Protein AF-A0A7R8UE32-F1 (afdb_monomer_lite)

pLDDT: mean 71.47, std 22.16, range [25.78, 98.06]

Structure (mmCIF, N/CA/C/O backbone):
data_AF-A0A7R8UE32-F1
#
_entry.id   AF-A0A7R8UE32-F1
#
loop_
_atom_site.group_PDB
_atom_site.id
_atom_site.type_symbol
_atom_site.label_atom_id
_atom_site.label_alt_id
_atom_site.label_comp_id
_atom_site.label_asym_id
_atom_site.label_entity_id
_atom_site.label_seq_id
_atom_site.pdbx_PDB_ins_code
_atom_site.Cartn_x
_atom_site.Cartn_y
_atom_site.Cartn_z
_atom_site.occupancy
_atom_site.B_iso_or_equiv
_atom_site.auth_seq_id
_atom_site.auth_comp_id
_atom_site.auth_asym_id
_atom_site.auth_atom_id
_atom_site.pdbx_PDB_model_num
ATOM 1 N N . MET A 1 1 ? -85.501 -8.545 28.988 1.00 37.59 1 MET A N 1
ATOM 2 C CA . MET A 1 1 ? -85.008 -7.688 27.891 1.00 37.59 1 MET A CA 1
ATOM 3 C C . MET A 1 1 ? -83.571 -8.134 27.676 1.00 37.59 1 MET A C 1
ATOM 5 O O . MET A 1 1 ? -82.759 -7.829 28.534 1.00 37.59 1 MET A O 1
ATOM 9 N N . ALA A 1 2 ? -83.379 -9.218 26.916 1.00 40.09 2 ALA A N 1
ATOM 10 C CA . ALA A 1 2 ? -83.180 -9.230 25.451 1.00 40.09 2 ALA A CA 1
ATOM 11 C C . ALA A 1 2 ? -81.777 -8.663 25.133 1.00 40.09 2 ALA A C 1
ATOM 13 O O . ALA A 1 2 ? -81.519 -7.532 25.527 1.00 40.09 2 ALA A O 1
ATOM 14 N N . ASP A 1 3 ? -80.808 -9.357 24.534 1.00 45.84 3 ASP A N 1
ATOM 15 C CA . ASP A 1 3 ? -80.793 -10.598 23.746 1.00 45.84 3 ASP A CA 1
ATOM 16 C C . ASP A 1 3 ? -79.367 -11.217 23.762 1.00 45.84 3 ASP A C 1
ATOM 18 O O . ASP A 1 3 ? -78.376 -10.490 23.704 1.00 45.84 3 ASP A O 1
ATOM 22 N N . GLU A 1 4 ? -79.279 -12.551 23.830 1.00 51.78 4 GLU A N 1
ATOM 23 C CA . GLU A 1 4 ? -78.211 -13.395 23.230 1.00 51.78 4 GLU A CA 1
ATOM 24 C C . GLU A 1 4 ? -78.451 -13.484 21.696 1.00 51.78 4 GLU A C 1
ATOM 26 O O . GLU A 1 4 ? -79.593 -13.200 21.319 1.00 51.78 4 GLU A O 1
ATOM 31 N N . PRO A 1 5 ? -77.528 -13.907 20.777 1.00 57.94 5 PRO A N 1
ATOM 32 C CA . PRO A 1 5 ? -76.648 -15.106 20.864 1.00 57.94 5 PRO A CA 1
ATOM 33 C C . PRO A 1 5 ? -75.356 -15.023 19.965 1.00 57.94 5 PRO A C 1
ATOM 35 O O . PRO A 1 5 ? -74.951 -13.910 19.630 1.00 57.94 5 PRO A O 1
ATOM 38 N N . PRO A 1 6 ? -74.743 -16.118 19.433 1.00 63.12 6 PRO A N 1
ATOM 39 C CA . PRO A 1 6 ? -74.249 -17.358 20.055 1.00 63.12 6 PRO A CA 1
ATOM 40 C C . PRO A 1 6 ? -72.761 -17.693 19.742 1.00 63.12 6 PRO A C 1
ATOM 42 O O . PRO A 1 6 ? -72.117 -17.139 18.855 1.00 63.12 6 PRO A O 1
ATOM 45 N N . THR A 1 7 ? -72.280 -18.699 20.474 1.00 47.91 7 THR A N 1
ATOM 46 C CA . THR A 1 7 ? -71.136 -19.606 20.257 1.00 47.91 7 THR A CA 1
ATOM 47 C C . THR A 1 7 ? -71.236 -20.494 19.006 1.00 47.91 7 THR A C 1
ATOM 49 O O . THR A 1 7 ? -72.294 -21.077 18.786 1.00 47.91 7 THR A O 1
ATOM 52 N N . GLU A 1 8 ? -70.107 -20.745 18.325 1.00 37.19 8 GLU A N 1
ATOM 53 C CA . GLU A 1 8 ? -69.837 -21.980 17.559 1.00 37.19 8 GLU A CA 1
ATOM 54 C C . GLU A 1 8 ? -68.353 -22.405 17.696 1.00 37.19 8 GLU A C 1
ATOM 56 O O . GLU A 1 8 ? -67.430 -21.667 17.363 1.00 37.19 8 GLU A O 1
ATOM 61 N N . GLU A 1 9 ? -68.164 -23.625 18.192 1.00 41.16 9 GLU A N 1
ATOM 62 C CA . GLU A 1 9 ? -67.020 -24.547 18.066 1.00 41.16 9 GLU A CA 1
ATOM 63 C C . GLU A 1 9 ? -67.643 -25.859 17.506 1.00 41.16 9 GLU A C 1
ATOM 65 O O . GLU A 1 9 ? -68.867 -26.009 17.599 1.00 41.16 9 GLU A O 1
ATOM 70 N N . PRO A 1 10 ? -66.906 -26.926 17.145 1.00 60.28 10 PRO A N 1
ATOM 71 C CA . PRO A 1 10 ? -65.715 -27.089 16.310 1.00 60.28 10 PRO A CA 1
ATOM 72 C C . PRO A 1 10 ? -65.982 -28.110 15.164 1.00 60.28 10 PRO A C 1
ATOM 74 O O . PRO A 1 10 ? -67.007 -28.791 15.143 1.00 60.28 10 PRO A O 1
ATOM 77 N N . ALA A 1 11 ? -65.042 -28.299 14.232 1.00 35.41 11 ALA A N 1
ATOM 78 C CA . ALA A 1 11 ? -65.049 -29.466 13.341 1.00 35.41 11 ALA A CA 1
ATOM 79 C C . ALA A 1 11 ? -63.647 -30.071 13.228 1.00 35.41 11 ALA A C 1
ATOM 81 O O . ALA A 1 11 ? -62.690 -29.419 12.814 1.00 35.41 11 ALA A O 1
ATOM 82 N N . ALA A 1 12 ? -63.578 -31.323 13.665 1.00 38.00 12 ALA A N 1
ATOM 83 C CA . ALA A 1 12 ? -62.470 -32.252 13.580 1.00 38.00 12 ALA A CA 1
ATOM 84 C C . ALA A 1 12 ? -62.448 -32.975 12.222 1.00 38.00 12 ALA A C 1
ATOM 86 O O . ALA A 1 12 ? -63.479 -33.034 11.560 1.00 38.00 12 ALA A O 1
ATOM 87 N N . GLU A 1 13 ? -61.284 -33.551 11.901 1.00 33.53 13 GLU A N 1
ATOM 88 C CA . GLU A 1 13 ? -60.982 -34.728 11.052 1.00 33.53 13 GLU A CA 1
ATOM 89 C C . GLU A 1 13 ? -59.726 -34.439 10.214 1.00 33.53 13 GLU A C 1
ATOM 91 O O . GLU A 1 13 ? -59.573 -33.343 9.688 1.00 33.53 13 GLU A O 1
ATOM 96 N N . ALA A 1 14 ? -58.791 -35.346 9.963 1.00 35.28 14 ALA A N 1
ATOM 97 C CA . ALA A 1 14 ? -58.365 -36.623 10.528 1.00 35.28 14 ALA A CA 1
ATOM 98 C C . ALA A 1 14 ? -57.111 -37.015 9.712 1.00 35.28 14 ALA A C 1
ATOM 100 O O . ALA A 1 14 ? -56.896 -36.524 8.603 1.00 35.28 14 ALA A O 1
ATOM 101 N N . ASP A 1 15 ? -56.296 -37.881 10.297 1.00 34.81 15 ASP A N 1
ATOM 102 C CA . ASP A 1 15 ? -55.020 -38.420 9.822 1.00 34.81 15 ASP A CA 1
ATOM 103 C C . ASP A 1 15 ? -54.998 -39.065 8.418 1.00 34.81 15 ASP A C 1
ATOM 105 O O . ASP A 1 15 ? -55.973 -39.686 7.999 1.00 34.81 15 ASP A O 1
ATOM 109 N N . ALA A 1 16 ? -53.826 -39.005 7.761 1.00 36.03 16 ALA A N 1
ATOM 110 C CA . ALA A 1 16 ? -53.120 -40.116 7.077 1.00 36.03 16 ALA A CA 1
ATOM 111 C C . ALA A 1 16 ? -51.900 -39.543 6.310 1.00 36.03 16 ALA A C 1
ATOM 113 O O . ALA A 1 16 ? -52.055 -38.790 5.355 1.00 36.03 16 ALA A O 1
ATOM 114 N N . GLU A 1 17 ? -50.681 -39.613 6.844 1.00 34.81 17 GLU A N 1
ATOM 115 C CA . GLU A 1 17 ? -49.673 -40.675 6.649 1.00 34.81 17 GLU A CA 1
ATOM 116 C C . GLU A 1 17 ? -49.176 -40.935 5.204 1.00 34.81 17 GLU A C 1
ATOM 118 O O . GLU A 1 17 ? -49.918 -41.372 4.333 1.00 34.81 17 GLU A O 1
ATOM 123 N N . GLN A 1 18 ? -47.846 -40.788 5.070 1.00 34.50 18 GLN A N 1
ATOM 124 C CA . GLN A 1 18 ? -46.898 -41.480 4.176 1.00 34.50 18 GLN A CA 1
ATOM 125 C C . GLN A 1 18 ? -46.806 -41.081 2.688 1.00 34.50 18 GLN A C 1
ATOM 127 O O . GLN A 1 18 ? -47.586 -41.524 1.855 1.00 34.50 18 GLN A O 1
ATOM 132 N N . ALA A 1 19 ? -45.708 -40.395 2.338 1.00 33.91 19 ALA A N 1
ATOM 133 C CA . ALA A 1 19 ? -44.735 -40.886 1.350 1.00 33.91 19 ALA A CA 1
ATOM 134 C C . ALA A 1 19 ? -43.429 -40.070 1.423 1.00 33.91 19 ALA A C 1
ATOM 136 O O . ALA A 1 19 ? -43.440 -38.843 1.351 1.00 33.91 19 ALA A O 1
ATOM 137 N N . GLU A 1 20 ? -42.314 -40.779 1.599 1.00 38.69 20 GLU A N 1
ATOM 138 C CA . GLU A 1 20 ? -40.947 -40.285 1.430 1.00 38.69 20 GLU A CA 1
ATOM 139 C C . GLU A 1 20 ? -40.730 -39.738 0.011 1.00 38.69 20 GLU A C 1
ATOM 141 O O . GLU A 1 20 ? -41.103 -40.393 -0.961 1.00 38.69 20 GLU A O 1
ATOM 146 N N . GLU A 1 21 ? -40.031 -38.609 -0.125 1.00 37.28 21 GLU A N 1
ATOM 147 C CA . GLU A 1 21 ? -39.384 -38.249 -1.388 1.00 37.28 21 GLU A CA 1
ATOM 148 C C . GLU A 1 21 ? -37.947 -37.785 -1.109 1.00 37.28 21 GLU A C 1
ATOM 150 O O . GLU A 1 21 ? -37.686 -36.795 -0.421 1.00 37.28 21 GLU A O 1
ATOM 155 N N . ALA A 1 22 ? -37.008 -38.608 -1.573 1.00 40.56 22 ALA A N 1
ATOM 156 C CA . ALA A 1 22 ? -35.570 -38.448 -1.441 1.00 40.56 22 ALA A CA 1
ATOM 157 C C . ALA A 1 22 ? -35.032 -37.330 -2.359 1.00 40.56 22 ALA A C 1
ATOM 159 O O . ALA A 1 22 ? -35.587 -37.094 -3.433 1.00 40.56 22 ALA A O 1
ATOM 160 N N . PRO A 1 23 ? -33.915 -36.668 -2.009 1.00 47.47 23 PRO A N 1
ATOM 161 C CA . PRO A 1 23 ? -33.239 -35.762 -2.926 1.00 47.47 23 PRO A CA 1
ATOM 162 C C . PRO A 1 23 ? -32.442 -36.556 -3.972 1.00 47.47 23 PRO A C 1
ATOM 164 O O . PRO A 1 23 ? -31.620 -37.406 -3.634 1.00 47.47 23 PRO A O 1
ATOM 167 N N . ALA A 1 24 ? -32.694 -36.250 -5.245 1.00 40.66 24 ALA A N 1
ATOM 168 C CA . ALA A 1 24 ? -32.029 -36.833 -6.403 1.00 40.66 24 ALA A CA 1
ATOM 169 C C . ALA A 1 24 ? -30.501 -36.626 -6.376 1.00 40.66 24 ALA A C 1
ATOM 171 O O . ALA A 1 24 ? -30.009 -35.504 -6.229 1.00 40.66 24 ALA A O 1
ATOM 172 N N . GLU A 1 25 ? -29.765 -37.722 -6.560 1.00 48.34 25 GLU A N 1
ATOM 173 C CA . GLU A 1 25 ? -28.334 -37.736 -6.864 1.00 48.34 25 GLU A CA 1
ATOM 174 C C . GLU A 1 25 ? -28.069 -37.243 -8.304 1.00 48.34 25 GLU A C 1
ATOM 176 O O . GLU A 1 25 ? -28.879 -37.493 -9.203 1.00 48.34 25 GLU A O 1
ATOM 181 N N . PRO A 1 26 ? -26.940 -36.557 -8.564 1.00 59.00 26 PRO A N 1
ATOM 182 C CA . PRO A 1 26 ? -26.495 -36.240 -9.920 1.00 59.00 26 PRO A CA 1
ATOM 183 C C . PRO A 1 26 ? -25.973 -37.494 -10.655 1.00 59.00 26 PRO A C 1
ATOM 185 O O . PRO A 1 26 ? -25.507 -38.436 -10.011 1.00 59.00 26 PRO A O 1
ATOM 188 N N . PRO A 1 27 ? -26.030 -37.527 -12.000 1.00 55.53 27 PRO A N 1
ATOM 189 C CA . PRO A 1 27 ? -25.762 -38.732 -12.777 1.00 55.53 27 PRO A CA 1
ATOM 190 C C . PRO A 1 27 ? -24.285 -39.141 -12.741 1.00 55.53 27 PRO A C 1
ATOM 192 O O . PRO A 1 27 ? -23.383 -38.328 -12.934 1.00 55.53 27 PRO A O 1
ATOM 195 N N . VAL A 1 28 ? -24.082 -40.441 -12.533 1.00 49.31 28 VAL A N 1
ATOM 196 C CA . VAL A 1 28 ? -22.822 -41.175 -12.672 1.00 49.31 28 VAL A CA 1
ATOM 197 C C . VAL A 1 28 ? -22.444 -41.241 -14.156 1.00 49.31 28 VAL A C 1
ATOM 199 O O . VAL A 1 28 ? -23.223 -41.731 -14.975 1.00 49.31 28 VAL A O 1
ATOM 202 N N . GLU A 1 29 ? -21.257 -40.746 -14.504 1.00 51.47 29 GLU A N 1
ATOM 203 C CA . GLU A 1 29 ? -20.658 -40.918 -15.831 1.00 51.47 29 GLU A CA 1
ATOM 204 C C . GLU A 1 29 ? -20.260 -42.392 -16.067 1.00 51.47 29 GLU A C 1
ATOM 206 O O . GLU A 1 29 ? -19.788 -43.057 -15.139 1.00 51.47 29 GLU A O 1
ATOM 211 N N . PRO A 1 30 ? -20.451 -42.935 -17.284 1.00 58.19 30 PRO A N 1
ATOM 212 C CA . PRO A 1 30 ? -20.082 -44.310 -17.603 1.00 58.19 30 PRO A CA 1
ATOM 213 C C . PRO A 1 30 ? -18.557 -44.492 -17.736 1.00 58.19 30 PRO A C 1
ATOM 215 O O . PRO A 1 30 ? -17.853 -43.556 -18.118 1.00 58.19 30 PRO A O 1
ATOM 218 N N . PRO A 1 31 ? -18.038 -45.706 -17.470 1.00 44.19 31 PRO A N 1
ATOM 219 C CA . PRO A 1 31 ? -16.615 -46.002 -17.545 1.00 44.19 31 PRO A CA 1
ATOM 220 C C . PRO A 1 31 ? -16.157 -46.044 -19.007 1.00 44.19 31 PRO A C 1
ATOM 222 O O . PRO A 1 31 ? -16.674 -46.819 -19.810 1.00 44.19 31 PRO A O 1
ATOM 225 N N . THR A 1 32 ? -15.171 -45.223 -19.354 1.00 43.53 32 THR A N 1
ATOM 226 C CA . THR A 1 32 ? -14.426 -45.359 -20.607 1.00 43.53 32 THR A CA 1
ATOM 227 C C . THR A 1 32 ? -13.525 -46.587 -20.538 1.00 43.53 32 THR A C 1
ATOM 229 O O . THR A 1 32 ? -12.610 -46.657 -19.721 1.00 43.53 32 THR A O 1
ATOM 232 N N . GLU A 1 33 ? -13.826 -47.550 -21.405 1.00 41.16 33 GLU A N 1
ATOM 233 C CA . GLU A 1 33 ? -13.001 -48.707 -21.731 1.00 41.16 33 GLU A CA 1
ATOM 234 C C . GLU A 1 33 ? -11.664 -48.254 -22.345 1.00 41.16 33 GLU A C 1
ATOM 236 O O . GLU A 1 33 ? -11.638 -47.554 -23.359 1.00 41.16 33 GLU A O 1
ATOM 241 N N . GLU A 1 34 ? -10.553 -48.668 -21.737 1.00 42.59 34 GLU A N 1
ATOM 242 C CA . GLU A 1 34 ? -9.228 -48.667 -22.361 1.00 42.59 34 GLU A CA 1
ATOM 243 C C . GLU A 1 34 ? -9.130 -49.817 -23.379 1.00 42.59 34 GLU A C 1
ATOM 245 O O . GLU A 1 34 ? -9.420 -50.966 -23.028 1.00 42.59 34 GLU A O 1
ATOM 250 N N . PRO A 1 35 ? -8.662 -49.570 -24.615 1.00 54.09 35 PRO A N 1
ATOM 251 C CA . PRO A 1 35 ? -8.098 -50.614 -25.454 1.00 54.09 35 PRO A CA 1
ATOM 252 C C . PRO A 1 35 ? -6.567 -50.707 -25.272 1.00 54.09 35 PRO A C 1
ATOM 254 O O . PRO A 1 35 ? -5.908 -49.703 -24.997 1.00 54.09 35 PRO A O 1
ATOM 257 N N . PRO A 1 36 ? -5.984 -51.907 -25.439 1.00 49.53 36 PRO A N 1
ATOM 258 C CA . PRO A 1 36 ? -4.586 -52.180 -25.135 1.00 49.53 36 PRO A CA 1
ATOM 259 C C . PRO A 1 36 ? -3.668 -51.850 -26.320 1.00 49.53 36 PRO A C 1
ATOM 261 O O . PRO A 1 36 ? -4.075 -51.989 -27.472 1.00 49.53 36 PRO A O 1
ATOM 264 N N . GLY A 1 37 ? -2.395 -51.561 -26.038 1.00 36.00 37 GLY A N 1
ATOM 265 C CA . GLY A 1 37 ? -1.314 -51.892 -26.971 1.00 36.00 37 GLY A CA 1
ATOM 266 C C . GLY A 1 37 ? -0.212 -50.851 -27.158 1.00 36.00 37 GLY A C 1
ATOM 267 O O . GLY A 1 37 ? -0.432 -49.817 -27.773 1.00 36.00 37 GLY A O 1
ATOM 268 N N . GLU A 1 38 ? 0.985 -51.269 -26.738 1.00 36.03 38 GLU A N 1
ATOM 269 C CA . GLU A 1 38 ? 2.284 -51.054 -27.399 1.00 36.03 38 GLU A CA 1
ATOM 270 C C . GLU A 1 38 ? 3.026 -49.726 -27.157 1.00 36.03 38 GLU A C 1
ATOM 272 O O . GLU A 1 38 ? 2.903 -48.739 -27.877 1.00 36.03 38 GLU A O 1
ATOM 277 N N . GLU A 1 39 ? 3.911 -49.787 -26.155 1.00 38.81 39 GLU A N 1
ATOM 278 C CA . GLU A 1 39 ? 5.121 -48.969 -26.034 1.00 38.81 39 GLU A CA 1
ATOM 279 C C . GLU A 1 39 ? 6.042 -49.146 -27.253 1.00 38.81 39 GLU A C 1
ATOM 281 O O . GLU A 1 39 ? 6.272 -50.267 -27.717 1.00 38.81 39 GLU A O 1
ATOM 286 N N . PRO A 1 40 ? 6.684 -48.052 -27.689 1.00 50.22 40 PRO A N 1
ATOM 287 C CA . PRO A 1 40 ? 8.126 -48.112 -27.867 1.00 50.22 40 PRO A CA 1
ATOM 288 C C . PRO A 1 40 ? 8.829 -46.973 -27.119 1.00 50.22 40 PRO A C 1
ATOM 290 O O . PRO A 1 40 ? 8.551 -45.789 -27.306 1.00 50.22 40 PRO A O 1
ATOM 293 N N . THR A 1 41 ? 9.790 -47.367 -26.292 1.00 41.41 41 THR A N 1
ATOM 294 C CA . THR A 1 41 ? 10.864 -46.540 -25.737 1.00 41.41 41 THR A CA 1
ATOM 295 C C . THR A 1 41 ? 11.668 -45.833 -26.833 1.00 41.41 41 THR A C 1
ATOM 297 O O . THR A 1 41 ? 12.084 -46.494 -27.789 1.00 41.41 41 THR A O 1
ATOM 300 N N . PRO A 1 42 ? 12.017 -44.551 -26.646 1.00 46.31 42 PRO A N 1
ATOM 301 C CA . PRO A 1 42 ? 13.249 -43.997 -27.188 1.00 46.31 42 PRO A CA 1
ATOM 302 C C . PRO A 1 42 ? 14.232 -43.698 -26.049 1.00 46.31 42 PRO A C 1
ATOM 304 O O . PRO A 1 42 ? 13.959 -42.889 -25.162 1.00 46.31 42 PRO A O 1
ATOM 307 N N . GLU A 1 43 ? 15.372 -44.382 -26.104 1.00 35.28 43 GLU A N 1
ATOM 308 C CA . GLU A 1 43 ? 16.601 -44.067 -25.378 1.00 35.28 43 GLU A CA 1
ATOM 309 C C . GLU A 1 43 ? 17.094 -42.643 -25.723 1.00 35.28 43 GLU A C 1
ATOM 311 O O . GLU A 1 43 ? 17.090 -42.245 -26.886 1.00 35.28 43 GLU A O 1
ATOM 316 N N . GLU A 1 44 ? 17.445 -41.904 -24.665 1.00 41.44 44 GLU A N 1
ATOM 317 C CA . GLU A 1 44 ? 18.517 -40.903 -24.452 1.00 41.44 44 GLU A CA 1
ATOM 318 C C . GLU A 1 44 ? 19.344 -40.337 -25.647 1.00 41.44 44 GLU A C 1
ATOM 320 O O . GLU A 1 44 ? 19.584 -41.032 -26.632 1.00 41.44 44 GLU A O 1
ATOM 325 N N . PRO A 1 45 ? 19.890 -39.094 -25.549 1.00 47.94 45 PRO A N 1
ATOM 326 C CA . PRO A 1 45 ? 21.012 -38.869 -24.627 1.00 47.94 45 PRO A CA 1
ATOM 327 C C . PRO A 1 45 ? 21.082 -37.518 -23.892 1.00 47.94 45 PRO A C 1
ATOM 329 O O . PRO A 1 45 ? 20.661 -36.462 -24.367 1.00 47.94 45 PRO A O 1
ATOM 332 N N . ALA A 1 46 ? 21.697 -37.612 -22.712 1.00 40.38 46 ALA A N 1
ATOM 333 C CA . ALA A 1 46 ? 22.222 -36.539 -21.881 1.00 40.38 46 ALA A CA 1
ATOM 334 C C . ALA A 1 46 ? 23.341 -35.734 -22.587 1.00 40.38 46 ALA A C 1
ATOM 336 O O . ALA A 1 46 ? 24.013 -36.263 -23.474 1.00 40.38 46 ALA A O 1
ATOM 337 N N . PRO A 1 47 ? 23.569 -34.465 -22.203 1.00 49.91 47 PRO A N 1
ATOM 338 C CA . PRO A 1 47 ? 24.632 -33.647 -22.777 1.00 49.91 47 PRO A CA 1
ATOM 339 C C . PRO A 1 47 ? 26.016 -34.050 -22.237 1.00 49.91 47 PRO A C 1
ATOM 341 O O . PRO A 1 47 ? 26.238 -34.078 -21.029 1.00 49.91 47 PRO A O 1
ATOM 344 N N . GLU A 1 48 ? 26.942 -34.335 -23.156 1.00 42.22 48 GLU A N 1
ATOM 345 C CA . GLU A 1 48 ? 28.372 -34.541 -22.902 1.00 42.22 48 GLU A CA 1
ATOM 346 C C . GLU A 1 48 ? 29.052 -33.224 -22.483 1.00 42.22 48 GLU A C 1
ATOM 348 O O . GLU A 1 48 ? 29.051 -32.241 -23.228 1.00 42.22 48 GLU A O 1
ATOM 353 N N . GLU A 1 49 ? 29.670 -33.215 -21.301 1.00 46.62 49 GLU A N 1
ATOM 354 C CA . GLU A 1 49 ? 30.686 -32.232 -20.914 1.00 46.62 49 GLU A CA 1
ATOM 355 C C . GLU A 1 49 ? 32.049 -32.622 -21.526 1.00 46.62 49 GLU A C 1
ATOM 357 O O . GLU A 1 49 ? 32.420 -33.800 -21.490 1.00 46.62 49 GLU A O 1
ATOM 362 N N . PRO A 1 50 ? 32.828 -31.675 -22.082 1.00 56.81 50 PRO A N 1
ATOM 363 C CA . PRO A 1 50 ? 34.170 -31.961 -22.577 1.00 56.81 50 PRO A CA 1
ATOM 364 C C . PRO A 1 50 ? 35.199 -32.074 -21.431 1.00 56.81 50 PRO A C 1
ATOM 366 O O . PRO A 1 50 ? 35.108 -31.336 -20.448 1.00 56.81 50 PRO A O 1
ATOM 369 N N . PRO A 1 51 ? 36.227 -32.936 -21.566 1.00 45.97 51 PRO A N 1
ATOM 370 C CA . PRO A 1 51 ? 37.275 -33.095 -20.568 1.00 45.97 51 PRO A CA 1
ATOM 371 C C . PRO A 1 51 ? 38.311 -31.974 -20.713 1.00 45.97 51 PRO A C 1
ATOM 373 O O . PRO A 1 51 ? 38.755 -31.677 -21.823 1.00 45.97 51 PRO A O 1
ATOM 376 N N . VAL A 1 52 ? 38.741 -31.378 -19.600 1.00 41.78 52 VAL A N 1
ATOM 377 C CA . VAL A 1 52 ? 39.943 -30.535 -19.566 1.00 41.78 52 VAL A CA 1
ATOM 378 C C . VAL A 1 52 ? 40.863 -31.035 -18.461 1.00 41.78 52 VAL A C 1
ATOM 380 O O . VAL A 1 52 ? 40.447 -31.294 -17.336 1.00 41.78 52 VAL A O 1
ATOM 383 N N . GLU A 1 53 ? 42.102 -31.237 -18.879 1.00 40.16 53 GLU A N 1
ATOM 384 C CA . GLU A 1 53 ? 43.198 -31.951 -18.245 1.00 40.16 53 GLU A CA 1
ATOM 385 C C . GLU A 1 53 ? 43.722 -31.259 -16.975 1.00 40.16 53 GLU A C 1
ATOM 387 O O . GLU A 1 53 ? 43.960 -30.050 -16.956 1.00 40.16 53 GLU A O 1
ATOM 392 N N . GLU A 1 54 ? 43.982 -32.054 -15.934 1.00 40.88 54 GLU A N 1
ATOM 393 C CA . GLU A 1 54 ? 44.985 -31.738 -14.913 1.00 40.88 54 GLU A CA 1
ATOM 394 C C . GLU A 1 54 ? 46.392 -31.777 -15.532 1.00 40.88 54 GLU A C 1
ATOM 396 O O . GLU A 1 54 ? 46.686 -32.652 -16.353 1.00 40.88 54 GLU A O 1
ATOM 401 N N . PRO A 1 55 ? 47.313 -30.936 -15.040 1.00 49.97 55 PRO A N 1
ATOM 402 C CA . PRO A 1 55 ? 48.672 -31.418 -14.854 1.00 49.97 55 PRO A CA 1
ATOM 403 C C . PRO A 1 55 ? 49.166 -31.159 -13.426 1.00 49.97 55 PRO A C 1
ATOM 405 O O . PRO A 1 55 ? 49.316 -30.017 -12.990 1.00 49.97 55 PRO A O 1
ATOM 408 N N . ALA A 1 56 ? 49.481 -32.248 -12.728 1.00 36.53 56 ALA A N 1
ATOM 409 C CA . ALA A 1 56 ? 50.450 -32.269 -11.643 1.00 36.53 56 ALA A CA 1
ATOM 410 C C . ALA A 1 56 ? 51.826 -32.625 -12.231 1.00 36.53 56 ALA A C 1
ATOM 412 O O . ALA A 1 56 ? 51.950 -33.631 -12.925 1.00 36.53 56 ALA A O 1
ATOM 413 N N . ASP A 1 57 ? 52.827 -31.769 -12.029 1.00 41.78 57 ASP A N 1
ATOM 414 C CA . ASP A 1 57 ? 54.061 -32.095 -11.296 1.00 41.78 57 ASP A CA 1
ATOM 415 C C . ASP A 1 57 ? 55.170 -31.061 -11.548 1.00 41.78 57 ASP A C 1
ATOM 417 O O . ASP A 1 57 ? 55.390 -30.558 -12.652 1.00 41.78 57 ASP A O 1
ATOM 421 N N . GLU A 1 58 ? 55.855 -30.758 -10.448 1.00 42.66 58 GLU A N 1
ATOM 422 C CA . GLU A 1 58 ? 57.045 -29.922 -10.302 1.00 42.66 58 GLU A CA 1
ATOM 423 C C . GLU A 1 58 ? 58.238 -30.419 -11.157 1.00 42.66 58 GLU A C 1
ATOM 425 O O . GLU A 1 58 ? 58.251 -31.549 -11.652 1.00 42.66 58 GLU A O 1
ATOM 430 N N . PRO A 1 59 ? 59.318 -29.622 -11.268 1.00 47.22 59 PRO A N 1
ATOM 431 C CA . PRO A 1 59 ? 60.373 -29.845 -10.279 1.00 47.22 59 PRO A CA 1
ATOM 432 C C . PRO A 1 59 ? 61.050 -28.573 -9.753 1.00 47.22 59 PRO A C 1
ATOM 434 O O . PRO A 1 59 ? 61.193 -27.551 -10.424 1.00 47.22 59 PRO A O 1
ATOM 437 N N . ALA A 1 60 ? 61.514 -28.722 -8.517 1.00 37.12 60 ALA A N 1
ATOM 438 C CA . ALA A 1 60 ? 62.414 -27.853 -7.786 1.00 37.12 60 ALA A CA 1
ATOM 439 C C . ALA A 1 60 ? 63.751 -27.593 -8.502 1.00 37.12 60 ALA A C 1
ATOM 441 O O . ALA A 1 60 ? 64.333 -28.512 -9.066 1.00 37.12 60 ALA A O 1
ATOM 442 N N . GLU A 1 61 ? 64.287 -26.381 -8.333 1.00 37.59 61 GLU A N 1
ATOM 443 C CA . GLU A 1 61 ? 65.712 -26.122 -8.077 1.00 37.59 61 GLU A CA 1
ATOM 444 C C . GLU A 1 61 ? 65.884 -24.680 -7.549 1.00 37.59 61 GLU A C 1
ATOM 446 O O . GLU A 1 61 ? 65.605 -23.702 -8.239 1.00 37.59 61 GLU A O 1
ATOM 451 N N . GLY A 1 62 ? 66.315 -24.548 -6.287 1.00 36.19 62 GLY A N 1
ATOM 452 C CA . GLY A 1 62 ? 66.987 -23.339 -5.783 1.00 36.19 62 GLY A CA 1
ATOM 453 C C . GLY A 1 62 ? 68.468 -23.342 -6.199 1.00 36.19 62 GLY A C 1
ATOM 454 O O . GLY A 1 62 ? 68.943 -24.364 -6.697 1.00 36.19 62 GLY A O 1
ATOM 455 N N . PRO A 1 63 ? 69.241 -22.263 -5.950 1.00 50.56 63 PRO A N 1
ATOM 456 C CA . PRO A 1 63 ? 69.641 -21.959 -4.575 1.00 50.56 63 PRO A CA 1
ATOM 457 C C . PRO A 1 63 ? 69.809 -20.459 -4.223 1.00 50.56 63 PRO A C 1
ATOM 459 O O . PRO A 1 63 ? 69.641 -19.555 -5.033 1.00 50.56 63 PRO A O 1
ATOM 462 N N . ALA A 1 64 ? 70.126 -20.275 -2.941 1.00 36.09 64 ALA A N 1
ATOM 463 C CA . ALA A 1 64 ? 70.375 -19.083 -2.133 1.00 36.09 64 ALA A CA 1
ATOM 464 C C . ALA A 1 64 ? 71.314 -17.998 -2.708 1.00 36.09 64 ALA A C 1
ATOM 466 O O . ALA A 1 64 ? 72.268 -18.320 -3.404 1.00 36.09 64 ALA A O 1
ATOM 467 N N . GLU A 1 65 ? 71.131 -16.735 -2.288 1.00 33.91 65 GLU A N 1
ATOM 468 C CA . GLU A 1 65 ? 71.984 -16.066 -1.277 1.00 33.91 65 GLU A CA 1
ATOM 469 C C . GLU A 1 65 ? 71.621 -14.580 -1.030 1.00 33.91 65 GLU A C 1
ATOM 471 O O . GLU A 1 65 ? 71.253 -13.855 -1.945 1.00 33.91 65 GLU A O 1
ATOM 476 N N . ALA A 1 66 ? 71.817 -14.179 0.236 1.00 34.00 66 ALA A N 1
ATOM 477 C CA . ALA A 1 66 ? 72.250 -12.875 0.767 1.00 34.00 66 ALA A CA 1
ATOM 478 C C . ALA A 1 66 ? 71.411 -11.590 0.554 1.00 34.00 66 ALA A C 1
ATOM 480 O O . ALA A 1 66 ? 71.095 -11.174 -0.553 1.00 34.00 66 ALA A O 1
ATOM 481 N N . GLY A 1 67 ? 71.123 -10.916 1.677 1.00 32.38 67 GLY A N 1
ATOM 482 C CA . GLY A 1 67 ? 70.492 -9.594 1.734 1.00 32.38 67 GLY A CA 1
ATOM 483 C C . GLY A 1 67 ? 71.468 -8.422 1.854 1.00 32.38 67 GLY A C 1
ATOM 484 O O . GLY A 1 67 ? 72.669 -8.645 1.892 1.00 32.38 67 GLY A O 1
ATOM 485 N N . THR A 1 68 ? 70.899 -7.211 1.939 1.00 33.72 68 THR A N 1
ATOM 486 C CA . THR A 1 68 ? 71.398 -5.919 2.492 1.00 33.72 68 THR A CA 1
ATOM 487 C C . THR A 1 68 ? 70.319 -4.870 2.158 1.00 33.72 68 THR A C 1
ATOM 489 O O . THR A 1 68 ? 69.829 -4.873 1.035 1.00 33.72 68 THR A O 1
ATOM 492 N N . GLU A 1 69 ? 69.684 -4.235 3.148 1.00 33.00 69 GLU A N 1
ATOM 493 C CA . GLU A 1 69 ? 69.934 -2.862 3.659 1.00 33.00 69 GLU A CA 1
ATOM 494 C C . GLU A 1 69 ? 69.346 -1.712 2.811 1.00 33.00 69 GLU A C 1
ATOM 496 O O . GLU A 1 69 ? 69.541 -1.677 1.604 1.00 33.00 69 GLU A O 1
ATOM 501 N N . GLU A 1 70 ? 68.696 -0.773 3.528 1.00 32.97 70 GLU A N 1
ATOM 502 C CA . GLU A 1 70 ? 68.375 0.635 3.180 1.00 32.97 70 GLU A CA 1
ATOM 503 C C . GLU A 1 70 ? 67.421 0.876 1.981 1.00 32.97 70 GLU A C 1
ATOM 505 O O . GLU A 1 70 ? 67.380 0.126 1.023 1.00 32.97 70 GLU A O 1
ATOM 510 N N . GLU A 1 71 ? 66.528 1.867 1.934 1.00 33.00 71 GLU A N 1
ATOM 511 C CA . GLU A 1 71 ? 66.463 3.184 2.565 1.00 33.00 71 GLU A CA 1
ATOM 512 C C . GLU A 1 71 ? 65.007 3.710 2.455 1.00 33.00 71 GLU A C 1
ATOM 514 O O . GLU A 1 71 ? 64.293 3.419 1.492 1.00 33.00 71 GLU A O 1
ATOM 519 N N . ALA A 1 72 ? 64.556 4.497 3.434 1.00 42.78 72 ALA A N 1
ATOM 520 C CA . ALA A 1 72 ? 63.320 5.282 3.355 1.00 42.78 72 ALA A CA 1
ATOM 521 C C . ALA A 1 72 ? 63.515 6.534 2.473 1.00 42.78 72 ALA A C 1
ATOM 523 O O . ALA A 1 72 ? 64.645 6.989 2.303 1.00 42.78 72 ALA A O 1
ATOM 524 N N . PRO A 1 73 ? 62.429 7.198 2.036 1.00 40.56 73 PRO A N 1
ATOM 525 C CA . PRO A 1 73 ? 62.422 8.641 2.258 1.00 40.56 73 PRO A CA 1
ATOM 526 C C . PRO A 1 73 ? 61.093 9.201 2.777 1.00 40.56 73 PRO A C 1
ATOM 528 O O . PRO A 1 73 ? 59.995 8.701 2.540 1.00 40.56 73 PRO A O 1
ATOM 531 N N . SER A 1 74 ? 61.285 10.272 3.532 1.00 38.44 74 SER A N 1
ATOM 532 C CA . SER A 1 74 ? 60.384 11.044 4.373 1.00 38.44 74 SER A CA 1
ATOM 533 C C . SER A 1 74 ? 59.731 12.225 3.604 1.00 38.44 74 SER A C 1
ATOM 535 O O . SER A 1 74 ? 59.969 12.388 2.405 1.00 38.44 74 SER A O 1
ATOM 537 N N . PRO A 1 75 ? 58.853 13.021 4.254 1.00 44.09 75 PRO A N 1
ATOM 538 C CA . PRO A 1 75 ? 57.900 13.928 3.616 1.00 44.09 75 PRO A CA 1
ATOM 539 C C . PRO A 1 75 ? 58.471 15.335 3.382 1.00 44.09 75 PRO A C 1
ATOM 541 O O . PRO A 1 75 ? 59.329 15.801 4.128 1.00 44.09 75 PRO A O 1
ATOM 544 N N . ILE A 1 76 ? 57.957 16.034 2.364 1.00 40.19 76 ILE A N 1
ATOM 545 C CA . ILE A 1 76 ? 58.386 17.394 2.010 1.00 40.19 76 ILE A CA 1
ATOM 546 C C . ILE A 1 76 ? 57.472 18.449 2.643 1.00 40.19 76 ILE A C 1
ATOM 548 O O . ILE A 1 76 ? 56.247 18.409 2.529 1.00 40.19 76 ILE A O 1
ATOM 552 N N . GLU A 1 77 ? 58.149 19.391 3.292 1.00 33.31 77 GLU A N 1
ATOM 553 C CA . GLU A 1 77 ? 57.696 20.559 4.035 1.00 33.31 77 GLU A CA 1
ATOM 554 C C . GLU A 1 77 ? 57.141 21.696 3.154 1.00 33.31 77 GLU A C 1
ATOM 556 O O . GLU A 1 77 ? 57.580 21.943 2.030 1.00 33.31 77 GLU A O 1
ATOM 561 N N . THR A 1 78 ? 56.225 22.467 3.738 1.00 38.53 78 THR A N 1
ATOM 562 C CA . THR A 1 78 ? 55.885 23.854 3.372 1.00 38.53 78 THR A CA 1
ATOM 563 C C . THR A 1 78 ? 56.991 24.845 3.757 1.00 38.53 78 THR A C 1
ATOM 565 O O . THR A 1 78 ? 57.669 24.625 4.760 1.00 38.53 78 THR A O 1
ATOM 568 N N . PRO A 1 79 ? 57.049 26.026 3.112 1.00 49.41 79 PRO A N 1
ATOM 569 C CA . PRO A 1 79 ? 57.377 27.253 3.849 1.00 49.41 79 PRO A CA 1
ATOM 570 C C . PRO A 1 79 ? 56.445 28.461 3.551 1.00 49.41 79 PRO A C 1
ATOM 572 O O . PRO A 1 79 ? 55.607 28.383 2.651 1.00 49.41 79 PRO A O 1
ATOM 575 N N . PRO A 1 80 ? 56.553 29.561 4.339 1.00 56.72 80 PRO A N 1
ATOM 576 C CA . PRO A 1 80 ? 55.435 30.430 4.746 1.00 56.72 80 PRO A CA 1
ATOM 577 C C . PRO A 1 80 ? 55.529 31.891 4.234 1.00 56.72 80 PRO A C 1
ATOM 579 O O . PRO A 1 80 ? 56.412 32.200 3.437 1.00 56.72 80 PRO A O 1
ATOM 582 N N . VAL A 1 81 ? 54.633 32.777 4.721 1.00 35.78 81 VAL A N 1
ATOM 583 C CA . VAL A 1 81 ? 54.886 34.146 5.273 1.00 35.78 81 VAL A CA 1
ATOM 584 C C . VAL A 1 81 ? 53.714 35.139 5.032 1.00 35.78 81 VAL A C 1
ATOM 586 O O . VAL A 1 81 ? 53.438 35.543 3.908 1.00 35.78 81 VAL A O 1
ATOM 589 N N . ASP A 1 82 ? 53.073 35.501 6.153 1.00 34.62 82 ASP A N 1
ATOM 590 C CA . ASP A 1 82 ? 52.638 36.806 6.710 1.00 34.62 82 ASP A CA 1
ATOM 591 C C . ASP A 1 82 ? 51.761 37.894 6.031 1.00 34.62 82 ASP A C 1
ATOM 593 O O . ASP A 1 82 ? 52.018 38.410 4.949 1.00 34.62 82 ASP A O 1
ATOM 597 N N . GLU A 1 83 ? 50.848 38.373 6.904 1.00 35.75 83 GLU A N 1
ATOM 598 C CA . GLU A 1 83 ? 50.479 39.768 7.240 1.00 35.75 83 GLU A CA 1
ATOM 599 C C . GLU A 1 83 ? 49.529 40.604 6.349 1.00 35.75 83 GLU A C 1
ATOM 601 O O . GLU A 1 83 ? 49.950 41.257 5.400 1.00 35.75 83 GLU A O 1
ATOM 606 N N . LYS A 1 84 ? 48.263 40.759 6.795 1.00 34.47 84 LYS A N 1
ATOM 607 C CA . LYS A 1 84 ? 47.696 41.962 7.480 1.00 34.47 84 LYS A CA 1
ATOM 608 C C . LYS A 1 84 ? 46.169 42.102 7.288 1.00 34.47 84 LYS A C 1
ATOM 610 O O . LYS A 1 84 ? 45.661 42.180 6.177 1.00 34.47 84 LYS A O 1
ATOM 615 N N . SER A 1 85 ? 45.462 42.220 8.414 1.00 34.59 85 SER A N 1
ATOM 616 C CA . SER A 1 85 ? 44.083 42.730 8.591 1.00 34.59 85 SER A CA 1
ATOM 617 C C . SER A 1 85 ? 43.981 44.243 8.237 1.00 34.59 85 SER A C 1
ATOM 619 O O . SER A 1 85 ? 45.050 44.863 8.245 1.00 34.59 85 SER A O 1
ATOM 621 N N . PRO A 1 86 ? 42.800 44.901 8.038 1.00 45.47 86 PRO A N 1
ATOM 622 C CA . PRO A 1 86 ? 41.675 44.911 8.999 1.00 45.47 86 PRO A CA 1
ATOM 623 C C . PRO A 1 86 ? 40.216 45.013 8.463 1.00 45.47 86 PRO A C 1
ATOM 625 O O . PRO A 1 86 ? 39.940 45.638 7.449 1.00 45.47 86 PRO A O 1
ATOM 628 N N . VAL A 1 87 ? 39.315 44.405 9.252 1.00 36.16 87 VAL A N 1
ATOM 629 C CA . VAL A 1 87 ? 38.025 44.882 9.820 1.00 36.16 87 VAL A CA 1
ATOM 630 C C . VAL A 1 87 ? 37.065 45.746 8.982 1.00 36.16 87 VAL A C 1
ATOM 632 O O . VAL A 1 87 ? 37.403 46.861 8.612 1.00 36.16 87 VAL A O 1
ATOM 635 N N . GLU A 1 88 ? 35.827 45.240 8.865 1.00 33.69 88 GLU A N 1
ATOM 636 C CA . GLU A 1 88 ? 34.479 45.868 8.950 1.00 33.69 88 GLU A CA 1
ATOM 637 C C . GLU A 1 88 ? 33.549 44.973 8.102 1.00 33.69 88 GLU A C 1
ATOM 639 O O . GLU A 1 88 ? 33.865 44.699 6.954 1.00 33.69 88 GLU A O 1
ATOM 644 N N . GLY A 1 89 ? 32.420 44.400 8.503 1.00 32.69 89 GLY A N 1
ATOM 645 C CA . GLY A 1 89 ? 31.537 44.402 9.661 1.00 32.69 89 GLY A CA 1
ATOM 646 C C . GLY A 1 89 ? 30.251 43.674 9.200 1.00 32.69 89 GLY A C 1
ATOM 647 O O . GLY A 1 89 ? 30.113 43.380 8.013 1.00 32.69 89 GLY A O 1
ATOM 648 N N . VAL A 1 90 ? 29.292 43.500 10.111 1.00 34.06 90 VAL A N 1
ATOM 649 C CA . VAL A 1 90 ? 27.859 43.228 9.850 1.00 34.06 90 VAL A CA 1
ATOM 650 C C . VAL A 1 90 ? 27.389 41.756 9.887 1.00 34.06 90 VAL A C 1
ATOM 652 O O . VAL A 1 90 ? 27.663 40.952 9.005 1.00 34.06 90 VAL A O 1
ATOM 655 N N . GLU A 1 91 ? 26.575 41.541 10.927 1.00 37.31 91 GLU A N 1
ATOM 656 C CA . GLU A 1 91 ? 25.418 40.648 11.110 1.00 37.31 91 GLU A CA 1
ATOM 657 C C . GLU A 1 91 ? 25.607 39.182 11.530 1.00 37.31 91 GLU A C 1
ATOM 659 O O . GLU A 1 91 ? 25.933 38.283 10.762 1.00 37.31 91 GLU A O 1
ATOM 664 N N . GLU A 1 92 ? 25.292 38.989 12.815 1.00 36.94 92 GLU A N 1
ATOM 665 C CA . GLU A 1 92 ? 24.937 37.750 13.494 1.00 36.94 92 GLU A CA 1
ATOM 666 C C . GLU A 1 92 ? 23.737 37.079 12.803 1.00 36.94 92 GLU A C 1
ATOM 668 O O . GLU A 1 92 ? 22.648 37.647 12.717 1.00 36.94 92 GLU A O 1
ATOM 673 N N . GLY A 1 93 ? 23.935 35.845 12.345 1.00 33.25 93 GLY A N 1
ATOM 674 C CA . GLY A 1 93 ? 22.872 34.886 12.075 1.00 33.25 93 GLY A CA 1
ATOM 675 C C . GLY A 1 93 ? 23.125 33.656 12.936 1.00 33.25 93 GLY A C 1
ATOM 676 O O . GLY A 1 93 ? 24.087 32.930 12.702 1.00 33.25 93 GLY A O 1
ATOM 677 N N . GLU A 1 94 ? 22.303 33.460 13.963 1.00 36.03 94 GLU A N 1
ATOM 678 C CA . GLU A 1 94 ? 22.313 32.264 14.805 1.00 36.03 94 GLU A CA 1
ATOM 679 C C . GLU A 1 94 ? 21.804 31.066 13.981 1.00 36.03 94 GLU A C 1
ATOM 681 O O . GLU A 1 94 ? 20.604 30.906 13.758 1.00 36.03 94 GLU A O 1
ATOM 686 N N . GLU A 1 95 ? 22.720 30.229 13.488 1.00 33.53 95 GLU A N 1
ATOM 687 C CA . GLU A 1 95 ? 22.406 28.879 13.015 1.00 33.53 95 GLU A CA 1
ATOM 688 C C . GLU A 1 95 ? 22.299 27.942 14.229 1.00 33.53 95 GLU A C 1
ATOM 690 O O . GLU A 1 95 ? 23.305 27.477 14.767 1.00 33.53 95 GLU A O 1
ATOM 695 N N . GLU A 1 96 ? 21.075 27.629 14.665 1.00 36.62 96 GLU A N 1
ATOM 696 C CA . GLU A 1 96 ? 20.844 26.468 15.528 1.00 36.62 96 GLU A CA 1
ATOM 697 C C . GLU A 1 96 ? 20.981 25.186 14.694 1.00 36.62 96 GLU A C 1
ATOM 699 O O . GLU A 1 96 ? 20.055 24.726 14.021 1.00 36.62 96 GLU A O 1
ATOM 704 N N . GLY A 1 97 ? 22.182 24.607 14.742 1.00 31.44 97 GLY A N 1
ATOM 705 C CA . GLY A 1 97 ? 22.464 23.259 14.273 1.00 31.44 97 GLY A CA 1
ATOM 706 C C . GLY A 1 97 ? 21.648 22.227 15.053 1.00 31.44 97 GLY A C 1
ATOM 707 O O . GLY A 1 97 ? 21.822 22.032 16.255 1.00 31.44 97 GLY A O 1
ATOM 708 N N . PHE A 1 98 ? 20.757 21.547 14.339 1.00 32.34 98 PHE A N 1
ATOM 709 C CA . PHE A 1 98 ? 19.985 20.398 14.794 1.00 32.34 98 PHE A CA 1
ATOM 710 C C . PHE A 1 98 ? 20.919 19.201 15.047 1.00 32.34 98 PHE A C 1
ATOM 712 O O . PHE A 1 98 ? 21.256 18.454 14.130 1.00 32.34 98 PHE A O 1
ATOM 719 N N . ILE A 1 99 ? 21.349 19.018 16.298 1.00 31.36 99 ILE A N 1
ATOM 720 C CA . ILE A 1 99 ? 22.001 17.788 16.763 1.00 31.36 99 ILE A CA 1
ATOM 721 C C . ILE A 1 99 ? 20.891 16.828 17.205 1.00 31.36 99 ILE A C 1
ATOM 723 O O . ILE A 1 99 ? 20.335 16.948 18.295 1.00 31.36 99 ILE A O 1
ATOM 727 N N . SER A 1 100 ? 20.537 15.887 16.329 1.00 37.25 100 SER A N 1
ATOM 728 C CA . SER A 1 100 ? 19.704 14.733 16.675 1.00 37.25 100 SER A CA 1
ATOM 729 C C . SER A 1 100 ? 20.580 13.680 17.349 1.00 37.25 100 SER A C 1
ATOM 731 O O . SER A 1 100 ? 21.040 12.741 16.703 1.00 37.25 100 SER A O 1
ATOM 733 N N . GLU A 1 101 ? 20.825 13.844 18.645 1.00 36.34 101 GLU A N 1
ATOM 734 C CA . GLU A 1 101 ? 21.386 12.783 19.478 1.00 36.34 101 GLU A CA 1
ATOM 735 C C . GLU A 1 101 ? 20.288 11.731 19.708 1.00 36.34 101 GLU A C 1
ATOM 737 O O . GLU A 1 101 ? 19.342 11.933 20.471 1.00 36.34 101 GLU A O 1
ATOM 742 N N . TYR A 1 102 ? 20.374 10.636 18.950 1.00 33.69 102 TYR A N 1
ATOM 743 C CA . TYR A 1 102 ? 19.645 9.400 19.214 1.00 33.69 102 TYR A CA 1
ATOM 744 C C . TYR A 1 102 ? 20.123 8.867 20.570 1.00 33.69 102 TYR A C 1
ATOM 746 O O . TYR A 1 102 ? 21.217 8.323 20.674 1.00 33.69 102 TYR A O 1
ATOM 754 N N . VAL A 1 103 ? 19.317 9.048 21.614 1.00 37.44 103 VAL A N 1
ATOM 755 C CA . VAL A 1 103 ? 19.489 8.316 22.870 1.00 37.44 103 VAL A CA 1
ATOM 756 C C . VAL A 1 103 ? 18.759 6.989 22.699 1.00 37.44 103 VAL A C 1
ATOM 758 O O . VAL A 1 103 ? 17.529 6.949 22.690 1.00 37.44 103 VAL A O 1
ATOM 761 N N . GLU A 1 104 ? 19.521 5.916 22.501 1.00 39.84 104 GLU A N 1
ATOM 762 C CA . GLU A 1 104 ? 19.029 4.54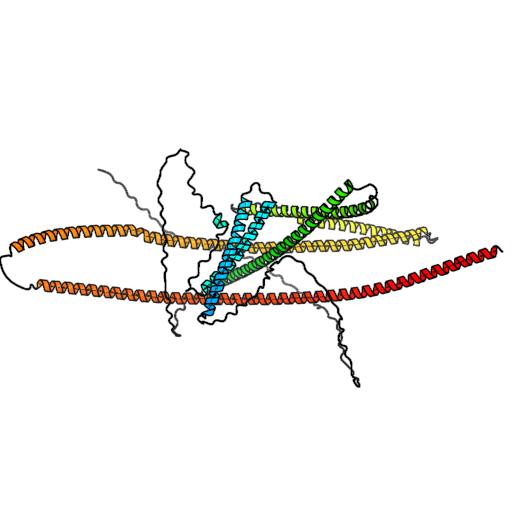5 22.623 1.00 39.84 104 GLU A CA 1
ATOM 763 C C . GLU A 1 104 ? 18.567 4.325 24.075 1.00 39.84 104 GLU A C 1
ATOM 765 O O . GLU A 1 104 ? 19.360 4.385 25.014 1.00 39.84 104 GLU A O 1
ATOM 770 N N . GLU A 1 105 ? 17.261 4.129 24.276 1.00 39.16 105 GLU A N 1
ATOM 771 C CA . GLU A 1 105 ? 16.700 3.734 25.571 1.00 39.16 105 GLU A CA 1
ATOM 772 C C . GLU A 1 105 ? 16.992 2.247 25.812 1.00 39.16 105 GLU A C 1
ATOM 774 O O . GLU A 1 105 ? 16.242 1.359 25.403 1.00 39.16 105 GLU A O 1
ATOM 779 N N . GLU A 1 106 ? 18.096 1.980 26.504 1.00 35.97 106 GLU A N 1
ATOM 780 C CA . GLU A 1 106 ? 18.375 0.695 27.135 1.00 35.97 106 GLU A CA 1
ATOM 781 C C . GLU A 1 106 ? 17.405 0.517 28.322 1.00 35.97 106 GLU A C 1
ATOM 783 O O . GLU A 1 106 ? 17.515 1.169 29.363 1.00 35.97 106 GLU A O 1
ATOM 788 N N . GLN A 1 107 ? 16.385 -0.329 28.146 1.00 39.88 107 GLN A N 1
ATOM 789 C CA . GLN A 1 107 ? 15.441 -0.693 29.205 1.00 39.88 107 GLN A CA 1
ATOM 790 C C . GLN A 1 107 ? 16.147 -1.563 30.249 1.00 39.88 107 GLN A C 1
ATOM 792 O O . GLN A 1 107 ? 16.223 -2.782 30.111 1.00 39.88 107 GLN A O 1
ATOM 797 N N . THR A 1 108 ? 16.638 -0.935 31.316 1.00 34.31 108 THR A N 1
ATOM 798 C CA . THR A 1 108 ? 16.984 -1.636 32.555 1.00 34.31 108 THR A CA 1
ATOM 799 C C . THR A 1 108 ? 15.809 -1.547 33.525 1.00 34.31 108 THR A C 1
ATOM 801 O O . THR A 1 108 ? 15.387 -0.479 33.960 1.00 34.31 108 THR A O 1
ATOM 804 N N . GLU A 1 109 ? 15.232 -2.712 33.805 1.00 53.28 109 GLU A N 1
ATOM 805 C CA . GLU A 1 109 ? 14.221 -2.953 34.829 1.00 53.28 109 GLU A CA 1
ATOM 806 C C . GLU A 1 109 ? 14.899 -2.845 36.203 1.00 53.28 109 GLU A C 1
ATOM 808 O O . GLU A 1 109 ? 15.537 -3.786 36.673 1.00 53.28 109 GLU A O 1
ATOM 813 N N . ILE A 1 110 ? 14.827 -1.664 36.819 1.00 40.72 110 ILE A N 1
ATOM 814 C CA . ILE A 1 110 ? 15.214 -1.453 38.216 1.00 40.72 110 ILE A CA 1
ATOM 815 C C . ILE A 1 110 ? 14.095 -0.653 38.891 1.00 40.72 110 ILE A C 1
ATOM 817 O O . ILE A 1 110 ? 13.902 0.527 38.609 1.00 40.72 110 ILE A O 1
ATOM 821 N N . ASP A 1 111 ? 13.372 -1.315 39.799 1.00 45.81 111 ASP A N 1
ATOM 822 C CA . ASP A 1 111 ? 12.422 -0.737 40.763 1.00 45.81 111 ASP A CA 1
ATOM 823 C C . ASP A 1 111 ? 13.153 0.113 41.829 1.00 45.81 111 ASP A C 1
ATOM 825 O O . ASP A 1 111 ? 13.022 -0.101 43.038 1.00 45.81 111 ASP A O 1
ATOM 829 N N . GLU A 1 112 ? 13.974 1.072 41.403 1.00 53.00 112 GLU A N 1
ATOM 830 C CA . GLU A 1 112 ? 14.553 2.075 42.291 1.00 53.00 112 GLU A CA 1
ATOM 831 C C . GLU A 1 112 ? 13.635 3.297 42.318 1.00 53.00 112 GLU A C 1
ATOM 833 O O . GLU A 1 112 ? 13.305 3.891 41.293 1.00 53.00 112 GLU A O 1
ATOM 838 N N . VAL A 1 113 ? 13.190 3.657 43.526 1.00 57.94 113 VAL A N 1
ATOM 839 C CA . VAL A 1 113 ? 12.474 4.910 43.777 1.00 57.94 113 VAL A CA 1
ATOM 840 C C . VAL A 1 113 ? 13.331 6.045 43.207 1.00 57.94 113 VAL A C 1
ATOM 842 O O . VAL A 1 113 ? 14.472 6.189 43.659 1.00 57.94 113 VAL A O 1
ATOM 845 N N . PRO A 1 114 ? 12.823 6.830 42.237 1.00 60.25 114 PRO A N 1
ATOM 846 C CA . PRO A 1 114 ? 13.631 7.809 41.529 1.00 60.25 114 PRO A CA 1
ATOM 847 C C . PRO A 1 114 ? 14.277 8.769 42.521 1.00 60.25 114 PRO A C 1
ATOM 849 O O . PRO A 1 114 ? 13.632 9.282 43.444 1.00 60.25 114 PRO A O 1
ATOM 852 N N . SER A 1 115 ? 15.578 8.988 42.345 1.00 75.62 115 SER A N 1
ATOM 853 C CA . SER A 1 115 ? 16.339 9.893 43.200 1.00 75.62 115 SER A CA 1
ATOM 854 C C . SER A 1 115 ? 15.698 11.292 43.157 1.00 75.62 115 SER A C 1
ATOM 856 O O . SER A 1 115 ? 15.244 11.720 42.092 1.00 75.62 115 SER A O 1
ATOM 858 N N . PRO A 1 116 ? 15.694 12.073 44.257 1.00 75.44 116 PRO A N 1
ATOM 859 C CA . PRO A 1 116 ? 15.173 13.447 44.259 1.00 75.44 116 PRO A CA 1
ATOM 860 C C . PRO A 1 116 ? 15.759 14.341 43.148 1.00 75.44 116 PRO A C 1
ATOM 862 O O . PRO A 1 116 ? 15.154 15.334 42.736 1.00 75.44 116 PRO A O 1
ATOM 865 N N . GLU A 1 117 ? 16.949 14.002 42.644 1.00 80.62 117 GLU A N 1
ATOM 866 C CA . GLU A 1 117 ? 17.569 14.676 41.504 1.00 80.62 117 GLU A CA 1
ATOM 867 C C . GLU A 1 117 ? 16.914 14.326 40.159 1.00 80.62 117 GLU A C 1
ATOM 869 O O . GLU A 1 117 ? 16.783 15.198 39.297 1.00 80.62 117 GLU A O 1
ATOM 874 N N . GLU A 1 118 ? 16.463 13.088 39.975 1.00 81.12 118 GLU A N 1
ATOM 875 C CA . GLU A 1 118 ? 15.786 12.615 38.762 1.00 81.12 118 GLU A CA 1
ATOM 876 C C . GLU A 1 118 ? 14.376 13.192 38.653 1.00 81.12 118 GLU A C 1
ATOM 878 O O . GLU A 1 118 ? 13.985 13.667 37.586 1.00 81.12 118 GLU A O 1
ATOM 883 N N . GLU A 1 119 ? 13.651 13.281 39.770 1.00 81.31 119 GLU A N 1
ATOM 884 C CA . GLU A 1 119 ? 12.331 13.922 39.819 1.00 81.31 119 GLU A CA 1
ATOM 885 C C . GLU A 1 119 ? 12.414 15.412 39.429 1.00 81.31 119 GLU A C 1
ATOM 887 O O . GLU A 1 119 ? 11.575 15.952 38.688 1.00 81.31 119 GLU A O 1
ATOM 892 N N . LYS A 1 120 ? 13.485 16.087 39.870 1.00 85.62 120 LYS A N 1
ATOM 893 C CA . LYS A 1 120 ? 13.776 17.475 39.498 1.00 85.62 120 LYS A CA 1
ATOM 894 C C . LYS A 1 120 ? 14.120 17.605 38.011 1.00 85.62 120 LYS A C 1
ATOM 896 O O . LYS A 1 120 ? 13.640 18.541 37.368 1.00 85.62 120 LYS A O 1
ATOM 901 N N . ARG A 1 121 ? 14.892 16.668 37.446 1.00 87.25 121 ARG A N 1
ATOM 902 C CA . ARG A 1 121 ? 15.202 16.627 36.004 1.00 87.25 121 ARG A CA 1
ATOM 903 C C . ARG A 1 121 ? 13.942 16.406 35.168 1.00 87.25 121 ARG A C 1
ATOM 905 O O . ARG A 1 121 ? 13.687 17.189 34.255 1.00 87.25 121 ARG A O 1
ATOM 912 N N . LEU A 1 122 ? 13.106 15.431 35.523 1.00 87.88 122 LEU A N 1
ATOM 913 C CA . LEU A 1 122 ? 11.829 15.167 34.847 1.00 87.88 122 LEU A CA 1
ATOM 914 C C . LEU A 1 122 ? 10.894 16.380 34.907 1.00 87.88 122 LEU A C 1
ATOM 916 O O . LEU A 1 122 ? 10.294 16.753 33.899 1.00 87.88 122 LEU A O 1
ATOM 920 N N . SER A 1 123 ? 10.840 17.065 36.055 1.00 88.31 123 SER A N 1
ATOM 921 C CA . SER A 1 123 ? 10.100 18.323 36.191 1.00 88.31 123 SER A CA 1
ATOM 922 C C . SER A 1 123 ? 10.569 19.398 35.215 1.00 88.31 123 SER A C 1
ATOM 924 O O . SER A 1 123 ? 9.752 20.142 34.671 1.00 88.31 123 SER A O 1
ATOM 926 N N . GLN A 1 124 ? 11.884 19.536 35.054 1.00 91.81 124 GLN A N 1
ATOM 927 C CA . GLN A 1 124 ? 12.487 20.562 34.213 1.00 91.81 124 GLN A CA 1
ATOM 928 C C . GLN A 1 124 ? 12.253 20.258 32.731 1.00 91.81 124 GLN A C 1
ATOM 930 O O . GLN A 1 124 ? 11.885 21.159 31.977 1.00 91.81 124 GLN A O 1
ATOM 935 N N . ILE A 1 125 ? 12.375 18.986 32.339 1.00 91.56 125 ILE A N 1
ATOM 936 C CA . ILE A 1 125 ? 12.067 18.514 30.984 1.00 91.56 125 ILE A CA 1
ATOM 937 C C . ILE A 1 125 ? 10.591 18.765 30.662 1.00 91.56 125 ILE A C 1
ATOM 939 O O . ILE A 1 125 ? 10.281 19.336 29.618 1.00 91.56 125 ILE A O 1
ATOM 943 N N . TYR A 1 126 ? 9.673 18.429 31.573 1.00 92.06 126 TYR A N 1
ATOM 944 C CA . TYR A 1 126 ? 8.243 18.682 31.377 1.00 92.06 126 TYR A CA 1
ATOM 945 C C . TYR A 1 126 ? 7.923 20.179 31.231 1.00 92.06 126 TYR A C 1
ATOM 947 O O . TYR A 1 126 ? 7.119 20.570 30.381 1.00 92.06 126 TYR A O 1
ATOM 955 N N . ALA A 1 127 ? 8.570 21.040 32.023 1.00 92.50 127 ALA A N 1
ATOM 956 C CA . ALA A 1 127 ? 8.398 22.489 31.921 1.00 92.50 127 ALA A CA 1
ATOM 957 C C . ALA A 1 127 ? 8.875 23.029 30.560 1.00 92.50 127 ALA A C 1
ATOM 959 O O . ALA A 1 127 ? 8.164 23.807 29.921 1.00 92.50 127 ALA A O 1
ATOM 960 N N . GLN A 1 128 ? 10.037 22.573 30.078 1.00 93.31 128 GLN A N 1
ATOM 961 C CA . GLN A 1 128 ? 10.534 22.917 28.741 1.00 93.31 128 GLN A CA 1
ATOM 962 C C . GLN A 1 128 ? 9.600 22.409 27.639 1.00 93.31 128 GLN A C 1
ATOM 964 O O . GLN A 1 128 ? 9.309 23.131 26.685 1.00 93.31 128 GLN A O 1
ATOM 969 N N . LEU A 1 129 ? 9.092 21.187 27.783 1.00 93.81 129 LEU A N 1
ATOM 970 C CA . LEU A 1 129 ? 8.175 20.586 26.825 1.00 93.81 129 LEU A CA 1
ATOM 971 C C . LEU A 1 129 ? 6.846 21.348 26.756 1.00 93.81 129 LEU A C 1
ATOM 973 O O . LEU A 1 129 ? 6.336 21.603 25.670 1.00 93.81 129 LEU A O 1
ATOM 977 N N . THR A 1 130 ? 6.337 21.804 27.900 1.00 93.19 130 THR A N 1
ATOM 978 C CA . THR A 1 130 ? 5.134 22.645 27.975 1.00 93.19 130 THR A CA 1
ATOM 979 C C . THR A 1 130 ? 5.332 23.974 27.240 1.00 93.19 130 THR A C 1
ATOM 981 O O . THR A 1 130 ? 4.451 24.400 26.496 1.00 93.19 130 THR A O 1
ATOM 984 N N . LEU A 1 131 ? 6.499 24.616 27.382 1.00 94.62 131 LEU A N 1
ATOM 985 C CA . LEU A 1 131 ? 6.817 25.840 26.637 1.00 94.62 131 LEU A CA 1
ATOM 986 C C . LEU A 1 131 ? 6.879 25.593 25.124 1.00 94.62 131 LEU A C 1
ATOM 988 O O . LEU A 1 131 ? 6.332 26.394 24.366 1.00 94.62 131 LEU A O 1
ATOM 992 N N . LYS A 1 132 ? 7.463 24.466 24.690 1.00 95.19 132 LYS A N 1
ATOM 993 C CA . LYS A 1 132 ? 7.483 24.061 23.273 1.00 95.19 132 LYS A CA 1
ATOM 994 C C . LYS A 1 132 ? 6.075 23.829 22.721 1.00 95.19 132 LYS A C 1
ATOM 996 O O . LYS A 1 132 ? 5.774 24.261 21.614 1.00 95.19 132 LYS A O 1
ATOM 1001 N N . ILE A 1 133 ? 5.193 23.197 23.497 1.00 95.25 133 ILE A N 1
ATOM 1002 C CA . ILE A 1 133 ? 3.780 23.003 23.130 1.00 95.25 133 ILE A CA 1
ATOM 1003 C C . ILE A 1 133 ? 3.082 24.359 22.953 1.00 95.25 133 ILE A C 1
ATOM 1005 O O . ILE A 1 133 ? 2.402 24.578 21.954 1.00 95.25 133 ILE A O 1
ATOM 1009 N N . ILE A 1 134 ? 3.299 25.307 23.871 1.00 93.38 134 ILE A N 1
ATOM 1010 C CA . ILE A 1 134 ? 2.718 26.655 23.782 1.00 93.38 134 ILE A CA 1
ATOM 1011 C C . ILE A 1 134 ? 3.226 27.409 22.544 1.00 93.38 134 ILE A C 1
ATOM 1013 O O . ILE A 1 134 ? 2.427 28.025 21.836 1.00 93.38 134 ILE A O 1
ATOM 1017 N N . SER A 1 135 ? 4.530 27.361 22.249 1.00 94.38 135 SER A N 1
ATOM 1018 C CA . SER A 1 135 ? 5.068 27.988 21.034 1.00 94.38 135 SER A CA 1
ATOM 1019 C C . SER A 1 135 ? 4.530 27.330 19.764 1.00 94.38 135 SER A C 1
ATOM 1021 O O . SER A 1 135 ? 4.209 28.030 18.808 1.00 94.38 135 SER A O 1
ATOM 1023 N N . GLN A 1 136 ? 4.372 26.005 19.771 1.00 95.94 136 GLN A N 1
ATOM 1024 C CA . GLN A 1 136 ? 3.851 25.243 18.640 1.00 95.94 136 GLN A CA 1
ATOM 1025 C C . GLN A 1 136 ? 2.382 25.585 18.344 1.00 95.94 136 GLN A C 1
ATOM 1027 O O . GLN A 1 136 ? 2.022 25.845 17.196 1.00 95.94 136 GLN A O 1
ATOM 1032 N N . ASN A 1 137 ? 1.551 25.677 19.385 1.00 94.56 137 ASN A N 1
ATOM 1033 C CA . ASN A 1 137 ? 0.169 26.157 19.288 1.00 94.56 137 ASN A CA 1
ATOM 1034 C C . ASN A 1 137 ? 0.105 27.567 18.675 1.00 94.56 137 ASN A C 1
ATOM 1036 O O . ASN A 1 137 ? -0.667 27.831 17.756 1.00 94.56 137 ASN A O 1
ATOM 1040 N N . LYS A 1 138 ? 0.997 28.478 19.093 1.00 96.12 138 LYS A N 1
ATOM 1041 C CA . LYS A 1 138 ? 1.064 29.827 18.510 1.00 96.12 138 LYS A CA 1
ATOM 1042 C C . LYS A 1 138 ? 1.295 29.794 16.990 1.00 96.12 138 LYS A C 1
ATOM 1044 O O . LYS A 1 138 ? 0.597 30.499 16.264 1.00 96.12 138 LYS A O 1
ATOM 1049 N N . VAL A 1 139 ? 2.219 28.959 16.508 1.00 94.81 139 VAL A N 1
ATOM 1050 C CA . VAL A 1 139 ? 2.477 28.786 15.064 1.00 94.81 139 VAL A CA 1
ATOM 1051 C C . VAL A 1 139 ? 1.242 28.237 14.345 1.00 94.81 139 VAL A C 1
ATOM 1053 O O . VAL A 1 139 ? 0.852 28.760 13.298 1.00 94.81 139 VAL A O 1
ATOM 1056 N N . LEU A 1 140 ? 0.587 27.225 14.921 1.00 95.00 140 LEU A N 1
ATOM 1057 C CA . LEU A 1 140 ? -0.645 26.656 14.371 1.00 95.00 140 LEU A CA 1
ATOM 1058 C C . LEU A 1 140 ? -1.760 27.697 14.249 1.00 95.00 140 LEU A C 1
ATOM 1060 O O . LEU A 1 140 ? -2.403 27.780 13.204 1.00 95.00 140 LEU A O 1
ATOM 1064 N N . ASN A 1 141 ? -1.951 28.536 15.263 1.00 93.69 141 ASN A N 1
ATOM 1065 C CA . ASN A 1 141 ? -2.923 29.627 15.223 1.00 93.69 141 ASN A CA 1
ATOM 1066 C C . ASN A 1 141 ? -2.633 30.661 14.139 1.00 93.69 141 ASN A C 1
ATOM 1068 O O . ASN A 1 141 ? -3.546 31.091 13.431 1.00 93.69 141 ASN A O 1
ATOM 1072 N N . GLU A 1 142 ? -1.371 31.052 13.970 1.00 95.94 142 GLU A N 1
ATOM 1073 C CA . GLU A 1 142 ? -0.979 31.976 12.906 1.00 95.94 142 GLU A CA 1
ATOM 1074 C C . GLU A 1 142 ? -1.248 31.379 11.514 1.00 95.94 142 GLU A C 1
ATOM 1076 O O . GLU A 1 142 ? -1.702 32.089 10.610 1.00 95.94 142 GLU A O 1
ATOM 1081 N N . LEU A 1 143 ? -1.021 30.072 11.332 1.00 95.06 143 LEU A N 1
ATOM 1082 C CA . LEU A 1 143 ? -1.353 29.359 10.096 1.00 95.06 143 LEU A CA 1
ATOM 1083 C C . LEU A 1 143 ? -2.867 29.269 9.873 1.00 95.06 143 LEU A C 1
ATOM 1085 O O . LEU A 1 143 ? -3.331 29.601 8.778 1.00 95.06 143 LEU A O 1
ATOM 1089 N N . LYS A 1 144 ? -3.645 28.902 10.900 1.00 94.38 144 LYS A N 1
ATOM 1090 C CA . LYS A 1 144 ? -5.117 28.880 10.850 1.00 94.38 144 LYS A CA 1
ATOM 1091 C C . LYS A 1 144 ? -5.681 30.234 10.431 1.00 94.38 144 LYS A C 1
ATOM 1093 O O . LYS A 1 144 ? -6.533 30.303 9.543 1.00 94.38 144 LYS A O 1
ATOM 1098 N N . GLU A 1 145 ? -5.187 31.316 11.028 1.00 95.44 145 GLU A N 1
ATOM 1099 C CA . GLU A 1 145 ? -5.652 32.669 10.732 1.00 95.44 145 GLU A CA 1
ATOM 1100 C C . GLU A 1 145 ? -5.269 33.094 9.304 1.00 95.44 145 GLU A C 1
ATOM 1102 O O . GLU A 1 145 ? -6.106 33.635 8.581 1.00 95.44 145 GLU A O 1
ATOM 1107 N N . LYS A 1 146 ? -4.064 32.753 8.821 1.00 96.00 146 LYS A N 1
ATOM 1108 C CA . LYS A 1 146 ? -3.668 32.970 7.413 1.00 96.00 146 LYS A CA 1
ATOM 1109 C C . LYS A 1 146 ? -4.563 32.204 6.433 1.00 96.00 146 LYS A C 1
ATOM 1111 O O . LYS A 1 146 ? -4.994 32.778 5.428 1.00 96.00 146 LYS A O 1
ATOM 1116 N N . VAL A 1 147 ? -4.868 30.934 6.717 1.00 95.06 147 VAL A N 1
ATOM 1117 C CA . VAL A 1 147 ? -5.790 30.118 5.905 1.00 95.06 147 VAL A CA 1
ATOM 1118 C C . VAL A 1 147 ? -7.175 30.757 5.890 1.00 95.06 147 VAL A C 1
ATOM 1120 O O . VAL A 1 147 ? -7.745 30.953 4.817 1.00 95.06 147 VAL A O 1
ATOM 1123 N N . LYS A 1 148 ? -7.701 31.149 7.055 1.00 94.00 148 LYS A N 1
ATOM 1124 C CA . LYS A 1 148 ? -9.004 31.808 7.185 1.00 94.00 148 LYS A CA 1
ATOM 1125 C C . LYS A 1 148 ? -9.057 33.115 6.395 1.00 94.00 148 LYS A C 1
ATOM 1127 O O . LYS A 1 148 ? -9.975 33.300 5.600 1.00 94.00 148 LYS A O 1
ATOM 1132 N N . GLN A 1 149 ? -8.056 33.983 6.530 1.00 94.88 149 GLN A N 1
ATOM 1133 C CA . GLN A 1 149 ? -7.980 35.257 5.807 1.00 94.88 149 GLN A CA 1
ATOM 1134 C C . GLN A 1 149 ? -7.970 35.071 4.286 1.00 94.88 149 GLN A C 1
ATOM 1136 O O . GLN A 1 149 ? -8.676 35.791 3.578 1.00 94.88 149 GLN A O 1
ATOM 1141 N N . LYS A 1 150 ? -7.220 34.090 3.764 1.00 92.81 150 LYS A N 1
ATOM 1142 C CA . LYS A 1 150 ? -7.211 33.792 2.321 1.00 92.81 150 LYS A CA 1
ATOM 1143 C C . LYS A 1 150 ? -8.506 33.129 1.849 1.00 92.81 150 LYS A C 1
ATOM 1145 O O . LYS A 1 150 ? -9.003 33.458 0.774 1.00 92.81 150 LYS A O 1
ATOM 1150 N N . CYS A 1 151 ? -9.109 32.268 2.666 1.00 90.31 151 CYS A N 1
ATOM 1151 C CA . CYS A 1 151 ? -10.404 31.650 2.377 1.00 90.31 151 CYS A CA 1
ATOM 1152 C C . CYS A 1 151 ? -11.577 32.649 2.365 1.00 90.31 151 CYS A C 1
ATOM 1154 O O . CYS A 1 151 ? -12.605 32.360 1.754 1.00 90.31 151 CYS A O 1
ATOM 1156 N N . MET A 1 152 ? -11.447 33.816 3.000 1.00 91.38 152 MET A N 1
ATOM 1157 C CA . MET A 1 152 ? -12.487 34.855 2.992 1.00 91.38 152 MET A CA 1
ATOM 1158 C C . MET A 1 152 ? -12.421 35.781 1.767 1.00 91.38 152 MET A C 1
ATOM 1160 O O . MET A 1 152 ? -13.372 36.518 1.510 1.00 91.38 152 MET A O 1
ATOM 1164 N N . LYS A 1 153 ? -11.337 35.750 0.979 1.00 90.75 153 LYS A N 1
ATOM 1165 C CA . LYS A 1 153 ? -11.241 36.517 -0.272 1.00 90.75 153 LYS A CA 1
ATOM 1166 C C . LYS A 1 153 ? -12.017 35.807 -1.383 1.00 90.75 153 LYS A C 1
ATOM 1168 O O . LYS A 1 153 ? -11.820 34.615 -1.610 1.00 90.75 153 LYS A O 1
ATOM 1173 N N . TYR A 1 154 ? -12.889 36.539 -2.076 1.00 77.44 154 TYR A N 1
ATOM 1174 C CA . TYR A 1 154 ? -13.591 36.071 -3.271 1.00 77.44 154 TYR A CA 1
ATOM 1175 C C . TYR A 1 154 ? -13.718 37.212 -4.299 1.00 77.44 154 TYR A C 1
ATOM 1177 O O . TYR A 1 154 ? -14.057 38.327 -3.895 1.00 77.44 154 TYR A O 1
ATOM 1185 N N . PRO A 1 155 ? -13.499 36.961 -5.606 1.00 79.81 155 PRO A N 1
ATOM 1186 C CA . PRO A 1 155 ? -13.084 35.690 -6.214 1.00 79.81 155 PRO A CA 1
ATOM 1187 C C . PRO A 1 155 ? -11.620 35.342 -5.903 1.00 79.81 155 PRO A C 1
ATOM 1189 O O . PRO A 1 155 ? -10.792 36.237 -5.755 1.00 79.81 155 PRO A O 1
ATOM 1192 N N . ARG A 1 156 ? -11.311 34.042 -5.797 1.00 92.38 156 ARG A N 1
ATOM 1193 C CA . ARG A 1 156 ? -9.936 33.551 -5.618 1.00 92.38 156 ARG A CA 1
ATOM 1194 C C . ARG A 1 156 ? -9.275 33.309 -6.963 1.00 92.38 156 ARG A C 1
ATOM 1196 O O . ARG A 1 156 ? -9.893 32.772 -7.880 1.00 92.38 156 ARG A O 1
ATOM 1203 N N . THR A 1 157 ? -8.007 33.673 -7.064 1.00 92.31 157 THR A N 1
ATOM 1204 C CA . THR A 1 157 ? -7.153 33.272 -8.184 1.00 92.31 157 THR A CA 1
ATOM 1205 C C . THR A 1 157 ? -6.627 31.848 -7.977 1.00 92.31 157 THR A C 1
ATOM 1207 O O . THR A 1 157 ? -6.469 31.396 -6.844 1.00 92.31 157 THR A O 1
ATOM 1210 N N . ALA A 1 158 ? -6.273 31.147 -9.059 1.00 86.62 158 ALA A N 1
ATOM 1211 C CA . ALA A 1 158 ? -5.665 29.811 -8.971 1.00 86.62 158 ALA A CA 1
ATOM 1212 C C . ALA A 1 158 ? -4.345 29.800 -8.163 1.00 86.62 158 ALA A C 1
ATOM 1214 O O . ALA A 1 158 ? -3.988 28.792 -7.555 1.00 86.62 158 ALA A O 1
ATOM 1215 N N . CYS A 1 159 ? -3.626 30.931 -8.130 1.00 86.00 159 CYS A N 1
ATOM 1216 C CA . CYS A 1 159 ? -2.434 31.112 -7.298 1.00 86.00 159 CYS A CA 1
ATOM 1217 C C . CYS A 1 159 ? -2.798 31.121 -5.805 1.00 86.00 159 CYS A C 1
ATOM 1219 O O . CYS A 1 159 ? -2.207 30.381 -5.024 1.00 86.00 159 CYS A O 1
ATOM 1221 N N . GLU A 1 160 ? -3.825 31.882 -5.416 1.00 87.56 160 GLU A N 1
ATOM 1222 C CA . GLU A 1 160 ? -4.314 31.924 -4.031 1.00 87.56 160 GLU A CA 1
ATOM 1223 C C . GLU A 1 160 ? -4.888 30.576 -3.573 1.00 87.56 160 GLU A C 1
ATOM 1225 O O . GLU A 1 160 ? -4.709 30.203 -2.417 1.00 87.56 160 GLU A O 1
ATOM 1230 N N . GLU A 1 161 ? -5.538 29.817 -4.460 1.00 89.38 161 GLU A N 1
ATOM 1231 C CA . GLU A 1 161 ? -6.005 28.458 -4.151 1.00 89.38 161 GLU A CA 1
ATOM 1232 C C . GLU A 1 161 ? -4.840 27.507 -3.854 1.00 89.38 161 GLU A C 1
ATOM 1234 O O . GLU A 1 161 ? -4.880 26.778 -2.861 1.00 89.38 161 GLU A O 1
ATOM 1239 N N . ARG A 1 162 ? -3.762 27.571 -4.647 1.00 90.06 162 ARG A N 1
ATOM 1240 C CA . ARG A 1 162 ? -2.541 26.792 -4.397 1.00 90.06 162 ARG A CA 1
ATOM 1241 C C . ARG A 1 162 ? -1.867 27.199 -3.088 1.00 90.06 162 ARG A C 1
ATOM 1243 O O . ARG A 1 162 ? -1.453 26.341 -2.317 1.00 90.06 162 ARG A O 1
ATOM 1250 N N . GLU A 1 163 ? -1.800 28.496 -2.800 1.00 92.06 163 GLU A N 1
ATOM 1251 C CA . GLU A 1 163 ? -1.257 28.996 -1.535 1.00 92.06 163 GLU A CA 1
ATOM 1252 C C . GLU A 1 163 ? -2.088 28.548 -0.325 1.00 92.06 163 GLU A C 1
ATOM 1254 O O . GLU A 1 163 ? -1.517 28.223 0.713 1.00 92.06 163 GLU A O 1
ATOM 1259 N N . ILE A 1 164 ? -3.421 28.497 -0.439 1.00 93.19 164 ILE A N 1
ATOM 1260 C CA . ILE A 1 164 ? -4.295 27.948 0.609 1.00 93.19 164 ILE A CA 1
ATOM 1261 C C . ILE A 1 164 ? -4.003 26.459 0.823 1.00 93.19 164 ILE A C 1
ATOM 1263 O O . ILE A 1 164 ? -3.895 26.032 1.971 1.00 93.19 164 ILE A O 1
ATOM 1267 N N . CYS A 1 165 ? -3.853 25.675 -0.250 1.00 91.50 165 CYS A N 1
ATOM 1268 C CA . CYS A 1 165 ? -3.469 24.265 -0.151 1.00 91.50 165 CYS A CA 1
ATOM 1269 C C . CYS A 1 165 ? -2.115 24.090 0.552 1.00 91.50 165 CYS A C 1
ATOM 1271 O O . CYS A 1 165 ? -2.025 23.309 1.494 1.00 91.50 165 CYS A O 1
ATOM 1273 N N . ASN A 1 166 ? -1.099 24.869 0.174 1.00 91.44 166 ASN A N 1
ATOM 1274 C CA . ASN A 1 166 ? 0.219 24.806 0.808 1.00 91.44 166 ASN A CA 1
ATOM 1275 C C . ASN A 1 166 ? 0.157 25.177 2.297 1.00 91.44 166 ASN A C 1
ATOM 1277 O O . ASN A 1 166 ? 0.734 24.482 3.127 1.00 91.44 166 ASN A O 1
ATOM 1281 N N . LEU A 1 167 ? -0.594 26.225 2.659 1.00 94.88 167 LEU A N 1
ATOM 1282 C CA . LEU A 1 167 ? -0.781 26.615 4.060 1.00 94.88 167 LEU A CA 1
ATOM 1283 C C . LEU A 1 167 ? -1.486 25.528 4.885 1.00 94.88 167 LEU A C 1
ATOM 1285 O O . LEU A 1 167 ? -1.147 25.354 6.053 1.00 94.88 167 LEU A O 1
ATOM 1289 N N . LYS A 1 168 ? -2.435 24.787 4.296 1.00 91.75 168 LYS A N 1
ATOM 1290 C CA . LYS A 1 168 ? -3.085 23.646 4.960 1.00 91.75 168 LYS A CA 1
ATOM 1291 C C . LYS A 1 168 ? -2.113 22.492 5.202 1.00 91.75 168 LYS A C 1
ATOM 1293 O O . LYS A 1 168 ? -2.090 21.971 6.309 1.00 91.75 168 LYS A O 1
ATOM 1298 N N . ILE A 1 169 ? -1.272 22.160 4.222 1.00 90.56 169 ILE A N 1
ATOM 1299 C CA . ILE A 1 169 ? -0.233 21.129 4.378 1.00 90.56 169 ILE A CA 1
ATOM 1300 C C . ILE A 1 169 ? 0.758 21.530 5.480 1.00 90.56 169 ILE A C 1
ATOM 1302 O O . ILE A 1 169 ? 1.059 20.727 6.359 1.00 90.56 169 ILE A O 1
ATOM 1306 N N . CYS A 1 170 ? 1.224 22.786 5.490 1.00 92.06 170 CYS A N 1
ATOM 1307 C CA . CYS A 1 170 ? 2.083 23.286 6.567 1.00 92.06 170 CYS A CA 1
ATOM 1308 C C . CYS A 1 170 ? 1.389 23.185 7.934 1.00 92.06 170 CYS A C 1
ATOM 1310 O O . CYS A 1 170 ? 2.001 22.759 8.906 1.00 92.06 170 CYS A O 1
ATOM 1312 N N . MET A 1 171 ? 0.103 23.533 8.016 1.00 93.25 171 MET A N 1
ATOM 1313 C CA . MET A 1 171 ? -0.672 23.419 9.252 1.00 93.25 171 MET A CA 1
ATOM 1314 C C . MET A 1 171 ? -0.783 21.964 9.734 1.00 93.25 171 MET A C 1
ATOM 1316 O O . MET A 1 171 ? -0.628 21.712 10.925 1.00 93.25 171 MET A O 1
ATOM 1320 N N . GLU A 1 172 ? -0.996 20.999 8.837 1.00 91.31 172 GLU A N 1
ATOM 1321 C CA . GLU A 1 172 ? -1.011 19.568 9.179 1.00 91.31 172 GLU A CA 1
ATOM 1322 C C . GLU A 1 172 ? 0.351 19.082 9.700 1.00 91.31 172 GLU A C 1
ATOM 1324 O O . GLU A 1 172 ? 0.408 18.385 10.714 1.00 91.31 172 GLU A O 1
ATOM 1329 N N . GLN A 1 173 ? 1.454 19.503 9.074 1.00 93.38 173 GLN A N 1
ATOM 1330 C CA . GLN A 1 173 ? 2.810 19.178 9.536 1.00 93.38 173 GLN A CA 1
ATOM 1331 C C . GLN A 1 173 ? 3.090 19.731 10.940 1.00 93.38 173 GLN A C 1
ATOM 1333 O O . GLN A 1 173 ? 3.606 19.017 11.803 1.00 93.38 173 GLN A O 1
ATOM 1338 N N . GLU A 1 174 ? 2.715 20.985 11.201 1.00 94.25 174 GLU A N 1
ATOM 1339 C CA . GLU A 1 174 ? 2.866 21.588 12.528 1.00 94.25 174 GLU A CA 1
ATOM 1340 C C . GLU A 1 174 ? 1.942 20.932 13.574 1.00 94.25 174 GLU A C 1
ATOM 1342 O O . GLU A 1 174 ? 2.296 20.869 14.754 1.00 94.25 174 GLU A O 1
ATOM 1347 N N . ASN A 1 175 ? 0.800 20.375 13.158 1.00 91.19 175 ASN A N 1
ATOM 1348 C CA . ASN A 1 175 ? -0.103 19.632 14.038 1.00 91.19 175 ASN A CA 1
ATOM 1349 C C . ASN A 1 175 ? 0.486 18.269 14.438 1.00 91.19 175 ASN A C 1
ATOM 1351 O O . ASN A 1 175 ? 0.417 17.882 15.602 1.00 91.19 175 ASN A O 1
ATOM 1355 N N . LEU A 1 176 ? 1.149 17.565 13.515 1.00 91.75 176 LEU A N 1
ATOM 1356 C CA . LEU A 1 176 ? 1.870 16.326 13.837 1.00 91.75 176 LEU A CA 1
ATOM 1357 C C . LEU A 1 176 ? 3.006 16.571 14.841 1.00 91.75 176 LEU A C 1
ATOM 1359 O O . LEU A 1 176 ? 3.158 15.813 15.800 1.00 91.75 176 LEU A O 1
ATOM 1363 N N . LYS A 1 177 ? 3.762 17.666 14.685 1.00 93.62 177 LYS A N 1
ATOM 1364 C CA . LYS A 1 177 ? 4.784 18.068 15.669 1.00 93.62 177 LYS A CA 1
ATOM 1365 C C . LYS A 1 177 ? 4.169 18.315 17.047 1.00 93.62 177 LYS A C 1
ATOM 1367 O O . LYS A 1 177 ? 4.707 17.834 18.044 1.00 93.62 177 LYS A O 1
ATOM 1372 N N . LEU A 1 178 ? 3.029 19.011 17.108 1.00 94.12 178 LEU A N 1
ATOM 1373 C CA . LEU A 1 178 ? 2.292 19.216 18.355 1.00 94.12 178 LEU A CA 1
ATOM 1374 C C . LEU A 1 178 ? 1.890 17.878 18.991 1.00 94.12 178 LEU A C 1
ATOM 1376 O O . LEU A 1 178 ? 2.139 17.677 20.177 1.00 94.12 178 LEU A O 1
ATOM 1380 N N . GLN A 1 179 ? 1.339 16.941 18.215 1.00 91.50 179 GLN A N 1
ATOM 1381 C CA . GLN A 1 179 ? 0.958 15.614 18.713 1.00 91.50 179 GLN A CA 1
ATOM 1382 C C . GLN A 1 179 ? 2.148 14.841 19.295 1.00 91.50 179 GLN A C 1
ATOM 1384 O O . GLN A 1 179 ? 2.013 14.236 20.359 1.00 91.50 179 GLN A O 1
ATOM 1389 N N . CYS A 1 180 ? 3.324 14.902 18.664 1.00 93.12 180 CYS A N 1
ATOM 1390 C CA . CYS A 1 180 ? 4.546 14.299 19.204 1.00 93.12 180 CYS A CA 1
ATOM 1391 C C . CYS A 1 180 ? 4.959 14.931 20.541 1.00 93.12 180 CYS A C 1
ATOM 1393 O O . CYS A 1 180 ? 5.257 14.213 21.497 1.00 93.12 180 CYS A O 1
ATOM 1395 N N . LEU A 1 181 ? 4.926 16.265 20.646 1.00 94.31 181 LEU A N 1
ATOM 1396 C CA . LEU A 1 181 ? 5.237 16.965 21.898 1.00 94.31 181 LEU A CA 1
ATOM 1397 C C . LEU A 1 181 ? 4.244 16.599 23.013 1.00 94.31 181 LEU A C 1
ATOM 1399 O O . LEU A 1 181 ? 4.657 16.338 24.143 1.00 94.31 181 LEU A O 1
ATOM 1403 N N . VAL A 1 182 ? 2.947 16.526 22.694 1.00 92.81 182 VAL A N 1
ATOM 1404 C CA . VAL A 1 182 ? 1.888 16.126 23.635 1.00 92.81 182 VAL A CA 1
ATOM 1405 C C . VAL A 1 182 ? 2.065 14.672 24.073 1.00 92.81 182 VAL A C 1
ATOM 1407 O O . VAL A 1 182 ? 1.974 14.384 25.264 1.00 92.81 182 VAL A O 1
ATOM 1410 N N . LYS A 1 183 ? 2.376 13.754 23.149 1.00 93.12 183 LYS A N 1
ATOM 1411 C CA . LYS A 1 183 ? 2.656 12.347 23.470 1.00 93.12 183 LYS A CA 1
ATOM 1412 C C . LYS A 1 183 ? 3.840 12.225 24.427 1.00 93.12 183 LYS A C 1
ATOM 1414 O O . LYS A 1 183 ? 3.719 11.541 25.437 1.00 93.12 183 LYS A O 1
ATOM 1419 N N . ASN A 1 184 ? 4.930 12.946 24.172 1.00 94.31 184 ASN A N 1
ATOM 1420 C CA . ASN A 1 184 ? 6.090 12.966 25.065 1.00 94.31 184 ASN A CA 1
ATOM 1421 C C . ASN A 1 184 ? 5.730 13.515 26.456 1.00 94.31 184 ASN A C 1
ATOM 1423 O O . ASN A 1 184 ? 6.191 12.987 27.467 1.00 94.31 184 ASN A O 1
ATOM 1427 N N . ALA A 1 185 ? 4.868 14.535 26.522 1.00 91.50 185 ALA A N 1
ATOM 1428 C CA . ALA A 1 185 ? 4.410 15.104 27.786 1.00 91.50 185 ALA A CA 1
ATOM 1429 C C . ALA A 1 185 ? 3.563 14.095 28.566 1.00 91.50 185 ALA A C 1
ATOM 1431 O O . ALA A 1 185 ? 3.781 13.927 29.763 1.00 91.50 185 ALA A O 1
ATOM 1432 N N . MET A 1 186 ? 2.667 13.372 27.888 1.00 90.38 186 MET A N 1
ATOM 1433 C CA . MET A 1 186 ? 1.889 12.287 28.492 1.00 90.38 186 MET A CA 1
ATOM 1434 C C . MET A 1 186 ? 2.781 11.143 28.984 1.00 90.38 186 MET A C 1
ATOM 1436 O O . MET A 1 186 ? 2.548 10.630 30.075 1.00 90.38 186 MET A O 1
ATOM 1440 N N . THR A 1 187 ? 3.835 10.776 28.247 1.00 90.69 187 THR A N 1
ATOM 1441 C CA . THR A 1 187 ? 4.804 9.769 28.708 1.00 90.69 187 THR A CA 1
ATOM 1442 C C . THR A 1 187 ? 5.477 10.207 30.009 1.00 90.69 187 THR A C 1
ATOM 1444 O O . THR A 1 187 ? 5.568 9.415 30.943 1.00 90.69 187 THR A O 1
ATOM 1447 N N . ILE A 1 188 ? 5.888 11.475 30.126 1.00 90.06 188 ILE A N 1
ATOM 1448 C CA . ILE A 1 188 ? 6.470 11.996 31.374 1.00 90.06 188 ILE A CA 1
ATOM 1449 C C . ILE A 1 188 ? 5.437 11.990 32.509 1.00 90.06 188 ILE A C 1
ATOM 1451 O O . ILE A 1 188 ? 5.770 11.576 33.616 1.00 90.06 188 ILE A O 1
ATOM 1455 N N . GLN A 1 189 ? 4.183 12.371 32.237 1.00 88.69 189 GLN A N 1
ATOM 1456 C CA . GLN A 1 189 ? 3.104 12.290 33.231 1.00 88.69 189 GLN A CA 1
ATOM 1457 C C . GLN A 1 189 ? 2.857 10.852 33.705 1.00 88.69 189 GLN A C 1
ATOM 1459 O O . GLN A 1 189 ? 2.580 10.635 34.878 1.00 88.69 189 GLN A O 1
ATOM 1464 N N . SER A 1 190 ? 2.977 9.867 32.810 1.00 88.69 190 SER A N 1
ATOM 1465 C CA . SER A 1 190 ? 2.759 8.454 33.143 1.00 88.69 190 SER A CA 1
ATOM 1466 C C . SER A 1 190 ? 3.853 7.852 34.028 1.00 88.69 190 SER A C 1
ATOM 1468 O O . SER A 1 190 ? 3.583 6.887 34.736 1.00 88.69 190 SER A O 1
ATOM 1470 N N . LYS A 1 191 ? 5.063 8.433 34.022 1.00 87.75 191 LYS A N 1
ATOM 1471 C CA . LYS A 1 191 ? 6.181 7.997 34.875 1.00 87.75 191 LYS A CA 1
ATOM 1472 C C . LYS A 1 191 ? 5.997 8.388 36.347 1.00 87.75 191 LYS A C 1
ATOM 1474 O O . LYS A 1 191 ? 6.641 7.794 37.200 1.00 87.75 191 LYS A O 1
ATOM 1479 N N . ASP A 1 192 ? 5.131 9.358 36.647 1.00 83.75 192 ASP A N 1
ATOM 1480 C CA . ASP A 1 192 ? 4.826 9.791 38.015 1.00 83.75 192 ASP A CA 1
ATOM 1481 C C . ASP A 1 192 ? 3.342 10.201 38.128 1.00 83.75 192 ASP A C 1
ATOM 1483 O O . ASP A 1 192 ? 2.999 11.377 37.928 1.00 83.75 192 ASP A O 1
ATOM 1487 N N . PRO A 1 193 ? 2.446 9.228 38.394 1.00 78.19 193 PRO A N 1
ATOM 1488 C CA . PRO A 1 193 ? 1.002 9.453 38.441 1.00 78.19 193 PRO A CA 1
ATOM 1489 C C . PRO A 1 193 ? 0.534 10.182 39.709 1.00 78.19 193 PRO A C 1
ATOM 1491 O O . PRO A 1 193 ? -0.553 10.766 39.711 1.00 78.19 193 PRO A O 1
ATOM 1494 N N . ASP A 1 194 ? 1.332 10.168 40.781 1.00 80.12 194 ASP A N 1
ATOM 1495 C CA . ASP A 1 194 ? 0.994 10.824 42.049 1.00 80.12 194 ASP A CA 1
ATOM 1496 C C . ASP A 1 194 ? 1.230 12.339 41.985 1.00 80.12 194 ASP A C 1
ATOM 1498 O O . ASP A 1 194 ? 0.595 13.132 42.701 1.00 80.12 194 ASP A O 1
ATOM 1502 N N . ARG A 1 195 ? 2.100 12.772 41.070 1.00 82.19 195 ARG A N 1
ATOM 1503 C CA . ARG A 1 195 ? 2.402 14.176 40.848 1.00 82.19 195 ARG A CA 1
ATOM 1504 C C . ARG A 1 195 ? 1.328 14.885 40.029 1.00 82.19 195 ARG A C 1
ATOM 1506 O O . ARG A 1 195 ? 0.943 14.504 38.927 1.00 82.19 195 ARG A O 1
ATOM 1513 N N . LYS A 1 196 ? 0.866 16.023 40.554 1.00 83.81 196 LYS A N 1
ATOM 1514 C CA . LYS A 1 196 ? -0.085 16.902 39.860 1.00 83.81 196 LYS A CA 1
ATOM 1515 C C . LYS A 1 196 ? 0.627 17.725 38.790 1.00 83.81 196 LYS A C 1
ATOM 1517 O O . LYS A 1 196 ? 1.108 18.825 39.061 1.00 83.81 196 LYS A O 1
ATOM 1522 N N . TRP A 1 197 ? 0.664 17.201 37.574 1.00 86.19 197 TRP A N 1
ATOM 1523 C CA . TRP A 1 197 ? 1.154 17.929 36.409 1.00 86.19 197 TRP A CA 1
ATOM 1524 C C . TRP A 1 197 ? 0.148 19.004 35.958 1.00 86.19 197 TRP A C 1
ATOM 1526 O O . TRP A 1 197 ? -1.063 18.761 35.971 1.00 86.19 197 TRP A O 1
ATOM 1536 N N . PRO A 1 198 ? 0.606 20.203 35.551 1.00 84.69 198 PRO A N 1
ATOM 1537 C CA . PRO A 1 198 ? -0.252 21.186 34.897 1.00 84.69 198 PRO A CA 1
ATOM 1538 C C . PRO A 1 198 ? -0.888 20.596 33.626 1.00 84.69 198 PRO A C 1
ATOM 1540 O O . PRO A 1 198 ? -0.193 19.882 32.895 1.00 84.69 198 PRO A O 1
ATOM 1543 N N . PRO A 1 199 ? -2.168 20.896 33.330 1.00 85.62 199 PRO A N 1
ATOM 1544 C CA . PRO A 1 199 ? -2.830 20.400 32.128 1.00 85.62 199 PRO A CA 1
ATOM 1545 C C . PRO A 1 199 ? -2.102 20.880 30.869 1.00 85.62 199 PRO A C 1
ATOM 1547 O O . PRO A 1 199 ? -1.679 22.035 30.791 1.00 85.62 199 PRO A O 1
ATOM 1550 N N . ILE A 1 200 ? -1.968 19.989 29.886 1.00 87.81 200 ILE A N 1
ATOM 1551 C CA . ILE A 1 200 ? -1.312 20.287 28.613 1.00 87.81 200 ILE A CA 1
ATOM 1552 C C . ILE A 1 200 ? -2.257 21.178 27.789 1.00 87.81 200 ILE A C 1
ATOM 1554 O O . ILE A 1 200 ? -3.369 20.745 27.482 1.00 87.81 200 ILE A O 1
ATOM 1558 N N . PRO A 1 201 ? -1.865 22.414 27.430 1.00 80.38 201 PRO A N 1
ATOM 1559 C CA . PRO A 1 201 ? -2.682 23.255 26.568 1.00 80.38 201 PRO A CA 1
ATOM 1560 C C . PRO A 1 201 ? -2.584 22.722 25.135 1.00 80.38 201 PRO A C 1
ATOM 1562 O O . PRO A 1 201 ? -1.530 22.824 24.513 1.00 80.38 201 PRO A O 1
ATOM 1565 N N . VAL A 1 202 ? -3.659 22.137 24.610 1.00 83.94 202 VAL A N 1
ATOM 1566 C CA . VAL A 1 202 ? -3.729 21.654 23.221 1.00 83.94 202 VAL A CA 1
ATOM 1567 C C . VAL A 1 202 ? -4.740 22.507 22.467 1.00 83.94 202 VAL A C 1
ATOM 1569 O O . VAL A 1 202 ? -5.845 22.739 22.958 1.00 83.94 202 VAL A O 1
ATOM 1572 N N . GLU A 1 203 ? -4.351 23.006 21.298 1.00 79.94 203 GLU A N 1
ATOM 1573 C CA . GLU A 1 203 ? -5.259 23.714 20.399 1.00 79.94 203 GLU A CA 1
ATOM 1574 C C . GLU A 1 203 ? -6.257 22.735 19.762 1.00 79.94 203 GLU A C 1
ATOM 1576 O O . GLU A 1 203 ? -5.879 21.628 19.375 1.00 79.94 203 GLU A O 1
ATOM 1581 N N . THR A 1 204 ? -7.518 23.142 19.605 1.00 71.00 204 THR A N 1
ATOM 1582 C CA . THR A 1 204 ? -8.517 22.388 18.827 1.00 71.00 204 THR A CA 1
ATOM 1583 C C . THR A 1 204 ? -8.076 22.274 17.371 1.00 71.00 204 THR A C 1
ATOM 1585 O O . THR A 1 204 ? -7.300 23.093 16.874 1.00 71.00 204 THR A O 1
ATOM 1588 N N . THR A 1 205 ? -8.532 21.263 16.638 1.00 71.19 205 THR A N 1
ATOM 1589 C CA . THR A 1 205 ? -8.196 21.167 15.203 1.00 71.19 205 THR A CA 1
ATOM 1590 C C . THR A 1 205 ? -9.078 22.106 14.368 1.00 71.19 205 THR A C 1
ATOM 1592 O O . THR A 1 205 ? -10.165 22.495 14.788 1.00 71.19 205 THR A O 1
ATOM 1595 N N . PHE A 1 206 ? -8.626 22.502 13.170 1.00 61.09 206 PHE A N 1
ATOM 1596 C CA . PHE A 1 206 ? -9.409 23.383 12.281 1.00 61.09 206 PHE A CA 1
ATOM 1597 C C . PHE A 1 206 ? -10.803 22.806 11.957 1.00 61.09 206 PHE A C 1
ATOM 1599 O O . PHE A 1 206 ? -11.759 23.568 11.815 1.00 61.09 206 PHE A O 1
ATOM 1606 N N . ASP A 1 207 ? -10.933 21.477 11.891 1.00 60.44 207 ASP A N 1
ATOM 1607 C CA . ASP A 1 207 ? -12.203 20.781 11.652 1.00 60.44 207 ASP A CA 1
ATOM 1608 C C . ASP A 1 207 ? -13.161 20.858 12.850 1.00 60.44 207 ASP A C 1
ATOM 1610 O O . ASP A 1 207 ? -14.375 20.932 12.659 1.00 60.44 207 ASP A O 1
ATOM 1614 N N . GLU A 1 208 ? -12.641 20.921 14.079 1.00 62.66 208 GLU A N 1
ATOM 1615 C CA . GLU A 1 208 ? -13.447 21.149 15.285 1.00 62.66 208 GLU A CA 1
ATOM 1616 C C . GLU A 1 208 ? -13.948 22.595 15.369 1.00 62.66 208 GLU A C 1
ATOM 1618 O O . GLU A 1 208 ? -15.100 22.824 15.740 1.00 62.66 208 GLU A O 1
ATOM 1623 N N . ASP A 1 209 ? -13.127 23.561 14.945 1.00 62.19 209 ASP A N 1
ATOM 1624 C CA . ASP A 1 209 ? -13.496 24.982 14.907 1.00 62.19 209 ASP A CA 1
ATOM 1625 C C . ASP A 1 209 ? -14.483 25.302 13.762 1.00 62.19 209 ASP A C 1
ATOM 1627 O O . ASP A 1 209 ? -15.252 26.265 13.841 1.00 62.19 209 ASP A O 1
ATOM 1631 N N . CYS A 1 210 ? -14.461 24.506 12.683 1.00 51.56 210 CYS A N 1
ATOM 1632 C CA . CYS A 1 210 ? -15.296 24.685 11.491 1.00 51.56 210 CYS A CA 1
ATOM 1633 C C . CYS A 1 210 ? -16.516 23.759 11.428 1.00 51.56 210 CYS A C 1
ATOM 1635 O O . CYS A 1 210 ? -17.310 23.896 10.494 1.00 51.56 210 CYS A O 1
ATOM 1637 N N . MET A 1 211 ? -16.706 22.850 12.390 1.00 37.59 211 MET A N 1
ATOM 1638 C CA . MET A 1 211 ? -17.948 22.091 12.520 1.00 37.59 211 MET A CA 1
ATOM 1639 C C . MET A 1 211 ? -19.101 23.072 12.780 1.00 37.59 211 MET A C 1
ATOM 1641 O O . MET A 1 211 ? -19.160 23.678 13.854 1.00 37.59 211 MET A O 1
ATOM 1645 N N . PRO A 1 212 ? -20.051 23.258 11.839 1.00 41.94 212 PRO A N 1
ATOM 1646 C CA . PRO A 1 212 ? -21.241 24.022 12.150 1.00 41.94 212 PRO A CA 1
ATOM 1647 C C . PRO A 1 212 ? -21.972 23.254 13.249 1.00 41.94 212 PRO A C 1
ATOM 1649 O O . PRO A 1 212 ? -22.423 22.128 13.024 1.00 41.94 212 PRO A O 1
ATOM 1652 N N . LEU A 1 213 ? -22.092 23.852 14.440 1.00 37.25 213 LEU A N 1
ATOM 1653 C CA . LEU A 1 213 ? -23.081 23.426 15.428 1.00 37.25 213 LEU A CA 1
ATOM 1654 C C . LEU A 1 213 ? -24.379 23.197 14.660 1.00 37.25 213 LEU A C 1
ATOM 1656 O O . LEU A 1 213 ? -24.881 24.136 14.038 1.00 37.25 213 LEU A O 1
ATOM 1660 N N . ARG A 1 214 ? -24.837 21.936 14.622 1.00 33.84 214 ARG A N 1
ATOM 1661 C CA . ARG A 1 214 ? -26.002 21.489 13.854 1.00 33.84 214 ARG A CA 1
ATOM 1662 C C . ARG A 1 214 ? -27.069 22.572 13.887 1.00 33.84 214 ARG A C 1
ATOM 1664 O O . ARG A 1 214 ? -27.665 22.834 14.932 1.00 33.84 214 ARG A O 1
ATOM 1671 N N . VAL A 1 215 ? -27.290 23.186 12.729 1.00 32.91 215 VAL A N 1
ATOM 1672 C CA . VAL A 1 215 ? -28.431 24.057 12.497 1.00 32.91 215 VAL A CA 1
ATOM 1673 C C . VAL A 1 215 ? -29.660 23.236 12.858 1.00 32.91 215 VAL A C 1
ATOM 1675 O O . VAL A 1 215 ? -29.920 22.176 12.289 1.00 32.91 215 VAL A O 1
ATOM 1678 N N . ASN A 1 216 ? -30.348 23.704 13.890 1.00 30.72 216 ASN A N 1
ATOM 1679 C CA . ASN A 1 216 ? -31.590 23.157 14.388 1.00 30.72 216 ASN A CA 1
ATOM 1680 C C . ASN A 1 216 ? -32.597 23.145 13.223 1.00 30.72 216 ASN A C 1
ATOM 1682 O O . ASN A 1 216 ? -33.056 24.201 12.784 1.00 30.72 216 ASN A O 1
ATOM 1686 N N . TYR A 1 217 ? -32.891 21.961 12.680 1.00 32.94 217 TYR A N 1
ATOM 1687 C CA . TYR A 1 217 ? -33.962 21.746 11.708 1.00 32.94 217 TYR A CA 1
ATOM 1688 C C . TYR A 1 217 ? -35.302 21.972 12.416 1.00 32.94 217 TYR A C 1
ATOM 1690 O O . TYR A 1 217 ? -35.919 21.024 12.879 1.00 32.94 217 TYR A O 1
ATOM 1698 N N . ASN A 1 218 ? -35.706 23.236 12.566 1.00 34.97 218 ASN A N 1
ATOM 1699 C CA . ASN A 1 218 ? -37.054 23.645 12.976 1.00 34.97 218 ASN A CA 1
ATOM 1700 C C . ASN A 1 218 ? -37.328 25.128 12.660 1.00 34.97 218 ASN A C 1
ATOM 1702 O O . ASN A 1 218 ? -37.881 25.870 13.468 1.00 34.97 218 ASN A O 1
ATOM 1706 N N . ALA A 1 219 ? -36.955 25.583 11.463 1.00 33.78 219 ALA A N 1
ATOM 1707 C CA . ALA A 1 219 ? -37.313 26.919 10.984 1.00 33.78 219 ALA A CA 1
ATOM 1708 C C . ALA A 1 219 ? -37.742 26.880 9.513 1.00 33.78 219 ALA A C 1
ATOM 1710 O O . ALA A 1 219 ? -37.091 27.436 8.634 1.00 33.78 219 ALA A O 1
ATOM 1711 N N . MET A 1 220 ? -38.864 26.211 9.247 1.00 32.56 220 MET A N 1
ATOM 1712 C CA . MET A 1 220 ? -39.637 26.434 8.027 1.00 32.56 220 MET A CA 1
ATOM 1713 C C . MET A 1 220 ? -41.134 26.439 8.346 1.00 32.56 220 MET A C 1
ATOM 1715 O O . MET A 1 220 ? -41.902 25.642 7.830 1.00 32.56 220 MET A O 1
ATOM 1719 N N . THR A 1 221 ? -41.556 27.361 9.215 1.00 32.50 221 THR A N 1
ATOM 1720 C CA . THR A 1 221 ? -42.961 27.779 9.257 1.00 32.50 221 THR A CA 1
ATOM 1721 C C . THR A 1 221 ? -43.086 29.218 9.750 1.00 32.50 221 THR A C 1
ATOM 1723 O O . THR A 1 221 ? -42.525 29.593 10.774 1.00 32.50 221 THR A O 1
ATOM 1726 N N . THR A 1 222 ? -43.877 29.981 8.995 1.00 33.34 222 THR A N 1
ATOM 1727 C CA . THR A 1 222 ? -44.537 31.256 9.319 1.00 33.34 222 THR A CA 1
ATOM 1728 C C . THR A 1 222 ? -43.705 32.537 9.422 1.00 33.34 222 THR A C 1
ATOM 1730 O O . THR A 1 222 ? -43.139 32.892 10.449 1.00 33.34 222 THR A O 1
ATOM 1733 N N . CYS A 1 223 ? -43.806 33.317 8.344 1.00 32.22 223 CYS A N 1
ATOM 1734 C CA . CYS A 1 223 ? -43.858 34.771 8.371 1.00 32.22 223 CYS A CA 1
ATOM 1735 C C . CYS A 1 223 ? -45.051 35.234 9.231 1.00 32.22 223 CYS A C 1
ATOM 1737 O O . CYS A 1 223 ? -46.179 34.982 8.832 1.00 32.22 223 CYS A O 1
ATOM 1739 N N . PHE A 1 224 ? -44.821 35.916 10.355 1.00 31.11 224 PHE A N 1
ATOM 1740 C CA . PHE A 1 224 ? -45.673 36.982 10.914 1.00 31.11 224 PHE A CA 1
ATOM 1741 C C . PHE A 1 224 ? -44.875 37.746 11.990 1.00 31.11 224 PHE A C 1
ATOM 1743 O O . PHE A 1 224 ? -43.966 37.199 12.604 1.00 31.11 224 PHE A O 1
ATOM 1750 N N . GLY A 1 225 ? -45.162 39.044 12.121 1.00 30.78 225 GLY A N 1
ATOM 1751 C CA . GLY A 1 225 ? -44.350 40.060 12.804 1.00 30.78 225 GLY A CA 1
ATOM 1752 C C . GLY A 1 225 ? -44.248 39.999 14.344 1.00 30.78 225 GLY A C 1
ATOM 1753 O O . GLY A 1 225 ? -44.673 39.035 14.972 1.00 30.78 225 GLY A O 1
ATOM 1754 N N . PRO A 1 226 ? -43.646 41.041 14.957 1.00 42.31 226 PRO A N 1
ATOM 1755 C CA . PRO A 1 226 ? -42.880 40.930 16.196 1.00 42.31 226 PRO A CA 1
ATOM 1756 C C . PRO A 1 226 ? -43.693 41.234 17.459 1.00 42.31 226 PRO A C 1
ATOM 1758 O O . PRO A 1 226 ? -44.493 42.170 17.482 1.00 42.31 226 PRO A O 1
ATOM 1761 N N . LEU A 1 227 ? -43.379 40.540 18.557 1.00 31.25 227 LEU A N 1
ATOM 1762 C CA . LEU A 1 227 ? -43.721 40.974 19.912 1.00 31.25 227 LEU A CA 1
ATOM 1763 C C . LEU A 1 227 ? -42.518 40.836 20.855 1.00 31.25 227 LEU A C 1
ATOM 1765 O O . LEU A 1 227 ? -41.809 39.835 20.866 1.00 31.25 227 LEU A O 1
ATOM 1769 N N . LYS A 1 228 ? -42.307 41.914 21.615 1.00 38.84 228 LYS A N 1
ATOM 1770 C CA . LYS A 1 228 ? -41.326 42.094 22.690 1.00 38.84 228 LYS A CA 1
ATOM 1771 C C . LYS A 1 228 ? -41.535 41.084 23.823 1.00 38.84 228 LYS A C 1
ATOM 1773 O O . LYS A 1 228 ? -42.676 40.779 24.155 1.00 38.84 228 LYS A O 1
ATOM 1778 N N . GLY A 1 229 ? -40.453 40.716 24.507 1.00 30.25 229 GLY A N 1
ATOM 1779 C CA . GLY A 1 229 ? -40.528 40.049 25.806 1.00 30.25 229 GLY A CA 1
ATOM 1780 C C . GLY A 1 229 ? -39.158 39.829 26.438 1.00 30.25 229 GLY A C 1
ATOM 1781 O O . GLY A 1 229 ? -38.396 38.990 25.977 1.00 30.25 229 GLY A O 1
ATOM 1782 N N . ASP A 1 230 ? -38.881 40.621 27.470 1.00 32.69 230 ASP A N 1
ATOM 1783 C CA . ASP A 1 230 ? -37.787 40.515 28.440 1.00 32.69 230 ASP A CA 1
ATOM 1784 C C . ASP A 1 230 ? -37.660 39.129 29.092 1.00 32.69 230 ASP A C 1
ATOM 1786 O O . ASP A 1 230 ? -38.652 38.421 29.261 1.00 32.69 230 ASP A O 1
ATOM 1790 N N . GLY A 1 231 ? -36.463 38.828 29.606 1.00 29.92 231 GLY A N 1
ATOM 1791 C CA . GLY A 1 231 ? -36.304 37.858 30.694 1.00 29.92 231 GLY A CA 1
ATOM 1792 C C . GLY A 1 231 ? -35.067 36.980 30.579 1.00 29.92 231 GLY A C 1
ATOM 1793 O O . GLY A 1 231 ? -35.127 35.867 30.067 1.00 29.92 231 GLY A O 1
ATOM 1794 N N . GLY A 1 232 ? -33.938 37.463 31.095 1.00 31.61 232 GLY A N 1
ATOM 1795 C CA . GLY A 1 232 ? -32.758 36.630 31.301 1.00 31.61 232 GLY A CA 1
ATOM 1796 C C . GLY A 1 232 ? -32.950 35.614 32.427 1.00 31.61 232 GLY A C 1
ATOM 1797 O O . GLY A 1 232 ? -33.659 35.881 33.391 1.00 31.61 232 GLY A O 1
ATOM 1798 N N . GLN A 1 233 ? -32.230 34.495 32.349 1.00 31.84 233 GLN A N 1
ATOM 1799 C CA . GLN A 1 233 ? -31.711 33.789 33.520 1.00 31.84 233 GLN A CA 1
ATOM 1800 C C . GLN A 1 233 ? -30.532 32.894 33.118 1.00 31.84 233 GLN A C 1
ATOM 1802 O O . GLN A 1 233 ? -30.637 32.012 32.270 1.00 31.84 233 GLN A O 1
ATOM 1807 N N . LYS A 1 234 ? -29.383 33.172 33.743 1.00 36.59 234 LYS A N 1
ATOM 1808 C CA . LYS A 1 234 ? -28.178 32.340 33.744 1.00 36.59 234 LYS A CA 1
ATOM 1809 C C . LYS A 1 234 ? -28.440 31.096 34.593 1.00 36.59 234 LYS A C 1
ATOM 1811 O O . LYS A 1 234 ? -28.843 31.229 35.744 1.00 36.59 234 LYS A O 1
ATOM 1816 N N . LEU A 1 235 ? -28.112 29.919 34.071 1.00 30.00 235 LEU A N 1
ATOM 1817 C CA . LEU A 1 235 ? -27.987 28.687 34.850 1.00 30.00 235 LEU A CA 1
ATOM 1818 C C . LEU A 1 235 ? -26.714 27.961 34.411 1.00 30.00 235 LEU A C 1
ATOM 1820 O O . LEU A 1 235 ? -26.689 27.222 33.433 1.00 30.00 235 LEU A O 1
ATOM 1824 N N . THR A 1 236 ? -25.635 28.210 35.146 1.00 31.53 236 THR A N 1
ATOM 1825 C CA . THR A 1 236 ? -24.409 27.413 35.111 1.00 31.53 236 THR A CA 1
ATOM 1826 C C . THR A 1 236 ? -24.633 26.163 35.960 1.00 31.53 236 THR A C 1
ATOM 1828 O O . THR A 1 236 ? -24.755 26.272 37.181 1.00 31.53 236 THR A O 1
ATOM 1831 N N . ARG A 1 237 ? -24.701 24.978 35.341 1.00 29.67 237 ARG A N 1
ATOM 1832 C CA . ARG A 1 237 ? -24.614 23.695 36.055 1.00 29.67 237 ARG A CA 1
ATOM 1833 C C . ARG A 1 237 ? -23.184 23.175 35.971 1.00 29.67 237 ARG A C 1
ATOM 1835 O O . ARG A 1 237 ? -22.674 22.891 34.893 1.00 29.67 237 ARG A O 1
ATOM 1842 N N . LYS A 1 238 ? -22.563 23.115 37.143 1.00 25.78 238 LYS A N 1
ATOM 1843 C CA . LYS A 1 238 ? -21.248 22.557 37.436 1.00 25.78 238 LYS A CA 1
ATOM 1844 C C . LYS A 1 238 ? -21.425 21.040 37.587 1.00 25.78 238 LYS A C 1
ATOM 1846 O O . LYS A 1 238 ? -22.264 20.621 38.380 1.00 25.78 238 LYS A O 1
ATOM 1851 N N . TRP A 1 239 ? -20.700 20.248 36.804 1.00 29.41 239 TRP A N 1
ATOM 1852 C CA . TRP A 1 239 ? -20.592 18.801 36.999 1.00 29.41 239 TRP A CA 1
ATOM 1853 C C . TRP A 1 239 ? -19.406 18.549 37.934 1.00 29.41 239 TRP A C 1
ATOM 1855 O O . TRP A 1 239 ? -18.314 19.058 37.689 1.00 29.41 239 TRP A O 1
ATOM 1865 N N . GLU A 1 240 ? -19.642 17.844 39.036 1.00 27.27 240 GLU A N 1
ATOM 1866 C CA . GLU A 1 240 ? -18.601 17.363 39.945 1.00 27.27 240 GLU A CA 1
ATOM 1867 C C . GLU A 1 240 ? -18.433 15.859 39.707 1.00 27.27 240 GLU A C 1
ATOM 1869 O O . GLU A 1 240 ? -19.378 15.088 39.877 1.00 27.27 240 GLU A O 1
ATOM 1874 N N . ASP A 1 241 ? -17.236 15.472 39.262 1.00 29.09 241 ASP A N 1
ATOM 1875 C CA . ASP A 1 241 ? -16.833 14.086 39.038 1.00 29.09 241 ASP A CA 1
ATOM 1876 C C . ASP A 1 241 ? -16.611 13.358 40.368 1.00 29.09 241 ASP A C 1
ATOM 1878 O O . ASP A 1 241 ? -15.809 13.765 41.214 1.00 29.09 241 ASP A O 1
ATOM 1882 N N . VAL A 1 242 ? -17.305 12.231 40.523 1.00 28.20 242 VAL A N 1
ATOM 1883 C CA . VAL A 1 242 ? -17.117 11.272 41.612 1.00 28.20 242 VAL A CA 1
ATOM 1884 C C . VAL A 1 242 ? -15.955 10.349 41.243 1.00 28.20 242 VAL A C 1
ATOM 1886 O O . VAL A 1 242 ? -16.056 9.508 40.353 1.00 28.20 242 VAL A O 1
ATOM 1889 N N . ARG A 1 243 ? -14.829 10.522 41.940 1.00 28.20 243 ARG A N 1
ATOM 1890 C CA . ARG A 1 243 ? -13.616 9.703 41.823 1.00 28.20 243 ARG A CA 1
ATOM 1891 C C . ARG A 1 243 ? -13.803 8.377 42.568 1.00 28.20 243 ARG A C 1
ATOM 1893 O O . ARG A 1 243 ? -13.985 8.373 43.782 1.00 28.20 243 ARG A O 1
ATOM 1900 N N . CYS A 1 244 ? -13.718 7.262 41.846 1.00 26.52 244 CYS A N 1
ATOM 1901 C CA . CYS A 1 244 ? -13.731 5.909 42.398 1.00 26.52 244 CYS A CA 1
ATOM 1902 C C . CYS A 1 244 ? -12.282 5.456 42.649 1.00 26.52 244 CYS A C 1
ATOM 1904 O O . CYS A 1 244 ? -11.500 5.352 41.709 1.00 26.52 244 CYS A O 1
ATOM 1906 N N . THR A 1 245 ? -11.909 5.225 43.908 1.00 28.83 245 THR A N 1
ATOM 1907 C CA . THR A 1 245 ? -10.611 4.656 44.303 1.00 28.83 245 THR A CA 1
ATOM 1908 C C . THR A 1 245 ? -10.820 3.213 44.747 1.00 28.83 245 THR A C 1
ATOM 1910 O O . THR A 1 245 ? -11.486 2.977 45.755 1.00 28.83 245 THR A O 1
ATOM 1913 N N . SER A 1 246 ? -10.251 2.253 44.021 1.00 27.05 246 SER A N 1
ATOM 1914 C CA . SER A 1 246 ? -10.158 0.860 44.463 1.00 27.05 246 SER A CA 1
ATOM 1915 C C . SER A 1 246 ? -8.693 0.515 44.694 1.00 27.05 246 SER A C 1
ATOM 1917 O O . SER A 1 246 ? -7.870 0.625 43.795 1.00 27.05 246 SER A O 1
ATOM 1919 N N . THR A 1 247 ? -8.394 0.153 45.936 1.00 28.50 247 THR A N 1
ATOM 1920 C CA . THR A 1 247 ? -7.099 -0.312 46.430 1.00 28.50 247 THR A CA 1
ATOM 1921 C C . THR A 1 247 ? -6.899 -1.784 46.082 1.00 28.50 247 THR A C 1
ATOM 1923 O O . THR A 1 247 ? -7.756 -2.610 46.404 1.00 28.50 247 THR A O 1
ATOM 1926 N N . GLU A 1 248 ? -5.767 -2.108 45.466 1.00 28.95 248 GLU A N 1
ATOM 1927 C CA . GLU A 1 248 ? -5.287 -3.475 45.268 1.00 28.95 248 GLU A CA 1
ATOM 1928 C C . GLU A 1 248 ? -4.670 -4.014 46.565 1.00 28.95 248 GLU A C 1
ATOM 1930 O O . GLU A 1 248 ? -3.883 -3.337 47.227 1.00 28.95 248 GLU A O 1
ATOM 1935 N N . THR A 1 249 ? -5.016 -5.247 46.932 1.00 29.25 249 THR A N 1
ATOM 1936 C CA . THR A 1 249 ? -4.286 -6.029 47.932 1.00 29.25 249 THR A CA 1
ATOM 1937 C C . THR A 1 249 ? -3.742 -7.296 47.289 1.00 29.25 249 THR A C 1
ATOM 1939 O O . THR A 1 249 ? -4.473 -8.198 46.882 1.00 29.25 249 THR A O 1
ATOM 1942 N N . THR A 1 250 ? -2.417 -7.338 47.216 1.00 32.66 250 THR A N 1
ATOM 1943 C CA . THR A 1 250 ? -1.578 -8.473 46.839 1.00 32.66 250 THR A CA 1
ATOM 1944 C C . THR A 1 250 ? -1.715 -9.602 47.856 1.00 32.66 250 THR A C 1
ATOM 1946 O O . THR A 1 250 ? -1.603 -9.380 49.062 1.00 32.66 250 THR A O 1
ATOM 1949 N N . SER A 1 251 ? -1.907 -10.838 47.396 1.00 30.45 251 SER A N 1
ATOM 1950 C CA . SER A 1 251 ? -1.670 -12.035 48.212 1.00 30.45 251 SER A CA 1
ATOM 1951 C C . SER A 1 251 ? -1.210 -13.197 47.335 1.00 30.45 251 SER A C 1
ATOM 1953 O O . SER A 1 251 ? -1.906 -13.634 46.422 1.00 30.45 251 SER A O 1
ATOM 1955 N N . GLN A 1 252 ? 0.001 -13.658 47.638 1.00 33.53 252 GLN A N 1
ATOM 1956 C CA . GLN A 1 252 ? 0.652 -14.868 47.145 1.00 33.53 252 GLN A CA 1
ATOM 1957 C C . GLN A 1 252 ? 0.006 -16.108 47.779 1.00 33.53 252 GLN A C 1
ATOM 1959 O O . GLN A 1 252 ? -0.204 -16.098 48.987 1.00 33.53 252 GLN A O 1
ATOM 1964 N N . SER A 1 253 ? -0.191 -17.198 47.024 1.00 30.53 253 SER A N 1
ATOM 1965 C CA . SER A 1 253 ? -0.000 -18.563 47.553 1.00 30.53 253 SER A CA 1
ATOM 1966 C C . SER A 1 253 ? -0.022 -19.640 46.456 1.00 30.53 253 SER A C 1
ATOM 1968 O O . SER A 1 253 ? -1.052 -19.910 45.847 1.00 30.53 253 SER A O 1
ATOM 1970 N N . THR A 1 254 ? 1.154 -20.233 46.256 1.00 32.78 254 THR A N 1
ATOM 1971 C CA . THR A 1 254 ? 1.453 -21.678 46.280 1.00 32.78 254 THR A CA 1
ATOM 1972 C C . THR A 1 254 ? 0.700 -22.671 45.386 1.00 32.78 254 THR A C 1
ATOM 1974 O O . THR A 1 254 ? -0.516 -22.818 45.403 1.00 32.78 254 THR A O 1
ATOM 1977 N N . THR A 1 255 ? 1.542 -23.436 44.696 1.00 42.72 255 THR A N 1
ATOM 1978 C CA . THR A 1 255 ? 1.335 -24.695 43.981 1.00 42.72 255 THR A CA 1
ATOM 1979 C C . THR A 1 255 ? 0.507 -25.715 44.757 1.00 42.72 255 THR A C 1
ATOM 1981 O O . THR A 1 255 ? 0.844 -25.996 45.902 1.00 42.72 255 THR A O 1
ATOM 1984 N N . ASP A 1 256 ? -0.455 -26.349 44.086 1.00 29.31 256 ASP A N 1
ATOM 1985 C CA . ASP A 1 256 ? -0.783 -27.749 44.348 1.00 29.31 256 ASP A CA 1
ATOM 1986 C C . ASP A 1 256 ? -1.259 -28.454 43.074 1.00 29.31 256 ASP A C 1
ATOM 1988 O O . ASP A 1 256 ? -2.140 -27.997 42.340 1.00 29.31 256 ASP A O 1
ATOM 1992 N N . ASP A 1 257 ? -0.589 -29.573 42.830 1.00 37.53 257 ASP A N 1
ATOM 1993 C CA . ASP A 1 257 ? -0.829 -30.559 41.794 1.00 37.53 257 ASP A CA 1
ATOM 1994 C C . ASP A 1 257 ? -1.859 -31.587 42.293 1.00 37.53 257 ASP A C 1
ATOM 1996 O O . ASP A 1 257 ? -1.921 -31.895 43.482 1.00 37.53 257 ASP A O 1
ATOM 2000 N N . SER A 1 258 ? -2.563 -32.218 41.345 1.00 34.75 258 SER A N 1
ATOM 2001 C CA . SER A 1 258 ? -3.383 -33.437 41.506 1.00 34.75 258 SER A CA 1
ATOM 2002 C C . SER A 1 258 ? -4.864 -33.268 41.898 1.00 34.75 258 SER A C 1
ATOM 2004 O O . SER A 1 258 ? -5.194 -32.998 43.045 1.00 34.75 258 SER A O 1
ATOM 2006 N N . CYS A 1 259 ? -5.782 -33.573 40.959 1.00 31.27 259 CYS A N 1
ATOM 2007 C CA . CYS A 1 259 ? -6.696 -34.731 41.075 1.00 31.27 259 CYS A CA 1
ATOM 2008 C C . CYS A 1 259 ? -7.620 -34.920 39.837 1.00 31.27 259 CYS A C 1
ATOM 2010 O O . CYS A 1 259 ? -8.434 -34.067 39.504 1.00 31.27 259 CYS A O 1
ATOM 2012 N N . MET A 1 260 ? -7.462 -36.087 39.190 1.00 31.98 260 MET A N 1
ATOM 2013 C CA . MET A 1 260 ? -8.435 -36.982 38.514 1.00 31.98 260 MET A CA 1
ATOM 2014 C C . MET A 1 260 ? -9.669 -36.401 37.785 1.00 31.98 260 MET A C 1
ATOM 2016 O O . MET A 1 260 ? -10.594 -35.860 38.372 1.00 31.98 260 MET A O 1
ATOM 2020 N N . LYS A 1 261 ? -9.731 -36.602 36.460 1.00 40.94 261 LYS A N 1
ATOM 2021 C CA . LYS A 1 261 ? -10.507 -37.668 35.771 1.00 40.94 261 LYS A CA 1
ATOM 2022 C C . LYS A 1 261 ? -12.003 -37.700 36.109 1.00 40.94 261 LYS A C 1
ATOM 2024 O O . LYS A 1 261 ? -12.374 -38.276 37.116 1.00 40.94 261 LYS A O 1
ATOM 2029 N N . MET A 1 262 ? -12.833 -37.289 35.149 1.00 35.06 262 MET A N 1
ATOM 2030 C CA . MET A 1 262 ? -13.998 -38.037 34.648 1.00 35.06 262 MET A CA 1
ATOM 2031 C C . MET A 1 262 ? -14.490 -37.394 33.338 1.00 35.06 262 MET A C 1
ATOM 2033 O O . MET A 1 262 ? -14.294 -36.203 33.123 1.00 35.06 262 MET A O 1
ATOM 2037 N N . SER A 1 263 ? -15.172 -38.193 32.507 1.00 37.06 263 SER A N 1
ATOM 2038 C CA . SER A 1 263 ? -15.926 -37.826 31.286 1.00 37.06 263 SER A CA 1
ATOM 2039 C C . SER A 1 263 ? -15.240 -38.116 29.943 1.00 37.06 263 SER A C 1
ATOM 2041 O O . SER A 1 263 ? -14.813 -37.234 29.203 1.00 37.06 263 SER A O 1
ATOM 2043 N N . LYS A 1 264 ? -15.223 -39.407 29.587 1.00 41.91 264 LYS A N 1
ATOM 2044 C CA . LYS A 1 264 ? -15.232 -39.874 28.194 1.00 41.91 264 LYS A CA 1
ATOM 2045 C C . LYS A 1 264 ? -16.683 -40.139 27.788 1.00 41.91 264 LYS A C 1
ATOM 2047 O O . LYS A 1 264 ? -17.268 -41.077 28.310 1.00 41.91 264 LYS A O 1
ATOM 2052 N N . SER A 1 265 ? -17.225 -39.359 26.855 1.00 40.69 265 SER A N 1
ATOM 2053 C CA . SER A 1 265 ? -18.164 -39.801 25.805 1.00 40.69 265 SER A CA 1
ATOM 2054 C C . SER A 1 265 ? -18.719 -38.568 25.084 1.00 40.69 265 SER A C 1
ATOM 2056 O O . SER A 1 265 ? -19.506 -37.837 25.669 1.00 40.69 265 SER A O 1
ATOM 2058 N N . ALA A 1 266 ? -18.239 -38.333 23.853 1.00 42.38 266 ALA A N 1
ATOM 2059 C CA . ALA A 1 266 ? -18.810 -37.507 22.767 1.00 42.38 266 ALA A CA 1
ATOM 2060 C C . ALA A 1 266 ? -17.677 -36.857 21.943 1.00 42.38 266 ALA A C 1
ATOM 2062 O O . ALA A 1 266 ? -17.515 -35.644 21.929 1.00 42.38 266 ALA A O 1
ATOM 2063 N N . HIS A 1 267 ? -16.820 -37.652 21.292 1.00 40.75 267 HIS A N 1
ATOM 2064 C CA . HIS A 1 267 ? -15.669 -37.144 20.516 1.00 40.75 267 HIS A CA 1
ATOM 2065 C C . HIS A 1 267 ? -15.611 -37.728 19.092 1.00 40.75 267 HIS A C 1
ATOM 2067 O O . HIS A 1 267 ? -14.548 -38.066 18.582 1.00 40.75 267 HIS A O 1
ATOM 2073 N N . GLY A 1 268 ? -16.768 -37.859 18.432 1.00 42.00 268 GLY A N 1
ATOM 2074 C CA . GLY A 1 268 ? -16.846 -38.419 17.073 1.00 42.00 268 GLY A CA 1
ATOM 2075 C C . GLY A 1 268 ? -17.018 -37.401 15.940 1.00 42.00 268 GLY A C 1
ATOM 2076 O O . GLY A 1 268 ? -16.483 -37.601 14.855 1.00 42.00 268 GLY A O 1
ATOM 2077 N N . LYS A 1 269 ? -17.754 -36.299 16.153 1.00 42.94 269 LYS A N 1
ATOM 2078 C CA . LYS A 1 269 ? -18.225 -35.444 15.037 1.00 42.94 269 LYS A CA 1
ATOM 2079 C C . LYS A 1 269 ? -17.717 -33.995 15.045 1.00 42.94 269 LYS A C 1
ATOM 2081 O O . LYS A 1 269 ? -17.872 -33.296 14.050 1.00 42.94 269 LYS A O 1
ATOM 2086 N N . GLN A 1 270 ? -17.026 -33.557 16.097 1.00 46.97 270 GLN A N 1
ATOM 2087 C CA . GLN A 1 270 ? -16.559 -32.166 16.227 1.00 46.97 270 GLN A CA 1
ATOM 2088 C C . GLN A 1 270 ? -15.144 -31.928 15.649 1.00 46.97 270 GLN A C 1
ATOM 2090 O O . GLN A 1 270 ? -14.777 -30.795 15.346 1.00 46.97 270 GLN A O 1
ATOM 2095 N N . LYS A 1 271 ? -14.366 -32.995 15.402 1.00 45.72 271 LYS A N 1
ATOM 2096 C CA . LYS A 1 271 ? -12.958 -32.907 14.958 1.00 45.72 271 LYS A CA 1
ATOM 2097 C C . LYS A 1 271 ? -12.783 -32.559 13.467 1.00 45.72 271 LYS A C 1
ATOM 2099 O O . LYS A 1 271 ? -11.757 -31.999 13.099 1.00 45.72 271 LYS A O 1
ATOM 2104 N N . LYS A 1 272 ? -13.785 -32.817 12.610 1.00 51.06 272 LYS A N 1
ATOM 2105 C CA . LYS A 1 272 ? -13.728 -32.464 11.172 1.00 51.06 272 LYS A CA 1
ATOM 2106 C C . LYS A 1 272 ? -14.018 -30.980 10.886 1.00 51.06 272 LYS A C 1
ATOM 2108 O O . LYS A 1 272 ? -13.455 -30.442 9.942 1.00 51.06 272 LYS A O 1
ATOM 2113 N N . ARG A 1 273 ? -14.817 -30.294 11.719 1.00 51.12 273 ARG A N 1
ATOM 2114 C CA . ARG A 1 273 ? -15.135 -28.859 11.541 1.00 51.12 273 ARG A CA 1
ATOM 2115 C C . ARG A 1 273 ? -14.006 -27.923 11.994 1.00 51.12 273 ARG A C 1
ATOM 2117 O O . ARG A 1 273 ? -13.771 -26.907 11.349 1.00 51.12 273 ARG A O 1
ATOM 2124 N N . GLY A 1 274 ? -13.255 -28.292 13.035 1.00 54.41 274 GLY A N 1
ATOM 2125 C CA . GLY A 1 274 ? -12.115 -27.493 13.512 1.00 54.41 274 GLY A CA 1
ATOM 2126 C C . GLY A 1 274 ? -10.960 -27.396 12.506 1.00 54.41 274 GLY A C 1
ATOM 2127 O O . GLY A 1 274 ? -10.341 -26.344 12.379 1.00 54.41 274 GLY A O 1
ATOM 2128 N N . GLY A 1 275 ? -10.711 -28.460 11.731 1.00 63.88 275 GLY A N 1
ATOM 2129 C CA . GLY A 1 275 ? -9.664 -28.466 10.702 1.00 63.88 275 GLY A CA 1
ATOM 2130 C C . GLY A 1 275 ? -9.981 -27.586 9.488 1.00 63.88 275 GLY A C 1
ATOM 2131 O O . GLY A 1 275 ? -9.074 -26.988 8.919 1.00 63.88 275 GLY A O 1
ATOM 2132 N N . GLN A 1 276 ? -11.257 -27.467 9.106 1.00 64.00 276 GLN A N 1
ATOM 2133 C CA . GLN A 1 276 ? -11.691 -26.556 8.038 1.00 64.00 276 GLN A CA 1
ATOM 2134 C C . GLN A 1 276 ? -11.599 -25.094 8.480 1.00 64.00 276 GLN A C 1
ATOM 2136 O O . GLN A 1 276 ? -11.033 -24.283 7.757 1.00 64.00 276 GLN A O 1
ATOM 2141 N N . PHE A 1 277 ? -12.054 -24.779 9.698 1.00 70.25 277 PHE A N 1
ATOM 2142 C CA . PHE A 1 277 ? -11.938 -23.429 10.250 1.00 70.25 277 PHE A CA 1
ATOM 2143 C C . PHE A 1 277 ? -10.476 -22.982 10.365 1.00 70.25 277 PHE A C 1
ATOM 2145 O O . PHE A 1 277 ? -10.148 -21.870 9.976 1.00 70.25 277 PHE A O 1
ATOM 2152 N N . SER A 1 278 ? -9.579 -23.868 10.815 1.00 73.38 278 SER A N 1
ATOM 2153 C CA . SER A 1 278 ? -8.146 -23.563 10.888 1.00 73.38 278 SER A CA 1
ATOM 2154 C C . SER A 1 278 ? -7.533 -23.273 9.513 1.00 73.38 278 SER A C 1
ATOM 2156 O O . SER A 1 278 ? -6.723 -22.361 9.405 1.00 73.38 278 SER A O 1
ATOM 2158 N N . LYS A 1 279 ? -7.923 -24.010 8.462 1.00 80.75 279 LYS A N 1
ATOM 2159 C CA . LYS A 1 279 ? -7.439 -23.774 7.089 1.00 80.75 279 LYS A CA 1
ATOM 2160 C C . LYS A 1 279 ? -7.963 -22.460 6.506 1.00 80.75 279 LYS A C 1
ATOM 2162 O O . LYS A 1 279 ? -7.209 -21.751 5.845 1.00 80.75 279 LYS A O 1
ATOM 2167 N N . GLU A 1 280 ? -9.225 -22.128 6.770 1.0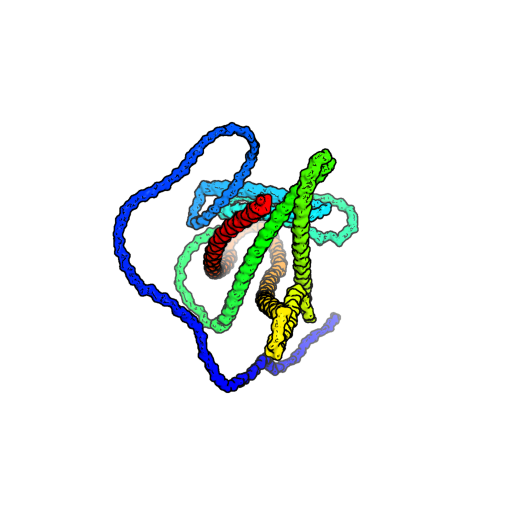0 81.25 280 GLU A N 1
ATOM 2168 C CA . GLU A 1 280 ? -9.828 -20.858 6.349 1.00 81.25 280 GLU A CA 1
ATOM 2169 C C . GLU A 1 280 ? -9.175 -19.672 7.070 1.00 81.25 280 GLU A C 1
ATOM 2171 O O . GLU A 1 280 ? -8.849 -18.665 6.444 1.00 81.25 280 GLU A O 1
ATOM 2176 N N . LEU A 1 281 ? -8.890 -19.824 8.369 1.00 81.44 281 LEU A N 1
ATOM 2177 C CA . LEU A 1 281 ? -8.182 -18.821 9.159 1.00 81.44 281 LEU A CA 1
ATOM 2178 C C . LEU A 1 281 ? -6.767 -18.586 8.610 1.00 81.44 281 LEU A C 1
ATOM 2180 O O . LEU A 1 281 ? -6.394 -17.441 8.376 1.00 81.44 281 LEU A O 1
ATOM 2184 N N . SER A 1 282 ? -6.012 -19.650 8.308 1.00 87.62 282 SER A N 1
ATOM 2185 C CA . SER A 1 282 ? -4.687 -19.536 7.678 1.00 87.62 282 SER A CA 1
ATOM 2186 C C . SER A 1 282 ? -4.741 -18.854 6.304 1.00 87.62 282 SER A C 1
ATOM 2188 O O . SER A 1 282 ? -3.880 -18.037 5.988 1.00 87.62 282 SER A O 1
ATOM 2190 N N . ARG A 1 283 ? -5.776 -19.121 5.495 1.00 83.81 283 ARG A N 1
ATOM 2191 C CA . ARG A 1 283 ? -5.998 -18.434 4.208 1.00 83.81 283 ARG A CA 1
ATOM 2192 C C . ARG A 1 283 ? -6.394 -16.969 4.359 1.00 83.81 283 ARG A C 1
ATOM 2194 O O . ARG A 1 283 ? -6.110 -16.181 3.458 1.00 83.81 283 ARG A O 1
ATOM 2201 N N . SER A 1 284 ? -7.103 -16.613 5.425 1.00 81.38 284 SER A N 1
ATOM 2202 C CA . SER A 1 284 ? -7.442 -15.223 5.738 1.00 81.38 284 SER A CA 1
ATOM 2203 C C . SER A 1 284 ? -6.190 -14.454 6.155 1.00 81.38 284 SER A C 1
ATOM 2205 O O . SER A 1 284 ? -5.945 -13.376 5.627 1.00 81.38 284 SER A O 1
ATOM 2207 N N . TYR A 1 285 ? -5.357 -15.043 7.018 1.00 82.81 285 TYR A N 1
ATOM 2208 C CA . TYR A 1 285 ? -4.095 -14.442 7.456 1.00 82.81 285 TYR A CA 1
ATOM 2209 C C . TYR A 1 285 ? -3.103 -14.248 6.304 1.00 82.81 285 TYR A C 1
ATOM 2211 O O . TYR A 1 285 ? -2.597 -13.148 6.130 1.00 82.81 285 TYR A O 1
ATOM 2219 N N . SER A 1 286 ? -2.902 -15.261 5.455 1.00 88.12 286 SER A N 1
ATOM 2220 C CA . SER A 1 286 ? -2.008 -15.142 4.290 1.00 88.12 286 SER A CA 1
ATOM 2221 C C . SER A 1 286 ? -2.478 -14.079 3.287 1.00 88.12 286 SER A C 1
ATOM 2223 O O . SER A 1 286 ? -1.673 -13.410 2.646 1.00 88.12 286 SER A O 1
ATOM 2225 N N . MET A 1 287 ? -3.792 -13.888 3.145 1.00 88.38 287 MET A N 1
ATOM 2226 C CA . MET A 1 287 ? -4.329 -12.821 2.299 1.00 88.38 287 MET A CA 1
ATOM 2227 C C . MET A 1 287 ? -4.136 -11.441 2.933 1.00 88.38 287 MET A C 1
ATOM 2229 O O . MET A 1 287 ? -3.801 -10.496 2.227 1.00 88.38 287 MET A O 1
ATOM 2233 N N . GLN A 1 288 ? -4.315 -11.329 4.249 1.00 78.00 288 GLN A N 1
ATOM 2234 C CA . GLN A 1 288 ? -4.060 -10.094 4.982 1.00 78.00 288 GLN A CA 1
ATOM 2235 C C . GLN A 1 288 ? -2.583 -9.682 4.891 1.00 78.00 288 GLN A C 1
ATOM 2237 O O . GLN A 1 288 ? -2.296 -8.508 4.700 1.00 78.00 288 GLN A O 1
ATOM 2242 N N . GLU A 1 289 ? -1.664 -10.643 4.936 1.00 84.94 289 GLU A N 1
ATOM 2243 C CA . GLU A 1 289 ? -0.225 -10.428 4.754 1.00 84.94 289 GLU A CA 1
ATOM 2244 C C . GLU A 1 289 ? 0.114 -9.927 3.342 1.00 84.94 289 GLU A C 1
ATOM 2246 O O . GLU A 1 289 ? 0.822 -8.934 3.197 1.00 84.94 289 GLU A O 1
ATOM 2251 N N . LYS A 1 290 ? -0.490 -10.518 2.299 1.00 89.38 290 LYS A N 1
ATOM 2252 C CA . LYS A 1 290 ? -0.352 -10.019 0.919 1.00 89.38 290 LYS A CA 1
ATOM 2253 C C . LYS A 1 290 ? -0.877 -8.595 0.746 1.00 89.38 290 LYS A C 1
ATOM 2255 O O . LYS A 1 290 ? -0.225 -7.792 0.099 1.00 89.38 290 LYS A O 1
ATOM 2260 N N . LEU A 1 291 ? -2.024 -8.265 1.342 1.00 84.31 291 LEU A N 1
ATOM 2261 C CA . LEU A 1 291 ? -2.580 -6.908 1.272 1.00 84.31 291 LEU A CA 1
ATOM 2262 C C . LEU A 1 291 ? -1.706 -5.881 2.001 1.00 84.31 291 LEU A C 1
ATOM 2264 O O . LEU A 1 291 ? -1.643 -4.728 1.583 1.00 84.31 291 LEU A O 1
ATOM 2268 N N . VAL A 1 292 ? -1.043 -6.282 3.089 1.00 84.62 292 VAL A N 1
ATOM 2269 C CA . VAL A 1 292 ? -0.077 -5.424 3.786 1.00 84.62 292 VAL A CA 1
ATOM 2270 C C . VAL A 1 292 ? 1.163 -5.196 2.918 1.00 84.62 292 VAL A C 1
ATOM 2272 O O . VAL A 1 292 ? 1.596 -4.052 2.812 1.00 84.62 292 VAL A O 1
ATOM 2275 N N . ALA A 1 293 ? 1.679 -6.235 2.253 1.00 86.44 293 ALA A N 1
ATOM 2276 C CA . ALA A 1 293 ? 2.801 -6.116 1.320 1.00 86.44 293 ALA A CA 1
ATOM 2277 C C . ALA A 1 293 ? 2.460 -5.222 0.114 1.00 86.44 293 ALA A C 1
ATOM 2279 O O . ALA A 1 293 ? 3.165 -4.252 -0.146 1.00 86.44 293 ALA A O 1
ATOM 2280 N N . ASP A 1 294 ? 1.323 -5.465 -0.546 1.00 87.25 294 ASP A N 1
ATOM 2281 C CA . ASP A 1 294 ? 0.875 -4.658 -1.687 1.00 87.25 294 ASP A CA 1
ATOM 2282 C C . ASP A 1 294 ? 0.658 -3.182 -1.286 1.00 87.25 294 ASP A C 1
ATOM 2284 O O . ASP A 1 294 ? 0.993 -2.271 -2.041 1.00 87.25 294 ASP A O 1
ATOM 2288 N N . ASN A 1 295 ? 0.127 -2.910 -0.084 1.00 81.31 295 ASN A N 1
ATOM 2289 C CA . ASN A 1 295 ? -0.009 -1.537 0.420 1.00 81.31 295 ASN A CA 1
ATOM 2290 C C . ASN A 1 295 ? 1.345 -0.869 0.693 1.00 81.31 295 ASN A C 1
ATOM 2292 O O . ASN A 1 295 ? 1.480 0.328 0.438 1.00 81.31 295 ASN A O 1
ATOM 2296 N N . ALA A 1 296 ? 2.330 -1.613 1.201 1.00 88.00 296 ALA A N 1
ATOM 2297 C CA . ALA A 1 296 ? 3.678 -1.095 1.417 1.00 88.00 296 ALA A CA 1
ATOM 2298 C C . ALA A 1 296 ? 4.362 -0.747 0.084 1.00 88.00 296 ALA A C 1
ATOM 2300 O O . ALA A 1 296 ? 4.945 0.332 -0.038 1.00 88.00 296 ALA A O 1
ATOM 2301 N N . ASP A 1 297 ? 4.210 -1.596 -0.936 1.00 87.62 297 ASP A N 1
ATOM 2302 C CA . ASP A 1 297 ? 4.711 -1.335 -2.291 1.00 87.62 297 ASP A CA 1
ATOM 2303 C C . ASP A 1 297 ? 4.041 -0.101 -2.912 1.00 87.62 297 ASP A C 1
ATOM 2305 O O . ASP A 1 297 ? 4.718 0.782 -3.447 1.00 87.62 297 ASP A O 1
ATOM 2309 N N . LEU A 1 298 ? 2.715 0.018 -2.776 1.00 85.62 298 LEU A N 1
ATOM 2310 C CA . LEU A 1 298 ? 1.964 1.183 -3.250 1.00 85.62 298 LEU A CA 1
ATOM 2311 C C . LEU A 1 298 ? 2.367 2.477 -2.528 1.00 85.62 298 LEU A C 1
ATOM 2313 O O . LEU A 1 298 ? 2.427 3.533 -3.163 1.00 85.62 298 LEU A O 1
ATOM 2317 N N . GLU A 1 299 ? 2.661 2.433 -1.225 1.00 83.62 299 GLU A N 1
ATOM 2318 C CA . GLU A 1 299 ? 3.230 3.589 -0.526 1.00 83.62 299 GLU A CA 1
ATOM 2319 C C . GLU A 1 299 ? 4.645 3.908 -1.008 1.00 83.62 299 GLU A C 1
ATOM 2321 O O . GLU A 1 299 ? 4.954 5.082 -1.218 1.00 83.62 299 GLU A O 1
ATOM 2326 N N . GLY A 1 300 ? 5.477 2.896 -1.259 1.00 88.56 300 GLY A N 1
ATOM 2327 C CA . GLY A 1 300 ? 6.803 3.067 -1.851 1.00 88.56 300 GLY A CA 1
ATOM 2328 C C . GLY A 1 300 ? 6.749 3.777 -3.206 1.00 88.56 300 GLY A C 1
ATOM 2329 O O . GLY A 1 300 ? 7.463 4.757 -3.432 1.00 88.56 300 GLY A O 1
ATOM 2330 N N . ASP A 1 301 ? 5.853 3.348 -4.091 1.00 85.81 301 ASP A N 1
ATOM 2331 C CA . ASP A 1 301 ? 5.661 3.981 -5.397 1.00 85.81 301 ASP A CA 1
ATOM 2332 C C . ASP A 1 301 ? 5.042 5.382 -5.286 1.00 85.81 301 ASP A C 1
ATOM 2334 O O . ASP A 1 301 ? 5.423 6.284 -6.040 1.00 85.81 301 ASP A O 1
ATOM 2338 N N . ARG A 1 302 ? 4.169 5.622 -4.294 1.00 88.56 302 ARG A N 1
ATOM 2339 C CA . ARG A 1 302 ? 3.682 6.972 -3.963 1.00 88.56 302 ARG A CA 1
ATOM 2340 C C . ARG A 1 302 ? 4.843 7.903 -3.610 1.00 88.56 302 ARG A C 1
ATOM 2342 O O . ARG A 1 302 ? 4.875 9.028 -4.109 1.00 88.56 302 ARG A O 1
ATOM 2349 N N . TYR A 1 303 ? 5.791 7.455 -2.785 1.00 87.75 303 TYR A N 1
ATOM 2350 C CA . TYR A 1 303 ? 6.955 8.262 -2.408 1.00 87.75 303 TYR A CA 1
ATOM 2351 C C . TYR A 1 303 ? 7.875 8.552 -3.599 1.00 87.75 303 TYR A C 1
ATOM 2353 O O . TYR A 1 303 ? 8.268 9.704 -3.776 1.00 87.75 303 TYR A O 1
ATOM 2361 N N . LYS A 1 304 ? 8.145 7.565 -4.466 1.00 86.50 304 LYS A N 1
ATOM 2362 C CA . LYS A 1 304 ? 8.938 7.776 -5.695 1.00 86.50 304 LYS A CA 1
ATOM 2363 C C . LYS A 1 304 ? 8.286 8.798 -6.627 1.00 86.50 304 LYS A C 1
ATOM 2365 O O . LYS A 1 304 ? 8.952 9.707 -7.117 1.00 86.50 304 LYS A O 1
ATOM 2370 N N . LEU A 1 305 ? 6.971 8.693 -6.839 1.00 87.19 305 LEU A N 1
ATOM 2371 C CA . LEU A 1 305 ? 6.225 9.659 -7.650 1.00 87.19 305 LEU A CA 1
ATOM 2372 C C . LEU A 1 305 ? 6.264 11.063 -7.039 1.00 87.19 305 LEU A C 1
ATOM 2374 O O . LEU A 1 305 ? 6.399 12.044 -7.768 1.00 87.19 305 LEU A O 1
ATOM 2378 N N . GLN A 1 306 ? 6.172 11.172 -5.713 1.00 82.50 306 GLN A N 1
ATOM 2379 C CA . GLN A 1 306 ? 6.263 12.449 -5.011 1.00 82.50 306 GLN A CA 1
ATOM 2380 C C . GLN A 1 306 ? 7.663 13.073 -5.132 1.00 82.50 306 GLN A C 1
ATOM 2382 O O . GLN A 1 306 ? 7.777 14.280 -5.353 1.00 82.50 306 GLN A O 1
ATOM 2387 N N . GLU A 1 307 ? 8.721 12.267 -5.048 1.00 89.06 307 GLU A N 1
ATOM 2388 C CA . GLU A 1 307 ? 10.103 12.708 -5.255 1.00 89.06 307 GLU A CA 1
ATOM 2389 C C . GLU A 1 307 ? 10.352 13.171 -6.699 1.00 89.06 307 GLU A C 1
ATOM 2391 O O . GLU A 1 307 ? 10.904 14.255 -6.914 1.00 89.06 307 GLU A O 1
ATOM 2396 N N . GLU A 1 308 ? 9.884 12.414 -7.699 1.00 88.88 308 GLU A N 1
ATOM 2397 C CA . GLU A 1 308 ? 9.953 12.822 -9.108 1.00 88.88 308 GLU A CA 1
ATOM 2398 C C . GLU A 1 308 ? 9.231 14.149 -9.357 1.00 88.88 308 GLU A C 1
ATOM 2400 O O . GLU A 1 308 ? 9.719 14.993 -10.113 1.00 88.88 308 GLU A O 1
ATOM 2405 N N . LEU A 1 309 ? 8.073 14.346 -8.724 1.00 86.75 309 LEU A N 1
ATOM 2406 C CA . LEU A 1 309 ? 7.271 15.555 -8.879 1.00 86.75 309 LEU A CA 1
ATOM 2407 C C . LEU A 1 309 ? 7.994 16.771 -8.286 1.00 86.75 309 LEU A C 1
ATOM 2409 O O . LEU A 1 309 ? 8.134 17.782 -8.971 1.00 86.75 309 LEU A O 1
ATOM 2413 N N . LEU A 1 310 ? 8.577 16.636 -7.090 1.00 84.50 310 LEU A N 1
ATOM 2414 C CA . LEU A 1 310 ? 9.412 17.676 -6.476 1.00 84.50 310 LEU A CA 1
ATOM 2415 C C . LEU A 1 310 ? 10.673 17.981 -7.297 1.00 84.50 310 LEU A C 1
ATOM 2417 O O . LEU A 1 310 ? 11.066 19.140 -7.433 1.00 84.50 310 LEU A O 1
ATOM 2421 N N . SER A 1 311 ? 11.316 16.958 -7.862 1.00 91.25 311 SER A N 1
ATOM 2422 C CA . SER A 1 311 ? 12.472 17.127 -8.749 1.00 91.25 311 SER A CA 1
ATOM 2423 C C . SER A 1 311 ? 12.103 17.907 -10.017 1.00 91.25 311 SER A C 1
ATOM 2425 O O . SER A 1 311 ? 12.808 18.842 -10.414 1.00 91.25 311 SER A O 1
ATOM 2427 N N . ARG A 1 312 ? 10.951 17.590 -10.625 1.00 85.44 312 ARG A N 1
ATOM 2428 C CA . ARG A 1 312 ? 10.423 18.329 -11.782 1.00 85.44 312 ARG A CA 1
ATOM 2429 C C . ARG A 1 312 ? 10.031 19.761 -11.423 1.00 85.44 312 ARG A C 1
ATOM 2431 O O . ARG A 1 312 ? 10.335 20.657 -12.206 1.00 85.44 312 ARG A O 1
ATOM 2438 N N . ASP A 1 313 ? 9.445 20.000 -10.253 1.00 84.19 313 ASP A N 1
ATOM 2439 C CA . ASP A 1 313 ? 9.119 21.353 -9.786 1.00 84.19 313 ASP A CA 1
ATOM 2440 C C . ASP A 1 313 ? 10.382 22.212 -9.621 1.00 84.19 313 ASP A C 1
ATOM 2442 O O . ASP A 1 313 ? 10.442 23.325 -10.148 1.00 84.19 313 ASP A O 1
ATOM 2446 N N . ARG A 1 314 ? 11.452 21.666 -9.022 1.00 88.81 314 ARG A N 1
ATOM 2447 C CA . ARG A 1 314 ? 12.762 22.345 -8.945 1.00 88.81 314 ARG A CA 1
ATOM 2448 C C . ARG A 1 314 ? 13.332 22.661 -10.331 1.00 88.81 314 ARG A C 1
ATOM 2450 O O . ARG A 1 314 ? 13.882 23.738 -10.553 1.00 88.81 314 ARG A O 1
ATOM 2457 N N . MET A 1 315 ? 13.187 21.744 -11.291 1.00 88.38 315 MET A N 1
ATOM 2458 C CA . MET A 1 315 ? 13.615 21.985 -12.673 1.00 88.38 315 MET A CA 1
ATOM 2459 C C . MET A 1 315 ? 12.819 23.125 -13.323 1.00 88.38 315 MET A C 1
ATOM 2461 O O . MET A 1 315 ? 13.404 23.970 -14.006 1.00 88.38 315 MET A O 1
ATOM 2465 N N . ILE A 1 316 ? 11.503 23.177 -13.099 1.00 82.25 316 ILE A N 1
ATOM 2466 C CA . ILE A 1 316 ? 10.646 24.263 -13.582 1.00 82.25 316 ILE A CA 1
ATOM 2467 C C . ILE A 1 316 ? 11.086 25.599 -12.973 1.00 82.25 316 ILE A C 1
ATOM 2469 O O . ILE A 1 316 ? 11.217 26.572 -13.715 1.00 82.25 316 ILE A O 1
ATOM 2473 N N . GLU A 1 317 ? 11.386 25.652 -11.675 1.00 83.81 317 GLU A N 1
ATOM 2474 C CA . GLU A 1 317 ? 11.901 26.858 -11.012 1.00 83.81 317 GLU A CA 1
ATOM 2475 C C . GLU A 1 317 ? 13.230 27.331 -11.624 1.00 83.81 317 GLU A C 1
ATOM 2477 O O . GLU A 1 317 ? 13.366 28.507 -11.977 1.00 83.81 317 GLU A O 1
ATOM 2482 N N . CYS A 1 318 ? 14.187 26.423 -11.857 1.00 83.38 318 CYS A N 1
ATOM 2483 C CA . CYS A 1 318 ? 15.445 26.755 -12.536 1.00 83.38 318 CYS A CA 1
ATOM 2484 C C . CYS A 1 318 ? 15.217 27.313 -13.953 1.00 83.38 318 CYS A C 1
ATOM 2486 O O . CYS A 1 318 ? 15.867 28.280 -14.366 1.00 83.38 318 CYS A O 1
ATOM 2488 N N . LEU A 1 319 ? 14.288 26.724 -14.714 1.00 84.00 319 LEU A N 1
ATOM 2489 C CA . LEU A 1 319 ? 13.944 27.203 -16.054 1.00 84.00 319 LEU A CA 1
ATOM 2490 C C . LEU A 1 319 ? 13.263 28.577 -16.005 1.00 84.00 319 LEU A C 1
ATOM 2492 O O . LEU A 1 319 ? 13.625 29.458 -16.788 1.00 84.00 319 LEU A O 1
ATOM 2496 N N . GLN A 1 320 ? 12.342 28.800 -15.066 1.00 80.81 320 GLN A N 1
ATOM 2497 C CA . GLN A 1 320 ? 11.693 30.097 -14.856 1.00 80.81 320 GLN A CA 1
ATOM 2498 C C . GLN A 1 320 ? 12.712 31.185 -14.502 1.00 80.81 320 GLN A C 1
ATOM 2500 O O . GLN A 1 320 ? 12.680 32.269 -15.087 1.00 80.81 320 GLN A O 1
ATOM 2505 N N . GLN A 1 321 ? 13.673 30.888 -13.624 1.00 86.25 321 GLN A N 1
ATOM 2506 C CA . GLN A 1 321 ? 14.741 31.822 -13.268 1.00 86.25 321 GLN A CA 1
ATOM 2507 C C . GLN A 1 321 ? 15.595 32.197 -14.490 1.00 86.25 321 GLN A C 1
ATOM 2509 O O . GLN A 1 321 ? 15.906 33.372 -14.703 1.00 86.25 321 GLN A O 1
ATOM 2514 N N . LYS A 1 322 ? 15.908 31.222 -15.354 1.00 83.56 322 LYS A N 1
ATOM 2515 C CA . LYS A 1 322 ? 16.662 31.448 -16.597 1.00 83.56 322 LYS A CA 1
ATOM 2516 C C . LYS A 1 322 ? 15.891 32.308 -17.602 1.00 83.56 322 LYS A C 1
ATOM 2518 O O . LYS A 1 322 ? 16.479 33.199 -18.217 1.00 83.56 322 LYS A O 1
ATOM 2523 N N . VAL A 1 323 ? 14.580 32.095 -17.731 1.00 77.69 323 VAL A N 1
ATOM 2524 C CA . VAL A 1 323 ? 13.696 32.936 -18.558 1.00 77.69 323 VAL A CA 1
ATOM 2525 C C . VAL A 1 323 ? 13.647 34.369 -18.021 1.00 77.69 323 VAL A C 1
ATOM 2527 O O . VAL A 1 323 ? 13.781 35.310 -18.805 1.00 77.69 323 VAL A O 1
ATOM 2530 N N . CYS A 1 324 ? 13.538 34.558 -16.702 1.00 81.94 324 CYS A N 1
ATOM 2531 C CA . CYS A 1 324 ? 13.569 35.883 -16.074 1.00 81.94 324 CYS A CA 1
ATOM 2532 C C . CYS A 1 324 ? 14.884 36.633 -16.348 1.00 81.94 324 CYS A C 1
ATOM 2534 O O . CYS A 1 324 ? 14.854 37.812 -16.710 1.00 81.94 324 CYS A O 1
ATOM 2536 N N . LEU A 1 325 ? 16.034 35.955 -16.241 1.00 83.06 325 LEU A N 1
ATOM 2537 C CA . LEU A 1 325 ? 17.342 36.544 -16.557 1.00 83.06 325 LEU A CA 1
ATOM 2538 C C . LEU A 1 325 ? 17.443 36.956 -18.032 1.00 83.06 325 LEU A C 1
ATOM 2540 O O . LEU A 1 325 ? 17.819 38.090 -18.331 1.00 83.06 325 LEU A O 1
ATOM 2544 N N . MET A 1 326 ? 17.031 36.082 -18.953 1.00 79.56 326 MET A N 1
ATOM 2545 C CA . MET A 1 326 ? 17.008 36.400 -20.385 1.00 79.56 326 MET A CA 1
ATOM 2546 C C . MET A 1 326 ? 16.076 37.573 -20.710 1.00 79.56 326 MET A C 1
ATOM 2548 O O . MET A 1 326 ? 16.411 38.431 -21.528 1.00 79.56 326 MET A O 1
ATOM 2552 N N . HIS A 1 327 ? 14.910 37.647 -20.065 1.00 76.88 327 HIS A N 1
ATOM 2553 C CA . HIS A 1 327 ? 13.978 38.757 -20.252 1.00 76.88 327 HIS A CA 1
ATOM 2554 C C . HIS A 1 327 ? 14.587 40.092 -19.785 1.00 76.88 327 HIS A C 1
ATOM 2556 O O . HIS A 1 327 ? 14.423 41.125 -20.445 1.00 76.88 327 HIS A O 1
ATOM 2562 N N . ALA A 1 328 ? 15.354 40.075 -18.689 1.00 81.94 328 ALA A N 1
ATOM 2563 C CA . ALA A 1 328 ? 16.091 41.240 -18.207 1.00 81.94 328 ALA A CA 1
ATOM 2564 C C . ALA A 1 328 ? 17.212 41.671 -19.176 1.00 81.94 328 ALA A C 1
ATOM 2566 O O . ALA A 1 328 ? 17.376 42.870 -19.422 1.00 81.94 328 ALA A O 1
ATOM 2567 N N . GLU A 1 329 ? 17.952 40.726 -19.764 1.00 81.38 329 GLU A N 1
ATOM 2568 C CA . GLU A 1 329 ? 18.973 41.000 -20.789 1.00 81.38 329 GLU A CA 1
ATOM 2569 C C . GLU A 1 329 ? 18.370 41.602 -22.063 1.00 81.38 329 GLU A C 1
ATOM 2571 O O . GLU A 1 329 ? 18.831 42.648 -22.528 1.00 81.38 329 GLU A O 1
ATOM 2576 N N . LEU A 1 330 ? 17.286 41.014 -22.581 1.00 73.81 330 LEU A N 1
ATOM 2577 C CA . LEU A 1 330 ? 16.547 41.555 -23.726 1.00 73.81 330 LEU A CA 1
ATOM 2578 C C . LEU A 1 330 ? 16.050 42.976 -23.450 1.00 73.81 330 LEU A C 1
ATOM 2580 O O . LEU A 1 330 ? 16.197 43.864 -24.288 1.00 73.81 330 LEU A O 1
ATOM 2584 N N . THR A 1 331 ? 15.531 43.231 -22.247 1.00 78.38 331 THR A N 1
ATOM 2585 C CA . THR A 1 331 ? 15.085 44.571 -21.844 1.00 78.38 331 THR A CA 1
ATOM 2586 C C . THR A 1 331 ? 16.245 45.575 -21.816 1.00 78.38 331 THR A C 1
ATOM 2588 O O . THR A 1 331 ? 16.082 46.712 -22.267 1.00 78.38 331 THR A O 1
ATOM 2591 N N . LYS A 1 332 ? 17.433 45.179 -21.331 1.00 77.19 332 LYS A N 1
ATOM 2592 C CA . LYS A 1 332 ? 18.645 46.021 -21.363 1.00 77.19 332 LYS A CA 1
ATOM 2593 C C . LYS A 1 332 ? 19.076 46.333 -22.801 1.00 77.19 332 LYS A C 1
ATOM 2595 O O . LYS A 1 332 ? 19.327 47.499 -23.107 1.00 77.19 332 LYS A O 1
ATOM 2600 N N . LEU A 1 333 ? 19.087 45.337 -23.689 1.00 72.31 333 LEU A N 1
ATOM 2601 C CA . LEU A 1 333 ? 19.426 45.510 -25.109 1.00 72.31 333 LEU A CA 1
ATOM 2602 C C . LEU A 1 333 ? 18.424 46.415 -25.843 1.00 72.31 333 LEU A C 1
ATOM 2604 O O . LEU A 1 333 ? 18.824 47.296 -26.608 1.00 72.31 333 LEU A O 1
ATOM 2608 N N . CYS A 1 334 ? 17.124 46.272 -25.567 1.00 73.12 334 CYS A N 1
ATOM 2609 C CA . CYS A 1 334 ? 16.083 47.153 -26.105 1.00 73.12 334 CYS A CA 1
ATOM 2610 C C . CYS A 1 334 ? 16.275 48.616 -25.667 1.00 73.12 334 CYS A C 1
ATOM 2612 O O . CYS A 1 334 ? 16.103 49.530 -26.474 1.00 73.12 334 CYS A O 1
ATOM 2614 N N . ARG A 1 335 ? 16.694 48.866 -24.416 1.00 75.81 335 ARG A N 1
ATOM 2615 C CA . ARG A 1 335 ? 17.014 50.228 -23.940 1.00 75.81 335 ARG A CA 1
ATOM 2616 C C . ARG A 1 335 ? 18.267 50.798 -24.612 1.00 75.81 335 ARG A C 1
ATOM 2618 O O . ARG A 1 335 ? 18.273 51.962 -25.002 1.00 75.81 335 ARG A O 1
ATOM 2625 N N . GLN A 1 336 ? 19.309 49.987 -24.790 1.00 71.44 336 GLN A N 1
ATOM 2626 C CA . GLN A 1 336 ? 20.568 50.413 -25.417 1.00 71.44 336 GLN A CA 1
ATOM 2627 C C . GLN A 1 336 ? 20.413 50.709 -26.919 1.00 71.44 336 GLN A C 1
ATOM 2629 O O . GLN A 1 336 ? 20.985 51.675 -27.424 1.00 71.44 336 GLN A O 1
ATOM 2634 N N . THR A 1 337 ? 19.576 49.948 -27.628 1.00 62.09 337 THR A N 1
ATOM 2635 C CA . THR A 1 337 ? 19.276 50.175 -29.056 1.00 62.09 337 THR A CA 1
ATOM 2636 C C . THR A 1 337 ? 18.502 51.470 -29.325 1.00 62.09 337 THR A C 1
ATOM 2638 O O . THR A 1 337 ? 18.657 52.046 -30.403 1.00 62.09 337 THR A O 1
ATOM 2641 N N . HIS A 1 338 ? 17.739 51.976 -28.349 1.00 61.22 338 HIS A N 1
ATOM 2642 C CA . HIS A 1 338 ? 16.996 53.238 -28.460 1.00 61.22 338 HIS A CA 1
ATOM 2643 C C . HIS A 1 338 ? 17.806 54.479 -28.021 1.00 61.22 338 HIS A C 1
ATOM 2645 O O . HIS A 1 338 ? 17.384 55.596 -28.310 1.00 61.22 338 HIS A O 1
ATOM 2651 N N . GLY A 1 339 ? 18.972 54.309 -27.374 1.00 57.12 339 GLY A N 1
ATOM 2652 C CA . GLY A 1 339 ? 19.777 55.414 -26.816 1.00 57.12 339 GLY A CA 1
ATOM 2653 C C . GLY A 1 339 ? 21.199 55.605 -27.378 1.00 57.12 339 GLY A C 1
ATOM 2654 O O . GLY A 1 339 ? 21.856 56.578 -27.016 1.00 57.12 339 GLY A O 1
ATOM 2655 N N . GLY A 1 340 ? 21.707 54.709 -28.234 1.00 55.00 340 GLY A N 1
ATOM 2656 C CA . GLY A 1 340 ? 23.122 54.688 -28.650 1.00 55.00 340 GLY A CA 1
ATOM 2657 C C . GLY A 1 340 ? 23.477 55.490 -29.916 1.00 55.00 340 GLY A C 1
ATOM 2658 O O . GLY A 1 340 ? 22.870 55.319 -30.978 1.00 55.00 340 GLY A O 1
ATOM 2659 N N . ASN A 1 341 ? 24.526 56.318 -29.824 1.00 56.47 341 ASN A N 1
ATOM 2660 C CA . ASN A 1 341 ? 25.136 57.070 -30.929 1.00 56.47 341 ASN A CA 1
ATOM 2661 C C . ASN A 1 341 ? 25.585 56.163 -32.098 1.00 56.47 341 ASN A C 1
ATOM 2663 O O . ASN A 1 341 ? 26.082 55.056 -31.910 1.00 56.47 341 ASN A O 1
ATOM 2667 N N . LYS A 1 342 ? 25.468 56.663 -33.338 1.00 55.94 342 LYS A N 1
ATOM 2668 C CA . LYS A 1 342 ? 25.620 55.902 -34.602 1.00 55.94 342 LYS A CA 1
ATOM 2669 C C . LYS A 1 342 ? 26.990 55.224 -34.850 1.00 55.94 342 LYS A C 1
ATOM 2671 O O . LYS A 1 342 ? 27.105 54.517 -35.849 1.00 55.94 342 LYS A O 1
ATOM 2676 N N . LYS A 1 343 ? 28.014 55.414 -34.007 1.00 53.53 343 LYS A N 1
ATOM 2677 C CA . LYS A 1 343 ? 29.384 54.905 -34.245 1.00 53.53 343 LYS A CA 1
ATOM 2678 C C . LYS A 1 343 ? 29.692 53.520 -33.649 1.00 53.53 343 LYS A C 1
ATOM 2680 O O . LYS A 1 343 ? 30.549 52.847 -34.208 1.00 53.53 343 LYS A O 1
ATOM 2685 N N . ASP A 1 344 ? 28.937 53.033 -32.661 1.00 54.88 344 ASP A N 1
ATOM 2686 C CA . ASP A 1 344 ? 29.217 51.735 -32.003 1.00 54.88 344 ASP A CA 1
ATOM 2687 C C . ASP A 1 344 ? 28.442 50.539 -32.600 1.00 54.88 344 ASP A C 1
ATOM 2689 O O . ASP A 1 344 ? 28.516 49.412 -32.117 1.00 54.88 344 ASP A O 1
ATOM 2693 N N . ARG A 1 345 ? 27.708 50.743 -33.704 1.00 55.53 345 ARG A N 1
ATOM 2694 C CA . ARG A 1 345 ? 26.830 49.721 -34.313 1.00 55.53 345 ARG A CA 1
ATOM 2695 C C . ARG A 1 345 ? 27.551 48.553 -35.002 1.00 55.53 345 ARG A C 1
ATOM 2697 O O . ARG A 1 345 ? 26.885 47.598 -35.388 1.00 55.53 345 ARG A O 1
ATOM 2704 N N . LYS A 1 346 ? 28.875 48.608 -35.192 1.00 53.81 346 LYS A N 1
ATOM 2705 C CA . LYS A 1 346 ? 29.601 47.616 -36.010 1.00 53.81 346 LYS A CA 1
ATOM 2706 C C . LYS A 1 346 ? 29.928 46.313 -35.262 1.00 53.81 346 LYS A C 1
ATOM 2708 O O . LYS A 1 346 ? 29.973 45.279 -35.908 1.00 53.81 346 LYS A O 1
ATOM 2713 N N . GLY A 1 347 ? 30.078 46.345 -33.933 1.00 57.00 347 GLY A N 1
ATOM 2714 C CA . GLY A 1 347 ? 30.274 45.130 -33.120 1.00 57.00 347 GLY A CA 1
ATOM 2715 C C . GLY A 1 347 ? 28.985 44.335 -32.869 1.00 57.00 347 GLY A C 1
ATOM 2716 O O . GLY A 1 347 ? 29.013 43.115 -32.795 1.00 57.00 347 GLY A O 1
ATOM 2717 N N . TYR A 1 348 ? 27.833 45.013 -32.825 1.00 54.41 348 TYR A N 1
ATOM 2718 C CA . TYR A 1 348 ? 26.531 44.386 -32.550 1.00 54.41 348 TYR A CA 1
ATOM 2719 C C . TYR A 1 348 ? 25.975 43.552 -33.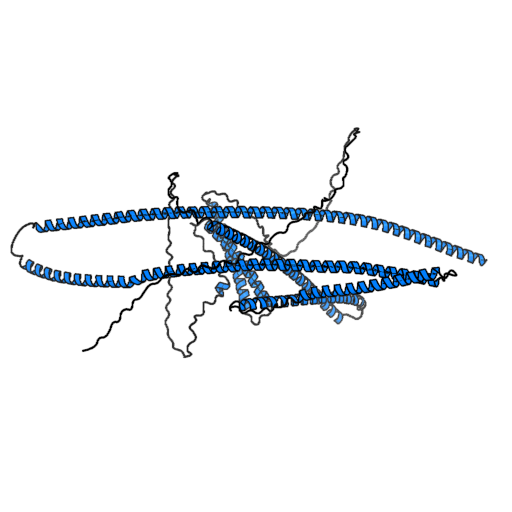715 1.00 54.41 348 TYR A C 1
ATOM 2721 O O . TYR A 1 348 ? 25.148 42.673 -33.498 1.00 54.41 348 TYR A O 1
ATOM 2729 N N . LEU A 1 349 ? 26.417 43.802 -34.952 1.00 57.59 349 LEU A N 1
ATOM 2730 C CA . LEU A 1 349 ? 25.953 43.058 -36.130 1.00 57.59 349 LEU A CA 1
ATOM 2731 C C . LEU A 1 349 ? 26.454 41.603 -36.165 1.00 57.59 349 LEU A C 1
ATOM 2733 O O . LEU A 1 349 ? 25.767 40.763 -36.740 1.00 57.59 349 LEU A O 1
ATOM 2737 N N . ASP A 1 350 ? 27.567 41.291 -35.492 1.00 58.75 350 ASP A N 1
ATOM 2738 C CA . ASP A 1 350 ? 28.134 39.934 -35.436 1.00 58.75 350 ASP A CA 1
ATOM 2739 C C . ASP A 1 350 ? 27.540 39.061 -34.308 1.00 58.75 350 ASP A C 1
ATOM 2741 O O . ASP A 1 350 ? 27.633 37.832 -34.357 1.00 58.75 350 ASP A O 1
ATOM 2745 N N . GLU A 1 351 ? 26.882 39.654 -33.302 1.00 62.75 351 GLU A N 1
ATOM 2746 C CA . GLU A 1 351 ? 26.189 38.907 -32.235 1.00 62.75 351 GLU A CA 1
ATOM 2747 C C . GLU A 1 351 ? 24.741 38.537 -32.586 1.00 62.75 351 GLU A C 1
ATOM 2749 O O . GLU A 1 351 ? 24.225 37.530 -32.095 1.00 62.75 351 GLU A O 1
ATOM 2754 N N . ILE A 1 352 ? 24.092 39.291 -33.479 1.00 65.38 352 ILE A N 1
ATOM 2755 C CA . ILE A 1 352 ? 22.705 39.043 -33.905 1.00 65.38 352 ILE A CA 1
ATOM 2756 C C . ILE A 1 352 ? 22.509 37.623 -34.476 1.00 65.38 352 ILE A C 1
ATOM 2758 O O . ILE A 1 352 ? 21.559 36.960 -34.054 1.00 65.38 352 ILE A O 1
ATOM 2762 N N . PRO A 1 353 ? 23.391 37.086 -35.346 1.00 70.75 353 PRO A N 1
ATOM 2763 C CA . PRO A 1 353 ? 23.251 35.720 -35.853 1.00 70.75 353 PRO A CA 1
ATOM 2764 C C . PRO A 1 353 ? 23.390 34.653 -34.757 1.00 70.75 353 PRO A C 1
ATOM 2766 O O . PRO A 1 353 ? 22.689 33.643 -34.786 1.00 70.75 353 PRO A O 1
ATOM 2769 N N . LYS A 1 354 ? 24.256 34.882 -33.757 1.00 70.56 354 LYS A N 1
ATOM 2770 C CA . LYS A 1 354 ? 24.463 33.955 -32.628 1.00 70.56 354 LYS A CA 1
ATOM 2771 C C . LYS A 1 354 ? 23.262 33.938 -31.684 1.00 70.56 354 LYS A C 1
ATOM 2773 O O . LYS A 1 354 ? 22.854 32.875 -31.224 1.00 70.56 354 LYS A O 1
ATOM 2778 N N . LEU A 1 355 ? 22.664 35.101 -31.425 1.00 66.69 355 LEU A N 1
ATOM 2779 C CA . LEU A 1 355 ? 21.423 35.199 -30.654 1.00 66.69 355 LEU A CA 1
ATOM 2780 C C . LEU A 1 355 ? 20.239 34.593 -31.417 1.00 66.69 355 LEU A C 1
ATOM 2782 O O . LEU A 1 355 ? 19.419 33.913 -30.811 1.00 66.69 355 LEU A O 1
ATOM 2786 N N . GLN A 1 356 ? 20.182 34.756 -32.742 1.00 69.62 356 GLN A N 1
ATOM 2787 C CA . GLN A 1 356 ? 19.164 34.119 -33.580 1.00 69.62 356 GLN A CA 1
ATOM 2788 C C . GLN A 1 356 ? 19.293 32.591 -33.616 1.00 69.62 356 GLN A C 1
ATOM 2790 O O . GLN A 1 356 ? 18.266 31.917 -33.573 1.00 69.62 356 GLN A O 1
ATOM 2795 N N . SER A 1 357 ? 20.509 32.031 -33.651 1.00 71.00 357 SER A N 1
ATOM 2796 C CA . SER A 1 357 ? 20.693 30.572 -33.561 1.00 71.00 357 SER A CA 1
ATOM 2797 C C . SER A 1 357 ? 20.255 30.047 -32.190 1.00 71.00 357 SER A C 1
ATOM 2799 O O . SER A 1 357 ? 19.444 29.128 -32.134 1.00 71.00 357 SER A O 1
ATOM 2801 N N . ARG A 1 358 ? 20.674 30.697 -31.093 1.00 70.94 358 ARG A N 1
ATOM 2802 C CA . ARG A 1 358 ? 20.266 30.314 -29.727 1.00 70.94 358 ARG A CA 1
ATOM 2803 C C . ARG A 1 358 ? 18.755 30.404 -29.517 1.00 70.94 358 ARG A C 1
ATOM 2805 O O . ARG A 1 358 ? 18.184 29.535 -28.866 1.00 70.94 358 ARG A O 1
ATOM 2812 N N . LEU A 1 359 ? 18.103 31.421 -30.084 1.00 69.12 359 LEU A N 1
ATOM 2813 C CA . LEU A 1 359 ? 16.647 31.565 -30.026 1.00 69.12 359 LEU A CA 1
ATOM 2814 C C . LEU A 1 359 ? 15.944 30.440 -30.800 1.00 69.12 359 LEU A C 1
ATOM 2816 O O . LEU A 1 359 ? 14.924 29.932 -30.351 1.00 69.12 359 LEU A O 1
ATOM 2820 N N . LYS A 1 360 ? 16.502 30.021 -31.941 1.00 73.38 360 LYS A N 1
ATOM 2821 C CA . LYS A 1 360 ? 15.952 28.939 -32.770 1.00 73.38 360 LYS A CA 1
ATOM 2822 C C . LYS A 1 360 ? 16.081 27.573 -32.088 1.00 73.38 360 LYS A C 1
ATOM 2824 O O . LYS A 1 360 ? 15.138 26.784 -32.127 1.00 73.38 360 LYS A O 1
ATOM 2829 N N . ASP A 1 361 ? 17.198 27.335 -31.405 1.00 71.38 361 ASP A N 1
ATOM 2830 C CA . ASP A 1 361 ? 17.408 26.126 -30.605 1.00 71.38 361 ASP A CA 1
ATOM 2831 C C . ASP A 1 361 ? 16.454 26.096 -29.397 1.00 71.38 361 ASP A C 1
ATOM 2833 O O . ASP A 1 361 ? 15.848 25.064 -29.106 1.00 71.38 361 ASP A O 1
ATOM 2837 N N . GLN A 1 362 ? 16.222 27.241 -28.747 1.00 70.56 362 GLN A N 1
ATOM 2838 C CA . GLN A 1 362 ? 15.247 27.363 -27.655 1.00 70.56 362 GLN A CA 1
ATOM 2839 C C . GLN A 1 362 ? 13.787 27.233 -28.113 1.00 70.56 362 GLN A C 1
ATOM 2841 O O . GLN A 1 362 ? 12.952 26.692 -27.391 1.00 70.56 362 GLN A O 1
ATOM 2846 N N . ASP A 1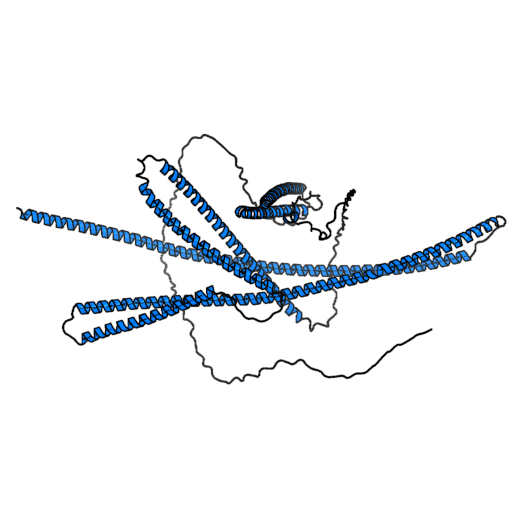 363 ? 13.460 27.681 -29.322 1.00 73.50 363 ASP A N 1
ATOM 2847 C CA . ASP A 1 363 ? 12.124 27.511 -29.897 1.00 73.50 363 ASP A CA 1
ATOM 2848 C C . ASP A 1 363 ? 11.827 26.023 -30.171 1.00 73.50 363 ASP A C 1
ATOM 2850 O O . ASP A 1 363 ? 10.707 25.549 -29.972 1.00 73.50 363 ASP A O 1
ATOM 2854 N N . SER A 1 364 ? 12.853 25.247 -30.546 1.00 72.69 364 SER A N 1
ATOM 2855 C CA . SER A 1 364 ? 12.735 23.794 -30.721 1.00 72.69 364 SER A CA 1
ATOM 2856 C C . SER A 1 364 ? 12.510 23.049 -29.397 1.00 72.69 364 SER A C 1
ATOM 2858 O O . SER A 1 364 ? 11.641 22.177 -29.327 1.00 72.69 364 SER A O 1
ATOM 2860 N N . THR A 1 365 ? 13.203 23.433 -28.319 1.00 72.38 365 THR A N 1
ATOM 2861 C CA . THR A 1 365 ? 13.004 22.832 -26.989 1.00 72.38 365 THR A CA 1
ATOM 2862 C C . THR A 1 365 ? 11.672 23.240 -26.366 1.00 72.38 365 THR A C 1
ATOM 2864 O O . THR A 1 365 ? 11.009 22.406 -25.754 1.00 72.38 365 THR A O 1
ATOM 2867 N N . THR A 1 366 ? 11.214 24.472 -26.597 1.00 70.69 366 THR A N 1
ATOM 2868 C CA . THR A 1 366 ? 9.889 24.933 -26.148 1.00 70.69 366 THR A CA 1
ATOM 2869 C C . THR A 1 366 ? 8.764 24.166 -26.852 1.00 70.69 366 THR A C 1
ATOM 2871 O O . THR A 1 366 ? 7.803 23.753 -26.208 1.00 70.69 366 THR A O 1
ATOM 2874 N N . LYS A 1 367 ? 8.905 23.882 -28.156 1.00 80.75 367 LYS A N 1
ATOM 2875 C CA . LYS A 1 367 ? 7.965 23.027 -28.908 1.00 80.75 367 LYS A CA 1
ATOM 2876 C C . LYS A 1 367 ? 7.954 21.580 -28.416 1.00 80.75 367 LYS A C 1
ATOM 2878 O O . LYS A 1 367 ? 6.888 20.978 -28.328 1.00 80.75 367 LYS A O 1
ATOM 2883 N N . LEU A 1 368 ? 9.117 21.022 -28.075 1.00 78.62 368 LEU A N 1
ATOM 2884 C CA . LEU A 1 368 ? 9.202 19.684 -27.482 1.00 78.62 368 LEU A CA 1
ATOM 2885 C C . LEU A 1 368 ? 8.508 19.626 -26.117 1.00 78.62 368 LEU A C 1
ATOM 2887 O O . LEU A 1 368 ? 7.772 18.676 -25.856 1.00 78.62 368 LEU A O 1
ATOM 2891 N N . LEU A 1 369 ? 8.686 20.654 -25.283 1.00 73.81 369 LEU A N 1
ATOM 2892 C CA . LEU A 1 369 ? 8.015 20.754 -23.989 1.00 73.81 369 LEU A CA 1
ATOM 2893 C C . LEU A 1 369 ? 6.494 20.902 -24.145 1.00 73.81 369 LEU A C 1
ATOM 2895 O O . LEU A 1 369 ? 5.751 20.208 -23.459 1.00 73.81 369 LEU A O 1
ATOM 2899 N N . ALA A 1 370 ? 6.030 21.730 -25.085 1.00 78.81 370 ALA A N 1
ATOM 2900 C CA . ALA A 1 370 ? 4.606 21.868 -25.393 1.00 78.81 370 ALA A CA 1
ATOM 2901 C C . ALA A 1 370 ? 3.987 20.530 -25.840 1.00 78.81 370 ALA A C 1
ATOM 2903 O O . ALA A 1 370 ? 2.981 20.098 -25.285 1.00 78.81 370 ALA A O 1
ATOM 2904 N N . ASN A 1 371 ? 4.654 19.805 -26.745 1.00 81.62 371 ASN A N 1
ATOM 2905 C CA . ASN A 1 371 ? 4.213 18.476 -27.176 1.00 81.62 371 ASN A CA 1
ATOM 2906 C C . ASN A 1 371 ? 4.191 17.456 -26.022 1.00 81.62 371 ASN A C 1
ATOM 2908 O O . ASN A 1 371 ? 3.337 16.570 -25.995 1.00 81.62 371 ASN A O 1
ATOM 2912 N N . ALA A 1 372 ? 5.133 17.542 -25.077 1.00 80.38 372 ALA A N 1
ATOM 2913 C CA . ALA A 1 372 ? 5.143 16.688 -23.891 1.00 80.38 372 ALA A CA 1
ATOM 2914 C C . ALA A 1 372 ? 3.981 17.022 -22.941 1.00 80.38 372 ALA A C 1
ATOM 2916 O O . ALA A 1 372 ? 3.322 16.109 -22.444 1.00 80.38 372 ALA A O 1
ATOM 2917 N N . MET A 1 373 ? 3.680 18.308 -22.744 1.00 77.06 373 MET A N 1
ATOM 2918 C CA . MET A 1 373 ? 2.525 18.751 -21.960 1.00 77.06 373 MET A CA 1
ATOM 2919 C C . MET A 1 373 ? 1.199 18.294 -22.580 1.00 77.06 373 MET A C 1
ATOM 2921 O O . MET A 1 373 ? 0.347 17.788 -21.854 1.00 77.06 373 MET A O 1
ATOM 2925 N N . ASP A 1 374 ? 1.048 18.365 -23.904 1.00 84.44 374 ASP A N 1
ATOM 2926 C CA . ASP A 1 374 ? -0.158 17.888 -24.600 1.00 84.44 374 ASP A CA 1
ATOM 2927 C C . ASP A 1 374 ? -0.358 16.369 -24.453 1.00 84.44 374 ASP A C 1
ATOM 2929 O O . ASP A 1 374 ? -1.487 15.887 -24.304 1.00 84.44 374 ASP A O 1
ATOM 2933 N N . ARG A 1 375 ? 0.735 15.593 -24.439 1.00 84.25 375 ARG A N 1
ATOM 2934 C CA . ARG A 1 375 ? 0.692 14.143 -24.175 1.00 84.25 375 ARG A CA 1
ATOM 2935 C C . ARG A 1 375 ? 0.255 13.839 -22.744 1.00 84.25 375 ARG A C 1
ATOM 2937 O O . ARG A 1 375 ? -0.577 12.956 -22.547 1.00 84.25 375 ARG A O 1
ATOM 2944 N N . ILE A 1 376 ? 0.781 14.575 -21.765 1.00 79.06 376 ILE A N 1
ATOM 2945 C CA . ILE A 1 376 ? 0.392 14.429 -20.354 1.00 79.06 376 ILE A CA 1
ATOM 2946 C C . ILE A 1 376 ? -1.079 14.814 -20.169 1.00 79.06 376 ILE A C 1
ATOM 2948 O O . ILE A 1 376 ? -1.824 14.079 -19.525 1.00 79.06 376 ILE A O 1
ATOM 2952 N N . GLN A 1 377 ? -1.524 15.911 -20.785 1.00 82.12 377 GLN A N 1
ATOM 2953 C CA . GLN A 1 377 ? -2.919 16.342 -20.727 1.00 82.12 377 GLN A CA 1
ATOM 2954 C C . GLN A 1 377 ? -3.859 15.292 -21.336 1.00 82.12 377 GLN A C 1
ATOM 2956 O O . GLN A 1 377 ? -4.867 14.941 -20.728 1.00 82.12 377 GLN A O 1
ATOM 2961 N N . SER A 1 378 ? -3.482 14.711 -22.479 1.00 86.81 378 SER A N 1
ATOM 2962 C CA . SER A 1 378 ? -4.240 13.623 -23.111 1.00 86.81 378 SER A CA 1
ATOM 2963 C C . SER A 1 378 ? -4.320 12.373 -22.223 1.00 86.81 378 SER A C 1
ATOM 2965 O O . SER A 1 378 ? -5.362 11.721 -22.163 1.00 86.81 378 SER A O 1
ATOM 2967 N N . ALA A 1 379 ? -3.243 12.036 -21.504 1.00 84.56 379 ALA A N 1
ATOM 2968 C CA . ALA A 1 379 ? -3.235 10.920 -20.559 1.00 84.56 379 ALA A CA 1
ATOM 2969 C C . ALA A 1 379 ? -4.139 11.185 -19.340 1.00 84.56 379 ALA A C 1
ATOM 2971 O O . ALA A 1 379 ? -4.892 10.300 -18.931 1.00 84.56 379 ALA A O 1
ATOM 2972 N N . LEU A 1 380 ? -4.121 12.408 -18.799 1.00 78.12 380 LEU A N 1
ATOM 2973 C CA . LEU A 1 380 ? -5.010 12.821 -17.710 1.00 78.12 380 LEU A CA 1
ATOM 2974 C C . LEU A 1 380 ? -6.486 12.763 -18.120 1.00 78.12 380 LEU A C 1
ATOM 2976 O O . LEU A 1 380 ? -7.317 12.310 -17.334 1.00 78.12 380 LEU A O 1
ATOM 2980 N N . ASP A 1 381 ? -6.815 13.159 -19.349 1.00 86.31 381 ASP A N 1
ATOM 2981 C CA . ASP A 1 381 ? -8.184 13.077 -19.865 1.00 86.31 381 ASP A CA 1
ATOM 2982 C C . ASP A 1 381 ? -8.654 11.617 -20.014 1.00 86.31 381 ASP A C 1
ATOM 2984 O O . ASP A 1 381 ? -9.795 11.298 -19.667 1.00 86.31 381 ASP A O 1
ATOM 2988 N N . CYS A 1 382 ? -7.775 10.704 -20.445 1.00 83.56 382 CYS A N 1
ATOM 2989 C CA . CYS A 1 382 ? -8.058 9.264 -20.467 1.00 83.56 382 CYS A CA 1
ATOM 2990 C C . CYS A 1 382 ? -8.324 8.705 -19.061 1.00 83.56 382 CYS A C 1
ATOM 2992 O O . CYS A 1 382 ? -9.340 8.042 -18.851 1.00 83.56 382 CYS A O 1
ATOM 2994 N N . LEU A 1 383 ? -7.467 9.023 -18.087 1.00 82.56 383 LEU A N 1
ATOM 2995 C CA . LEU A 1 383 ? -7.643 8.588 -16.696 1.00 82.56 383 LEU A CA 1
ATOM 2996 C C . LEU A 1 383 ? -8.931 9.146 -16.082 1.00 82.56 383 LEU A C 1
ATOM 2998 O O . LEU A 1 383 ? -9.642 8.447 -15.363 1.00 82.56 383 LEU A O 1
ATOM 3002 N N . LYS A 1 384 ? -9.287 10.393 -16.401 1.00 85.81 384 LYS A N 1
ATOM 3003 C CA . LYS A 1 384 ? -10.533 11.012 -15.938 1.00 85.81 384 LYS A CA 1
ATOM 3004 C C . LYS A 1 384 ? -11.766 10.272 -16.462 1.00 85.81 384 LYS A C 1
ATOM 3006 O O . LYS A 1 384 ? -12.705 10.045 -15.703 1.00 85.81 384 LYS A O 1
ATOM 3011 N N . LEU A 1 385 ? -11.743 9.832 -17.723 1.00 84.88 385 LEU A N 1
ATOM 3012 C CA . LEU A 1 385 ? -12.808 9.004 -18.299 1.00 84.88 385 LEU A CA 1
ATOM 3013 C C . LEU A 1 385 ? -12.912 7.628 -17.625 1.00 84.88 385 LEU A C 1
ATOM 3015 O O . LEU A 1 385 ? -14.024 7.130 -17.443 1.00 84.88 385 LEU A O 1
ATOM 3019 N N . GLU A 1 386 ? -11.788 7.021 -17.238 1.00 82.62 386 GLU A N 1
ATOM 3020 C CA . GLU A 1 386 ? -11.773 5.758 -16.490 1.00 82.62 386 GLU A CA 1
ATOM 3021 C C . GLU A 1 386 ? -12.343 5.927 -15.077 1.00 82.62 386 GLU A C 1
ATOM 3023 O O . GLU A 1 386 ? -13.212 5.155 -14.669 1.00 82.62 386 GLU A O 1
ATOM 3028 N N . VAL A 1 387 ? -11.950 6.984 -14.361 1.00 75.12 387 VAL A N 1
ATOM 3029 C CA . VAL A 1 387 ? -12.503 7.321 -13.039 1.00 75.12 387 VAL A CA 1
ATOM 3030 C C . VAL A 1 387 ? -14.010 7.575 -13.123 1.00 75.12 387 VAL A C 1
ATOM 3032 O O . VAL A 1 387 ? -14.771 7.051 -12.307 1.00 75.12 387 VAL A O 1
ATOM 3035 N N . ASP A 1 388 ? -14.471 8.311 -14.135 1.00 79.94 388 ASP A N 1
ATOM 3036 C CA . ASP A 1 388 ? -15.899 8.549 -14.363 1.00 79.94 388 ASP A CA 1
ATOM 3037 C C . ASP A 1 388 ? -16.657 7.256 -14.718 1.00 79.94 388 ASP A C 1
ATOM 3039 O O . ASP A 1 388 ? -17.821 7.090 -14.337 1.00 79.94 388 ASP A O 1
ATOM 3043 N N . ALA A 1 389 ? -16.021 6.313 -15.420 1.00 78.75 389 ALA A N 1
ATOM 3044 C CA . ALA A 1 389 ? -16.598 5.002 -15.712 1.00 78.75 389 ALA A CA 1
ATOM 3045 C C . ALA A 1 389 ? -16.728 4.140 -14.446 1.00 78.75 389 ALA A C 1
ATOM 3047 O O . ALA A 1 389 ? -17.785 3.547 -14.220 1.00 78.75 389 ALA A O 1
ATOM 3048 N N . VAL A 1 390 ? -15.705 4.126 -13.587 1.00 74.19 390 VAL A N 1
ATOM 3049 C CA . VAL A 1 390 ? -15.732 3.436 -12.286 1.00 74.19 390 VAL A CA 1
ATOM 3050 C C . VAL A 1 390 ? -16.802 4.041 -11.375 1.00 74.19 390 VAL A C 1
ATOM 3052 O O . VAL A 1 390 ? -17.569 3.314 -10.741 1.00 74.19 390 VAL A O 1
ATOM 3055 N N . LYS A 1 391 ? -16.935 5.371 -11.370 1.00 76.00 391 LYS A N 1
ATOM 3056 C CA . LYS A 1 391 ? -17.968 6.081 -10.605 1.00 76.00 391 LYS A CA 1
ATOM 3057 C C . LYS A 1 391 ? -19.381 5.712 -11.073 1.00 76.00 391 LYS A C 1
ATOM 3059 O O . LYS A 1 391 ? -20.234 5.393 -10.251 1.00 76.00 391 LYS A O 1
ATOM 3064 N N . LYS A 1 392 ? -19.599 5.617 -12.391 1.00 74.81 392 LYS A N 1
ATOM 3065 C CA . LYS A 1 392 ? -20.867 5.135 -12.975 1.00 74.81 392 LYS A CA 1
ATOM 3066 C C . LYS A 1 392 ? -21.168 3.667 -12.666 1.00 74.81 392 LYS A C 1
ATOM 3068 O O . LYS A 1 392 ? -22.339 3.308 -12.574 1.00 74.81 392 LYS A O 1
ATOM 3073 N N . TYR A 1 393 ? -20.149 2.820 -12.526 1.00 65.06 393 TYR A N 1
ATOM 3074 C CA . TYR A 1 393 ? -20.324 1.431 -12.086 1.00 65.06 393 TYR A CA 1
ATOM 3075 C C . TYR A 1 393 ? -20.736 1.352 -10.611 1.00 65.06 393 TYR A C 1
ATOM 3077 O O . TYR A 1 393 ? -21.612 0.561 -10.265 1.00 65.06 393 TYR A O 1
ATOM 3085 N N . LYS A 1 394 ? -20.183 2.223 -9.760 1.00 61.69 394 LYS A N 1
ATOM 3086 C CA . LYS A 1 394 ? -20.547 2.317 -8.341 1.00 61.69 394 LYS A CA 1
ATOM 3087 C C . LYS A 1 394 ? -22.001 2.760 -8.136 1.00 61.69 394 LYS A C 1
ATOM 3089 O O . LYS A 1 394 ? -22.690 2.174 -7.309 1.00 61.69 394 LYS A O 1
ATOM 3094 N N . ASP A 1 395 ? -22.492 3.690 -8.954 1.00 52.25 395 ASP A N 1
ATOM 3095 C CA . ASP A 1 395 ? -23.885 4.166 -8.894 1.00 52.25 395 ASP A CA 1
ATOM 3096 C C . ASP A 1 395 ? -24.908 3.156 -9.466 1.00 52.25 395 ASP A C 1
ATOM 3098 O O . ASP A 1 395 ? -26.102 3.251 -9.187 1.00 52.25 395 ASP A O 1
ATOM 3102 N N . ARG A 1 396 ? -24.465 2.161 -10.253 1.00 49.00 396 ARG A N 1
ATOM 3103 C CA . ARG A 1 396 ? -25.322 1.092 -10.810 1.00 49.00 396 ARG A CA 1
ATOM 3104 C C . ARG A 1 396 ? -25.396 -0.173 -9.949 1.00 49.00 396 ARG A C 1
ATOM 3106 O O . ARG A 1 396 ? -26.253 -1.012 -10.201 1.00 49.00 396 ARG A O 1
ATOM 3113 N N . SER A 1 397 ? -24.560 -0.290 -8.917 1.00 49.16 397 SER A N 1
ATOM 3114 C CA . SER A 1 397 ? -24.530 -1.427 -7.979 1.00 49.16 397 SER A CA 1
ATOM 3115 C C . SER A 1 397 ? -25.769 -1.510 -7.056 1.00 49.16 397 SER A C 1
ATOM 3117 O O . SER A 1 397 ? -25.958 -2.482 -6.334 1.00 49.16 397 SER A O 1
ATOM 3119 N N . SER A 1 398 ? -26.667 -0.517 -7.090 1.00 49.06 398 SER A N 1
ATOM 3120 C CA . SER A 1 398 ? -27.884 -0.477 -6.259 1.00 49.06 398 SER A CA 1
ATOM 3121 C C . SER A 1 398 ? -29.159 -1.021 -6.931 1.00 49.06 398 SER A C 1
ATOM 3123 O O . SER A 1 398 ? -30.246 -0.826 -6.390 1.00 49.06 398 SER A O 1
ATOM 3125 N N . GLN A 1 399 ? -29.079 -1.684 -8.093 1.00 36.72 399 GLN A N 1
ATOM 3126 C CA . GLN A 1 399 ? -30.242 -2.315 -8.744 1.00 36.72 399 GLN A CA 1
ATOM 3127 C C . GLN A 1 399 ? -29.948 -3.753 -9.206 1.00 36.72 399 GLN A C 1
ATOM 3129 O O . GLN A 1 399 ? -28.827 -4.037 -9.629 1.00 36.72 399 GLN A O 1
ATOM 3134 N N . PRO A 1 400 ? -30.932 -4.675 -9.127 1.00 39.91 400 PRO A N 1
ATOM 3135 C CA . PRO A 1 400 ? -30.731 -6.077 -9.463 1.00 39.91 400 PRO A CA 1
ATOM 3136 C C . PRO A 1 400 ? -30.622 -6.283 -10.980 1.00 39.91 400 PRO A C 1
ATOM 3138 O O . PRO A 1 400 ? -31.216 -5.565 -11.780 1.00 39.91 400 PRO A O 1
ATOM 3141 N N . ALA A 1 401 ? -29.820 -7.281 -11.338 1.00 41.41 401 ALA A N 1
ATOM 3142 C CA . ALA A 1 401 ? -29.283 -7.538 -12.664 1.00 41.41 401 ALA A CA 1
ATOM 3143 C C . ALA A 1 401 ? -30.328 -7.810 -13.762 1.00 41.41 401 ALA A C 1
ATOM 3145 O O . ALA A 1 401 ? -31.116 -8.749 -13.660 1.00 41.41 401 ALA A O 1
ATOM 3146 N N . GLU A 1 402 ? -30.183 -7.109 -14.889 1.00 36.72 402 GLU A N 1
ATOM 3147 C CA . GLU A 1 402 ? -30.528 -7.636 -16.210 1.00 36.72 402 GLU A CA 1
ATOM 3148 C C . GLU A 1 402 ? -29.280 -7.688 -17.095 1.00 36.72 402 GLU A C 1
ATOM 3150 O O . GLU A 1 402 ? -28.437 -6.786 -17.112 1.00 36.72 402 GLU A O 1
ATOM 3155 N N . LYS A 1 403 ? -29.156 -8.821 -17.786 1.00 49.75 403 LYS A N 1
ATOM 3156 C CA . LYS A 1 403 ? -28.090 -9.160 -18.722 1.00 49.75 403 LYS A CA 1
ATOM 3157 C C . LYS A 1 403 ? -28.064 -8.150 -19.864 1.00 49.75 403 LYS A C 1
ATOM 3159 O O . LYS A 1 403 ? -29.031 -8.067 -20.604 1.00 49.75 403 LYS A O 1
ATOM 3164 N N . ASP A 1 404 ? -26.918 -7.513 -20.083 1.00 35.06 404 ASP A N 1
ATOM 3165 C CA . ASP A 1 404 ? -26.510 -7.149 -21.437 1.00 35.06 404 ASP A CA 1
ATOM 3166 C C . ASP A 1 404 ? -24.990 -7.011 -21.545 1.00 35.06 404 ASP A C 1
ATOM 3168 O O . ASP A 1 404 ? -24.341 -6.113 -21.006 1.00 35.06 404 ASP A O 1
ATOM 3172 N N . THR A 1 405 ? -24.413 -7.950 -22.288 1.00 49.91 405 THR A N 1
ATOM 3173 C CA . THR A 1 405 ? -23.037 -7.937 -22.769 1.00 49.91 405 THR A CA 1
ATOM 3174 C C . THR A 1 405 ? -22.820 -6.743 -23.695 1.00 49.91 405 THR A C 1
ATOM 3176 O O . THR A 1 405 ? -23.326 -6.739 -24.816 1.00 49.91 405 THR A O 1
ATOM 3179 N N . LYS A 1 406 ? -22.012 -5.760 -23.282 1.00 40.28 406 LYS A N 1
ATOM 3180 C CA . LYS A 1 406 ? -21.345 -4.822 -24.202 1.00 40.28 406 LYS A CA 1
ATOM 3181 C C . LYS A 1 406 ? -20.026 -4.327 -23.607 1.00 40.28 406 LYS A C 1
ATOM 3183 O O . LYS A 1 406 ? -19.973 -3.412 -22.793 1.00 40.28 406 LYS A O 1
ATOM 3188 N N . SER A 1 407 ? -18.948 -4.961 -24.062 1.00 38.47 407 SER A N 1
ATOM 3189 C CA . SER A 1 407 ? -17.554 -4.605 -23.800 1.00 38.47 407 SER A CA 1
ATOM 3190 C C . SER A 1 407 ? -17.233 -3.190 -24.305 1.00 38.47 407 SER A C 1
ATOM 3192 O O . SER A 1 407 ? -17.235 -2.935 -25.514 1.00 38.47 407 SER A O 1
ATOM 3194 N N . GLY A 1 408 ? -16.926 -2.276 -23.386 1.00 35.81 408 GLY A N 1
ATOM 3195 C CA . GLY A 1 408 ? -16.512 -0.905 -23.676 1.00 35.81 408 GLY A CA 1
ATOM 3196 C C . GLY A 1 408 ? -14.993 -0.725 -23.640 1.00 35.81 408 GLY A C 1
ATOM 3197 O O . GLY A 1 408 ? -14.422 -0.565 -22.577 1.00 35.81 408 GLY A O 1
ATOM 3198 N N . LYS A 1 409 ? -14.380 -0.719 -24.832 1.00 45.38 409 LYS A N 1
ATOM 3199 C CA . LYS A 1 409 ? -13.177 0.039 -25.251 1.00 45.38 409 LYS A CA 1
ATOM 3200 C C . LYS A 1 409 ? -11.961 0.113 -24.300 1.00 45.38 409 LYS A C 1
ATOM 3202 O O . LYS A 1 409 ? -11.754 1.122 -23.644 1.00 45.38 409 LYS A O 1
ATOM 3207 N N . SER A 1 410 ? -11.016 -0.809 -24.499 1.00 40.09 410 SER A N 1
ATOM 3208 C CA . SER A 1 410 ? -9.595 -0.441 -24.632 1.00 40.09 410 SER A CA 1
ATOM 3209 C C . SER A 1 410 ? -9.257 -0.460 -26.129 1.00 40.09 410 SER A C 1
ATOM 3211 O O . SER A 1 410 ? -9.076 -1.521 -26.731 1.00 40.09 410 SER A O 1
ATOM 3213 N N . ARG A 1 411 ? -9.351 0.708 -26.782 1.00 49.94 411 ARG A N 1
ATOM 3214 C CA . ARG A 1 411 ? -9.107 0.870 -28.231 1.00 49.94 411 ARG A CA 1
ATOM 3215 C C . ARG A 1 411 ? -7.629 1.119 -28.548 1.00 49.94 411 ARG A C 1
ATOM 3217 O O . ARG A 1 411 ? -7.207 0.742 -29.627 1.00 49.94 411 ARG A O 1
ATOM 3224 N N . SER A 1 412 ? -6.840 1.688 -27.634 1.00 50.94 412 SER A N 1
ATOM 3225 C CA . SER A 1 412 ? -5.469 2.128 -27.949 1.00 50.94 412 SER A CA 1
ATOM 3226 C C . SER A 1 412 ? -4.500 0.963 -28.182 1.00 50.94 412 SER A C 1
ATOM 3228 O O . SER A 1 412 ? -3.943 0.848 -29.267 1.00 50.94 412 SER A O 1
ATOM 3230 N N . GLY A 1 413 ? -4.389 0.022 -27.237 1.00 54.31 413 GLY A N 1
ATOM 3231 C CA . GLY A 1 413 ? -3.458 -1.112 -27.372 1.00 54.31 413 GLY A CA 1
ATOM 3232 C C . GLY A 1 413 ? -3.853 -2.116 -28.462 1.00 54.31 413 GLY A C 1
ATOM 3233 O O . GLY A 1 413 ? -2.995 -2.690 -29.128 1.00 54.31 413 GLY A O 1
ATOM 3234 N N . LYS A 1 414 ? -5.161 -2.286 -28.719 1.00 58.00 414 LYS A N 1
ATOM 3235 C CA . LYS A 1 414 ? -5.638 -3.083 -29.863 1.00 58.00 414 LYS A CA 1
ATOM 3236 C C . LYS A 1 414 ? -5.256 -2.440 -31.191 1.00 58.00 414 LYS A C 1
ATOM 3238 O O . LYS A 1 414 ? -4.862 -3.163 -32.097 1.00 58.00 414 LYS A O 1
ATOM 3243 N N . ASN A 1 415 ? -5.336 -1.113 -31.287 1.00 64.56 415 ASN A N 1
ATOM 3244 C CA . ASN A 1 415 ? -4.930 -0.391 -32.486 1.00 64.56 415 ASN A CA 1
ATOM 3245 C C . ASN A 1 415 ? -3.414 -0.487 -32.703 1.00 64.56 415 ASN A C 1
ATOM 3247 O O . ASN A 1 415 ? -2.991 -0.683 -33.831 1.00 64.56 415 ASN A O 1
ATOM 3251 N N . GLU A 1 416 ? -2.594 -0.416 -31.654 1.00 69.69 416 GLU A N 1
ATOM 3252 C CA . GLU A 1 416 ? -1.133 -0.557 -31.769 1.00 69.69 416 GLU A CA 1
ATOM 3253 C C . GLU A 1 416 ? -0.708 -1.964 -32.196 1.00 69.69 416 GLU A C 1
ATOM 3255 O O . GLU A 1 416 ? 0.060 -2.100 -33.146 1.00 69.69 416 GLU A O 1
ATOM 3260 N N . LEU A 1 417 ? -1.266 -3.012 -31.581 1.00 73.62 417 LEU A N 1
ATOM 3261 C CA . LEU A 1 417 ? -0.995 -4.393 -31.987 1.00 73.62 417 LEU A CA 1
ATOM 3262 C C . LEU A 1 417 ? -1.504 -4.675 -33.406 1.00 73.62 417 LEU A C 1
ATOM 3264 O O . LEU A 1 417 ? -0.857 -5.385 -34.171 1.00 73.62 417 LEU A O 1
ATOM 3268 N N . GLN A 1 418 ? -2.663 -4.126 -33.772 1.00 78.75 418 GLN A N 1
ATOM 3269 C CA . GLN A 1 418 ? -3.213 -4.260 -35.118 1.00 78.75 418 GLN A CA 1
ATOM 3270 C C . GLN A 1 418 ? -2.359 -3.519 -36.153 1.00 78.75 418 GLN A C 1
ATOM 3272 O O . GLN A 1 418 ? -2.087 -4.075 -37.212 1.00 78.75 418 GLN A O 1
ATOM 3277 N N . ASN A 1 419 ? -1.869 -2.324 -35.823 1.00 81.56 419 ASN A N 1
ATOM 3278 C CA . ASN A 1 419 ? -0.945 -1.567 -36.663 1.00 81.56 419 ASN A CA 1
ATOM 3279 C C . ASN A 1 419 ? 0.405 -2.281 -36.806 1.00 81.56 419 ASN A C 1
ATOM 3281 O O . ASN A 1 419 ? 0.984 -2.269 -37.887 1.00 81.56 419 ASN A O 1
ATOM 3285 N N . LEU A 1 420 ? 0.913 -2.912 -35.743 1.00 80.25 420 LEU A N 1
ATOM 3286 C CA . LEU A 1 420 ? 2.161 -3.675 -35.793 1.00 80.25 420 LEU A CA 1
ATOM 3287 C C . LEU A 1 420 ? 2.007 -4.934 -36.656 1.00 80.25 420 LEU A C 1
ATOM 3289 O O . LEU A 1 420 ? 2.840 -5.190 -37.518 1.00 80.25 420 LEU A O 1
ATOM 3293 N N . LYS A 1 421 ? 0.891 -5.659 -36.502 1.00 79.56 421 LYS A N 1
ATOM 3294 C CA . LYS A 1 421 ? 0.541 -6.798 -37.365 1.00 79.56 421 LYS A CA 1
ATOM 3295 C C . LYS A 1 421 ? 0.408 -6.395 -38.828 1.00 79.56 421 LYS A C 1
ATOM 3297 O O . LYS A 1 421 ? 0.892 -7.111 -39.693 1.00 79.56 421 LYS A O 1
ATOM 3302 N N . GLN A 1 422 ? -0.228 -5.257 -39.097 1.00 87.88 422 GLN A N 1
ATOM 3303 C CA . GLN A 1 422 ? -0.369 -4.743 -40.454 1.00 87.88 422 GLN A CA 1
ATOM 3304 C C . GLN A 1 422 ? 0.998 -4.428 -41.077 1.00 87.88 422 GLN A C 1
ATOM 3306 O O . GLN A 1 422 ? 1.274 -4.886 -42.180 1.00 87.88 422 GLN A O 1
ATOM 3311 N N . LYS A 1 423 ? 1.881 -3.736 -40.346 1.00 84.81 423 LYS A N 1
ATOM 3312 C CA . LYS A 1 423 ? 3.252 -3.451 -40.800 1.00 84.81 423 LYS A CA 1
ATOM 3313 C C . LYS A 1 423 ? 4.067 -4.719 -41.059 1.00 84.81 423 LYS A C 1
ATOM 3315 O O . LYS A 1 423 ? 4.828 -4.765 -42.017 1.00 84.81 423 LYS A O 1
ATOM 3320 N N . TYR A 1 424 ? 3.891 -5.745 -40.227 1.00 80.19 424 TYR A N 1
ATOM 3321 C CA . TYR A 1 424 ? 4.542 -7.039 -40.420 1.00 80.19 424 TYR A CA 1
ATOM 3322 C C . TYR A 1 424 ? 4.056 -7.744 -41.695 1.00 80.19 424 TYR A C 1
ATOM 3324 O O . TYR A 1 424 ? 4.861 -8.294 -42.441 1.00 80.19 424 TYR A O 1
ATOM 3332 N N . CYS A 1 425 ? 2.752 -7.688 -41.989 1.00 84.56 425 CYS A N 1
ATOM 3333 C CA . CYS A 1 425 ? 2.202 -8.212 -43.242 1.00 84.56 425 CYS A CA 1
ATOM 3334 C C . CYS A 1 425 ? 2.742 -7.468 -44.472 1.00 84.56 425 CYS A C 1
ATOM 3336 O O . CYS A 1 425 ? 3.159 -8.120 -45.423 1.00 84.56 425 CYS A O 1
ATOM 3338 N N . GLU A 1 426 ? 2.788 -6.134 -44.433 1.00 87.50 426 GLU A N 1
ATOM 3339 C CA . GLU A 1 426 ? 3.341 -5.305 -45.518 1.00 87.50 426 GLU A CA 1
ATOM 3340 C C . GLU A 1 426 ? 4.822 -5.648 -45.778 1.00 87.50 426 GLU A C 1
ATOM 3342 O O . GLU A 1 426 ? 5.233 -5.846 -46.919 1.00 87.50 426 GLU A O 1
ATOM 3347 N N . LEU A 1 427 ? 5.612 -5.843 -44.718 1.00 87.31 427 LEU A N 1
ATOM 3348 C CA . LEU A 1 427 ? 7.022 -6.219 -44.836 1.00 87.31 427 LEU A CA 1
ATOM 3349 C C . LEU A 1 427 ? 7.231 -7.619 -45.446 1.00 87.31 427 LEU A C 1
ATOM 3351 O O . LEU A 1 427 ? 8.181 -7.834 -46.200 1.00 87.31 427 LEU A O 1
ATOM 3355 N N . LEU A 1 428 ? 6.353 -8.578 -45.131 1.00 84.38 428 LEU A N 1
ATOM 3356 C CA . LEU A 1 428 ? 6.384 -9.918 -45.730 1.00 84.38 428 LEU A CA 1
ATOM 3357 C C . LEU A 1 428 ? 6.078 -9.877 -47.235 1.00 84.38 428 LEU A C 1
ATOM 3359 O O . LEU A 1 428 ? 6.689 -10.621 -48.006 1.00 84.38 428 LEU A O 1
ATOM 3363 N N . GLU A 1 429 ? 5.155 -9.012 -47.657 1.00 88.12 429 GLU A N 1
ATOM 3364 C CA . GLU A 1 429 ? 4.827 -8.803 -49.071 1.00 88.12 429 GLU A CA 1
ATOM 3365 C C . GLU A 1 429 ? 6.004 -8.175 -49.836 1.00 88.12 429 GLU A C 1
ATOM 3367 O O . GLU A 1 429 ? 6.359 -8.655 -50.919 1.00 88.12 429 GLU A O 1
ATOM 3372 N N . ASP A 1 430 ? 6.668 -7.177 -49.244 1.00 83.69 430 ASP A N 1
ATOM 3373 C CA . ASP A 1 430 ? 7.861 -6.539 -49.811 1.00 83.69 430 ASP A CA 1
ATOM 3374 C C . ASP A 1 430 ? 9.030 -7.527 -49.948 1.00 83.69 430 ASP A C 1
ATOM 3376 O O . ASP A 1 430 ? 9.666 -7.603 -51.006 1.00 83.69 430 ASP A O 1
ATOM 3380 N N . TYR A 1 431 ? 9.269 -8.354 -48.924 1.00 79.81 431 TYR A N 1
ATOM 3381 C CA . TYR A 1 431 ? 10.275 -9.417 -48.972 1.00 79.81 431 TYR A CA 1
ATOM 3382 C C . TYR A 1 431 ? 9.996 -10.416 -50.105 1.00 79.81 431 TYR A C 1
ATOM 3384 O O . TYR A 1 431 ? 10.895 -10.739 -50.885 1.00 79.81 431 TYR A O 1
ATOM 3392 N N . ALA A 1 432 ? 8.744 -10.858 -50.254 1.00 86.06 432 ALA A N 1
ATOM 3393 C CA . ALA A 1 432 ? 8.348 -11.763 -51.332 1.00 86.06 432 ALA A CA 1
ATOM 3394 C C . ALA A 1 432 ? 8.491 -11.118 -52.725 1.00 86.06 432 ALA A C 1
ATOM 3396 O O . ALA A 1 432 ? 8.800 -11.800 -53.706 1.00 86.06 432 ALA A O 1
ATOM 3397 N N . SER A 1 433 ? 8.283 -9.801 -52.836 1.00 87.38 433 SER A N 1
ATOM 3398 C CA . SER A 1 433 ? 8.535 -9.060 -54.076 1.00 87.38 433 SER A CA 1
ATOM 3399 C C . SER A 1 433 ? 10.023 -9.020 -54.420 1.00 87.38 433 SER A C 1
ATOM 3401 O O . SER A 1 433 ? 10.401 -9.309 -55.557 1.00 87.38 433 SER A O 1
ATOM 3403 N N . LYS A 1 434 ? 10.875 -8.748 -53.428 1.00 80.50 434 LYS A N 1
ATOM 3404 C CA . LYS A 1 434 ? 12.335 -8.714 -53.583 1.00 80.50 434 LYS A CA 1
ATOM 3405 C C . LYS A 1 434 ? 12.934 -10.076 -53.911 1.00 80.50 434 LYS A C 1
ATOM 3407 O O . LYS A 1 434 ? 13.828 -10.171 -54.749 1.00 80.50 434 LYS A O 1
ATOM 3412 N N . GLU A 1 435 ? 12.403 -11.143 -53.324 1.00 82.69 435 GLU A N 1
ATOM 3413 C CA . GLU A 1 435 ? 12.795 -12.516 -53.650 1.00 82.69 435 GLU A CA 1
ATOM 3414 C C . GLU A 1 435 ? 12.502 -12.862 -55.121 1.00 82.69 435 GLU A C 1
ATOM 3416 O O . GLU A 1 435 ? 13.334 -13.473 -55.799 1.00 82.69 435 GLU A O 1
ATOM 3421 N N . ARG A 1 436 ? 11.366 -12.390 -55.654 1.00 87.94 436 ARG A N 1
ATOM 3422 C CA . ARG A 1 436 ? 11.014 -12.541 -57.072 1.00 87.94 436 ARG A CA 1
ATOM 3423 C C . ARG A 1 436 ? 11.957 -11.755 -57.986 1.00 87.94 436 ARG A C 1
ATOM 3425 O O . ARG A 1 436 ? 12.462 -12.319 -58.954 1.00 87.94 436 ARG A O 1
ATOM 3432 N N . GLU A 1 437 ? 12.248 -10.494 -57.656 1.00 83.31 437 GLU A N 1
ATOM 3433 C CA . GLU A 1 437 ? 13.204 -9.654 -58.400 1.00 83.31 437 GLU A CA 1
ATOM 3434 C C . GLU A 1 437 ? 14.601 -10.288 -58.462 1.00 83.31 437 GLU A C 1
ATOM 3436 O O . GLU A 1 437 ? 15.231 -10.311 -59.523 1.00 83.31 437 GLU A O 1
ATOM 3441 N N . LEU A 1 438 ? 15.074 -10.843 -57.342 1.00 78.44 438 LEU A N 1
ATOM 3442 C CA . LEU A 1 438 ? 16.368 -11.518 -57.264 1.00 78.44 438 LEU A CA 1
ATOM 3443 C C . LEU A 1 438 ? 16.391 -12.771 -58.146 1.00 78.44 438 LEU A C 1
ATOM 3445 O O . LEU A 1 438 ? 17.357 -12.974 -58.883 1.00 78.44 438 LEU A O 1
ATOM 3449 N N . SER A 1 439 ? 15.322 -13.574 -58.124 1.00 86.69 439 SER A N 1
ATOM 3450 C CA . SER A 1 439 ? 15.189 -14.746 -58.997 1.00 86.69 439 SER A CA 1
ATOM 3451 C C . SER A 1 439 ? 15.255 -14.358 -60.479 1.00 86.69 439 SER A C 1
ATOM 3453 O O . SER A 1 439 ? 16.025 -14.951 -61.232 1.00 86.69 439 SER A O 1
ATOM 3455 N N . GLU A 1 440 ? 14.537 -13.309 -60.892 1.00 87.75 440 GLU A N 1
ATOM 3456 C CA . GLU A 1 440 ? 14.562 -12.817 -62.277 1.00 87.75 440 GLU A CA 1
ATOM 3457 C C . GLU A 1 440 ? 15.931 -12.253 -62.693 1.00 87.75 440 GLU A C 1
ATOM 3459 O O . GLU A 1 440 ? 16.379 -12.456 -63.822 1.00 87.75 440 GLU A O 1
ATOM 3464 N N . LEU A 1 441 ? 16.606 -11.511 -61.808 1.00 81.50 441 LEU A N 1
ATOM 3465 C CA . LEU A 1 441 ? 17.957 -10.989 -62.050 1.00 81.50 441 LEU A CA 1
ATOM 3466 C C . LEU A 1 441 ? 18.979 -12.119 -62.174 1.00 81.50 441 LEU A C 1
ATOM 3468 O O . LEU A 1 441 ? 19.860 -12.052 -63.032 1.00 81.50 441 LEU A O 1
ATOM 3472 N N . LYS A 1 442 ? 18.848 -13.158 -61.346 1.00 83.69 442 LYS A N 1
ATOM 3473 C CA . LYS A 1 442 ? 19.688 -14.354 -61.396 1.00 83.69 442 LYS A CA 1
ATOM 3474 C C . LYS A 1 442 ? 19.509 -15.097 -62.717 1.00 83.69 442 LYS A C 1
ATOM 3476 O O . LYS A 1 442 ? 20.500 -15.319 -63.403 1.00 83.69 442 LYS A O 1
ATOM 3481 N N . GLU A 1 443 ? 18.269 -15.357 -63.132 1.00 87.19 443 GLU A N 1
ATOM 3482 C CA . GLU A 1 443 ? 17.973 -15.972 -64.433 1.00 87.19 443 GLU A CA 1
ATOM 3483 C C . GLU A 1 443 ? 18.502 -15.139 -65.610 1.00 87.19 443 GLU A C 1
ATOM 3485 O O . GLU A 1 443 ? 19.085 -15.688 -66.542 1.00 87.19 443 GLU A O 1
ATOM 3490 N N . LYS A 1 444 ? 18.371 -13.804 -65.567 1.00 84.06 444 LYS A N 1
ATOM 3491 C CA . LYS A 1 444 ? 18.922 -12.905 -66.602 1.00 84.06 444 LYS A CA 1
ATOM 3492 C C . LYS A 1 444 ? 20.450 -12.973 -66.677 1.00 84.06 444 LYS A C 1
ATOM 3494 O O . LYS A 1 444 ? 21.004 -12.957 -67.776 1.00 84.06 444 LYS A O 1
ATOM 3499 N N . VAL A 1 445 ? 21.134 -13.038 -65.532 1.00 81.75 445 VAL A N 1
ATOM 3500 C CA . VAL A 1 445 ? 22.597 -13.191 -65.471 1.00 81.75 445 VAL A CA 1
ATOM 3501 C C . VAL A 1 445 ? 23.022 -14.557 -66.005 1.00 81.75 445 VAL A C 1
ATOM 3503 O O . VAL A 1 445 ? 23.949 -14.618 -66.815 1.00 81.75 445 VAL A O 1
ATOM 3506 N N . ASP A 1 446 ? 22.335 -15.626 -65.605 1.00 83.44 446 ASP A N 1
ATOM 3507 C CA . ASP A 1 446 ? 22.630 -16.993 -66.038 1.00 83.44 446 ASP A CA 1
ATOM 3508 C C . ASP A 1 446 ? 22.403 -17.148 -67.555 1.00 83.44 446 ASP A C 1
ATOM 3510 O O . ASP A 1 446 ? 23.311 -17.575 -68.271 1.00 83.44 446 ASP A O 1
ATOM 3514 N N . ALA A 1 447 ? 21.282 -16.646 -68.090 1.00 82.31 447 ALA A N 1
ATOM 3515 C CA . ALA A 1 447 ? 20.988 -16.641 -69.526 1.00 82.31 447 ALA A CA 1
ATOM 3516 C C . ALA A 1 447 ? 22.018 -15.845 -70.354 1.00 82.31 447 ALA A C 1
ATOM 3518 O O . ALA A 1 447 ? 22.384 -16.247 -71.462 1.00 82.31 447 ALA A O 1
ATOM 3519 N N . PHE A 1 448 ? 22.524 -14.723 -69.827 1.00 75.06 448 PHE A N 1
ATOM 3520 C CA . PHE A 1 448 ? 23.564 -13.932 -70.495 1.00 75.06 448 PHE A CA 1
ATOM 3521 C C . PHE A 1 448 ? 24.922 -14.655 -70.503 1.00 75.06 448 PHE A C 1
ATOM 3523 O O . PHE A 1 448 ? 25.677 -14.561 -71.473 1.00 75.06 448 PHE A O 1
ATOM 3530 N N . ILE A 1 449 ? 25.240 -15.405 -69.442 1.00 74.75 449 ILE A N 1
ATOM 3531 C CA . ILE A 1 449 ? 26.458 -16.224 -69.352 1.00 74.75 449 ILE A CA 1
ATOM 3532 C C . ILE A 1 449 ? 26.373 -17.432 -70.297 1.00 74.75 449 ILE A C 1
ATOM 3534 O O . ILE A 1 449 ? 27.339 -17.707 -71.013 1.00 74.75 449 ILE A O 1
ATOM 3538 N N . GLU A 1 450 ? 25.231 -18.117 -70.348 1.00 76.25 450 GLU A N 1
ATOM 3539 C CA . GLU A 1 450 ? 24.989 -19.260 -71.239 1.00 76.25 450 GLU A CA 1
ATOM 3540 C C . GLU A 1 450 ? 24.991 -18.844 -72.719 1.00 76.25 450 GLU A C 1
ATOM 3542 O O . GLU A 1 450 ? 25.666 -19.469 -73.542 1.00 76.25 450 GLU A O 1
ATOM 3547 N N . GLY A 1 451 ? 24.351 -17.719 -73.063 1.00 68.25 451 GLY A N 1
ATOM 3548 C CA . GLY A 1 451 ? 24.378 -17.150 -74.416 1.00 68.25 451 GLY A CA 1
ATOM 3549 C C . GLY A 1 451 ? 25.783 -16.753 -74.900 1.00 68.25 451 GLY A C 1
ATOM 3550 O O . GLY A 1 451 ? 26.053 -16.760 -76.104 1.00 68.25 451 GLY A O 1
ATOM 3551 N N . ARG A 1 452 ? 26.713 -16.469 -73.975 1.00 63.19 452 ARG A N 1
ATOM 3552 C CA . ARG A 1 452 ? 28.126 -16.159 -74.263 1.00 63.19 452 ARG A CA 1
ATOM 3553 C C . ARG A 1 452 ? 28.935 -17.395 -74.667 1.00 63.19 452 ARG A C 1
ATOM 3555 O O . ARG A 1 452 ? 29.853 -17.268 -75.474 1.00 63.19 452 ARG A O 1
ATOM 3562 N N . GLN A 1 453 ? 28.614 -18.578 -74.131 1.00 59.28 453 GLN A N 1
ATOM 3563 C CA . GLN A 1 453 ? 29.335 -19.824 -74.440 1.00 59.28 453 GLN A CA 1
ATOM 3564 C C . GLN A 1 453 ? 29.080 -20.319 -75.876 1.00 59.28 453 GLN A C 1
ATOM 3566 O O . GLN A 1 453 ? 29.919 -21.023 -76.432 1.00 59.28 453 GLN A O 1
ATOM 3571 N N . LEU A 1 454 ? 27.970 -19.907 -76.499 1.00 58.19 454 LEU A N 1
ATOM 3572 C CA . LEU A 1 454 ? 27.575 -20.320 -77.853 1.00 58.19 454 LEU A CA 1
ATOM 3573 C C . LEU A 1 454 ? 28.157 -19.442 -78.983 1.00 58.19 454 LEU A C 1
ATOM 3575 O O . LEU A 1 454 ? 28.244 -19.903 -80.118 1.00 58.19 454 LEU A O 1
ATOM 3579 N N . ASN A 1 455 ? 28.610 -18.214 -78.693 1.00 56.84 455 ASN A N 1
ATOM 3580 C CA . ASN A 1 455 ? 29.109 -17.250 -79.689 1.00 56.84 455 ASN A CA 1
ATOM 3581 C C . ASN A 1 455 ? 30.598 -16.913 -79.456 1.00 56.84 455 ASN A C 1
ATOM 3583 O O . ASN A 1 455 ? 30.955 -15.853 -78.942 1.00 56.84 455 ASN A O 1
ATOM 3587 N N . SER A 1 456 ? 31.499 -17.828 -79.827 1.00 52.66 456 SER A N 1
ATOM 3588 C CA . SER A 1 456 ? 32.937 -17.761 -79.514 1.00 52.66 456 SER A CA 1
ATOM 3589 C C . SER A 1 456 ? 33.786 -16.903 -80.475 1.00 52.66 456 SER A C 1
ATOM 3591 O O . SER A 1 456 ? 34.763 -17.392 -81.049 1.00 52.66 456 SER A O 1
ATOM 3593 N N . SER A 1 457 ? 33.490 -15.614 -80.656 1.00 54.81 457 SER A N 1
ATOM 3594 C CA . SER A 1 457 ? 34.448 -14.724 -81.338 1.00 54.81 457 SER A CA 1
ATOM 3595 C C . SER A 1 457 ? 34.224 -13.241 -81.034 1.00 54.81 457 SER A C 1
ATOM 3597 O O . SER A 1 457 ? 33.305 -12.633 -81.571 1.00 54.81 457 SER A O 1
ATOM 3599 N N . LYS A 1 458 ? 35.158 -12.675 -80.250 1.00 54.84 458 LYS A N 1
ATOM 3600 C CA . LYS A 1 458 ? 35.301 -11.278 -79.779 1.00 54.84 458 LYS A CA 1
ATOM 3601 C C . LYS A 1 458 ? 34.401 -10.892 -78.597 1.00 54.84 458 LYS A C 1
ATOM 3603 O O . LYS A 1 458 ? 33.267 -10.471 -78.768 1.00 54.84 458 LYS A O 1
ATOM 3608 N N . ALA A 1 459 ? 34.968 -10.982 -77.391 1.00 56.44 459 ALA A N 1
ATOM 3609 C CA . ALA A 1 459 ? 34.417 -10.359 -76.193 1.00 56.44 459 ALA A CA 1
ATOM 3610 C C . ALA A 1 459 ? 34.442 -8.830 -76.358 1.00 56.44 459 ALA A C 1
ATOM 3612 O O . ALA A 1 459 ? 35.511 -8.220 -76.365 1.00 56.44 459 ALA A O 1
ATOM 3613 N N . ASP A 1 460 ? 33.268 -8.230 -76.533 1.00 63.56 460 ASP A N 1
ATOM 3614 C CA . ASP A 1 460 ? 33.101 -6.782 -76.519 1.00 63.56 460 ASP A CA 1
ATOM 3615 C C . ASP A 1 460 ? 33.249 -6.277 -75.074 1.00 63.56 460 ASP A C 1
ATOM 3617 O O . ASP A 1 460 ? 32.571 -6.759 -74.162 1.00 63.56 460 ASP A O 1
ATOM 3621 N N . ALA A 1 461 ? 34.156 -5.324 -74.845 1.00 68.06 461 ALA A N 1
ATOM 3622 C CA . ALA A 1 461 ? 34.421 -4.762 -73.519 1.00 68.06 461 ALA A CA 1
ATOM 3623 C C . ALA A 1 461 ? 33.159 -4.132 -72.894 1.00 68.06 461 ALA A C 1
ATOM 3625 O O . ALA A 1 461 ? 33.026 -4.104 -71.669 1.00 68.06 461 ALA A O 1
ATOM 3626 N N . GLY A 1 462 ? 32.209 -3.686 -73.729 1.00 72.50 462 GLY A N 1
ATOM 3627 C CA . GLY A 1 462 ? 30.897 -3.207 -73.287 1.00 72.50 462 GLY A CA 1
ATOM 3628 C C . GLY A 1 462 ? 30.048 -4.294 -72.617 1.00 72.50 462 GLY A C 1
ATOM 3629 O O . GLY A 1 462 ? 29.471 -4.055 -71.558 1.00 72.50 462 GLY A O 1
ATOM 3630 N N . GLN A 1 463 ? 30.044 -5.514 -73.158 1.00 69.94 463 GLN A N 1
ATOM 3631 C CA . GLN A 1 463 ? 29.266 -6.636 -72.614 1.00 69.94 463 GLN A CA 1
ATOM 3632 C C . GLN A 1 463 ? 29.846 -7.160 -71.291 1.00 69.94 463 GLN A C 1
ATOM 3634 O O . GLN A 1 463 ? 29.115 -7.610 -70.413 1.00 69.94 463 GLN A O 1
ATOM 3639 N N . GLU A 1 464 ? 31.168 -7.088 -71.106 1.00 76.19 464 GLU A N 1
ATOM 3640 C CA . GLU A 1 464 ? 31.797 -7.463 -69.833 1.00 76.19 464 GLU A CA 1
ATOM 3641 C C . GLU A 1 464 ? 31.514 -6.443 -68.718 1.00 76.19 464 GLU A C 1
ATOM 3643 O O . GLU A 1 464 ? 31.318 -6.827 -67.560 1.00 76.19 464 GLU A O 1
ATOM 3648 N N . ALA A 1 465 ? 31.437 -5.154 -69.063 1.00 79.25 465 ALA A N 1
ATOM 3649 C CA . ALA A 1 465 ? 30.985 -4.116 -68.143 1.00 79.25 465 ALA A CA 1
ATOM 3650 C C . ALA A 1 465 ? 29.510 -4.312 -67.743 1.00 79.25 465 ALA A C 1
ATOM 3652 O O . ALA A 1 465 ? 29.170 -4.135 -66.573 1.00 79.25 465 ALA A O 1
ATOM 3653 N N . GLU A 1 466 ? 28.657 -4.749 -68.675 1.00 82.19 466 GLU A N 1
ATOM 3654 C CA . GLU A 1 466 ? 27.242 -5.042 -68.420 1.00 82.19 466 GLU A CA 1
ATOM 3655 C C . GLU A 1 466 ? 27.049 -6.234 -67.467 1.00 82.19 466 GLU A C 1
ATOM 3657 O O . GLU A 1 466 ? 26.333 -6.116 -66.473 1.00 82.19 466 GLU A O 1
ATOM 3662 N N . VAL A 1 467 ? 27.765 -7.348 -67.669 1.00 79.69 467 VAL A N 1
ATOM 3663 C CA . VAL A 1 467 ? 27.739 -8.494 -66.733 1.00 79.69 467 VAL A CA 1
ATOM 3664 C C . VAL A 1 467 ? 28.238 -8.096 -65.346 1.00 79.69 467 VAL A C 1
ATOM 3666 O O . VAL A 1 467 ? 27.697 -8.548 -64.336 1.00 79.69 467 VAL A O 1
ATOM 3669 N N . ARG A 1 468 ? 29.266 -7.241 -65.269 1.00 82.94 468 ARG A N 1
ATOM 3670 C CA . ARG A 1 468 ? 29.784 -6.736 -63.990 1.00 82.94 468 ARG A CA 1
ATOM 3671 C C . ARG A 1 468 ? 28.738 -5.891 -63.260 1.00 82.94 468 ARG A C 1
ATOM 3673 O O . ARG A 1 468 ? 28.554 -6.090 -62.063 1.00 82.94 468 ARG A O 1
ATOM 3680 N N . LEU A 1 469 ? 28.024 -5.024 -63.981 1.00 86.19 469 LEU A N 1
ATOM 3681 C CA . LEU A 1 469 ? 26.927 -4.225 -63.434 1.00 86.19 469 LEU A CA 1
ATOM 3682 C C . LEU A 1 469 ? 25.763 -5.108 -62.959 1.00 86.19 469 LEU A C 1
ATOM 3684 O O . LEU A 1 469 ? 25.239 -4.887 -61.872 1.00 86.19 469 LEU A O 1
ATOM 3688 N N . LEU A 1 470 ? 25.374 -6.128 -63.731 1.00 81.56 470 LEU A N 1
ATOM 3689 C CA . LEU A 1 470 ? 24.298 -7.049 -63.343 1.00 81.56 470 LEU A CA 1
ATOM 3690 C C . LEU A 1 470 ? 24.670 -7.897 -62.119 1.00 81.56 470 LEU A C 1
ATOM 3692 O O . LEU A 1 470 ? 23.841 -8.083 -61.235 1.00 81.56 470 LEU A O 1
ATOM 3696 N N . ARG A 1 471 ? 25.924 -8.359 -62.018 1.00 84.19 471 ARG A N 1
ATOM 3697 C CA . ARG A 1 471 ? 26.430 -9.051 -60.818 1.00 84.19 471 ARG A CA 1
ATOM 3698 C C . ARG A 1 471 ? 26.443 -8.148 -59.592 1.00 84.19 471 ARG A C 1
ATOM 3700 O O . ARG A 1 471 ? 26.117 -8.614 -58.506 1.00 84.19 471 ARG A O 1
ATOM 3707 N N . GLN A 1 472 ? 26.815 -6.880 -59.767 1.00 90.25 472 GLN A N 1
ATOM 3708 C CA . GLN A 1 472 ? 26.758 -5.893 -58.696 1.00 90.25 472 GLN A CA 1
ATOM 3709 C C . GLN A 1 472 ? 25.312 -5.671 -58.235 1.00 90.25 472 GLN A C 1
ATOM 3711 O O . GLN A 1 472 ? 25.047 -5.808 -57.048 1.00 90.25 472 GLN A O 1
ATOM 3716 N N . LYS A 1 473 ? 24.372 -5.452 -59.163 1.00 88.38 473 LYS A N 1
ATOM 3717 C CA . LYS A 1 473 ? 22.942 -5.326 -58.836 1.00 88.38 473 LYS A CA 1
ATOM 3718 C C . LYS A 1 473 ? 22.397 -6.563 -58.124 1.00 88.38 473 LYS A C 1
ATOM 3720 O O . LYS A 1 473 ? 21.699 -6.431 -57.134 1.00 88.38 473 LYS A O 1
ATOM 3725 N N . LEU A 1 474 ? 22.755 -7.766 -58.578 1.00 83.62 474 LEU A N 1
ATOM 3726 C CA . LEU A 1 474 ? 22.350 -9.015 -57.925 1.00 83.62 474 LEU A CA 1
ATOM 3727 C C . LEU A 1 474 ? 22.903 -9.123 -56.496 1.00 83.62 474 LEU A C 1
ATOM 3729 O O . LEU A 1 474 ? 22.221 -9.646 -55.617 1.00 83.62 474 LEU A O 1
ATOM 3733 N N . LYS A 1 475 ? 24.129 -8.637 -56.257 1.00 89.19 475 LYS A N 1
ATOM 3734 C CA . LYS A 1 475 ? 24.726 -8.579 -54.917 1.00 89.19 475 LYS A CA 1
ATOM 3735 C C . LYS A 1 475 ? 23.976 -7.592 -54.020 1.00 89.19 475 LYS A C 1
ATOM 3737 O O . LYS A 1 475 ? 23.601 -7.978 -52.923 1.00 89.19 475 LYS A O 1
ATOM 3742 N N . GLU A 1 476 ? 23.710 -6.383 -54.510 1.00 88.62 476 GLU A N 1
ATOM 3743 C CA . GLU A 1 476 ? 22.951 -5.349 -53.789 1.00 88.62 476 GLU A CA 1
ATOM 3744 C C . GLU A 1 476 ? 21.534 -5.846 -53.443 1.00 88.62 476 GLU A C 1
ATOM 3746 O O . GLU A 1 476 ? 21.127 -5.789 -52.290 1.00 88.62 476 GLU A O 1
ATOM 3751 N N . THR A 1 477 ? 20.814 -6.463 -54.390 1.00 80.44 477 THR A N 1
ATOM 3752 C CA . THR A 1 477 ? 19.483 -7.048 -54.128 1.00 80.44 477 THR A CA 1
ATOM 3753 C C . THR A 1 477 ? 19.529 -8.212 -53.128 1.00 80.44 477 THR A C 1
ATOM 3755 O O . THR A 1 477 ? 18.570 -8.429 -52.391 1.00 80.44 477 THR A O 1
ATOM 3758 N N . ARG A 1 478 ? 20.631 -8.972 -53.070 1.00 84.00 478 ARG A N 1
ATOM 3759 C CA . ARG A 1 478 ? 20.819 -10.026 -52.060 1.00 84.00 478 ARG A CA 1
ATOM 3760 C C . ARG A 1 478 ? 21.064 -9.445 -50.669 1.00 84.00 478 ARG A C 1
ATOM 3762 O O . ARG A 1 478 ? 20.498 -9.955 -49.711 1.00 84.00 478 ARG A O 1
ATOM 3769 N N . GLU A 1 479 ? 21.880 -8.402 -50.568 1.00 89.12 479 GLU A N 1
ATOM 3770 C CA . GLU A 1 479 ? 22.116 -7.680 -49.312 1.00 89.12 479 GLU A CA 1
ATOM 3771 C C . GLU A 1 479 ? 20.803 -7.068 -48.791 1.00 89.12 479 GLU A C 1
ATOM 3773 O O . GLU A 1 479 ? 20.442 -7.315 -47.644 1.00 89.12 479 GLU A O 1
ATOM 3778 N N . GLU A 1 480 ? 20.009 -6.421 -49.657 1.00 84.38 480 GLU A N 1
ATOM 3779 C CA . GLU A 1 480 ? 18.651 -5.953 -49.319 1.00 84.38 480 GLU A CA 1
ATOM 3780 C C . GLU A 1 480 ? 17.765 -7.104 -48.803 1.00 84.38 480 GLU A C 1
ATOM 3782 O O . GLU A 1 480 ? 17.059 -6.961 -47.805 1.00 84.38 480 GLU A O 1
ATOM 3787 N N . GLN A 1 481 ? 17.807 -8.276 -49.451 1.00 81.94 481 GLN A N 1
ATOM 3788 C CA . GLN A 1 481 ? 17.038 -9.448 -49.020 1.00 81.94 481 GLN A CA 1
ATOM 3789 C C . GLN A 1 481 ? 17.453 -9.935 -47.619 1.00 81.94 481 GLN A C 1
ATOM 3791 O O . GLN A 1 481 ? 16.596 -10.333 -46.827 1.00 81.94 481 GLN A O 1
ATOM 3796 N N . GLU A 1 482 ? 18.750 -9.935 -47.306 1.00 84.38 482 GLU A N 1
ATOM 3797 C CA . GLU A 1 482 ? 19.262 -10.300 -45.981 1.00 84.38 482 GLU A CA 1
ATOM 3798 C C . GLU A 1 482 ? 18.839 -9.281 -44.913 1.00 84.38 482 GLU A C 1
ATOM 3800 O O . GLU A 1 482 ? 18.393 -9.683 -43.836 1.00 84.38 482 GLU A O 1
ATOM 3805 N N . GLU A 1 483 ? 18.865 -7.984 -45.229 1.00 88.19 483 GLU A N 1
ATOM 3806 C CA . GLU A 1 483 ? 18.354 -6.926 -44.349 1.00 88.19 483 GLU A CA 1
ATOM 3807 C C . GLU A 1 483 ? 16.862 -7.117 -44.043 1.00 88.19 483 GLU A C 1
ATOM 3809 O O . GLU A 1 483 ? 16.460 -7.094 -42.876 1.00 88.19 483 GLU A O 1
ATOM 3814 N N . PHE A 1 484 ? 16.036 -7.402 -45.057 1.00 83.62 484 PHE A N 1
ATOM 3815 C CA . PHE A 1 484 ? 14.612 -7.676 -44.847 1.00 83.62 484 PHE A CA 1
ATOM 3816 C C . PHE A 1 484 ? 14.371 -8.891 -43.939 1.00 83.62 484 PHE A C 1
ATOM 3818 O O . PHE A 1 484 ? 13.489 -8.831 -43.082 1.00 83.62 484 PHE A O 1
ATOM 3825 N N . LYS A 1 485 ? 15.167 -9.967 -44.052 1.00 84.88 485 LYS A N 1
ATOM 3826 C CA . LYS A 1 485 ? 15.063 -11.126 -43.139 1.00 84.88 485 LYS A CA 1
ATOM 3827 C C . LYS A 1 485 ? 15.311 -10.732 -41.688 1.00 84.88 485 LYS A C 1
ATOM 3829 O O . LYS A 1 485 ? 14.567 -11.165 -40.811 1.00 84.88 485 LYS A O 1
ATOM 3834 N N . VAL A 1 486 ? 16.331 -9.911 -41.433 1.00 87.44 486 VAL A N 1
ATOM 3835 C CA . VAL A 1 486 ? 16.644 -9.434 -40.077 1.00 87.44 486 VAL A CA 1
ATOM 3836 C C . VAL A 1 486 ? 15.488 -8.601 -39.521 1.00 87.44 486 VAL A C 1
ATOM 3838 O O . VAL A 1 486 ? 15.061 -8.837 -38.392 1.00 87.44 486 VAL A O 1
ATOM 3841 N N . ILE A 1 487 ? 14.925 -7.686 -40.320 1.00 85.50 487 ILE A N 1
ATOM 3842 C CA . ILE A 1 487 ? 13.788 -6.855 -39.894 1.00 85.50 487 ILE A CA 1
ATOM 3843 C C . ILE A 1 487 ? 12.551 -7.722 -39.604 1.00 85.50 487 ILE A C 1
ATOM 3845 O O . ILE A 1 487 ? 11.876 -7.498 -38.600 1.00 85.50 487 ILE A O 1
ATOM 3849 N N . ILE A 1 488 ? 12.264 -8.733 -40.432 1.00 84.12 488 ILE A N 1
ATOM 3850 C CA . ILE A 1 488 ? 11.150 -9.673 -40.212 1.00 84.12 488 ILE A CA 1
ATOM 3851 C C . ILE A 1 488 ? 11.338 -10.436 -38.894 1.00 84.12 488 ILE A C 1
ATOM 3853 O O . ILE A 1 488 ? 10.409 -10.496 -38.087 1.00 84.12 488 ILE A O 1
ATOM 3857 N N . CYS A 1 489 ? 12.532 -10.978 -38.635 1.00 86.88 489 CYS A N 1
ATOM 3858 C CA . CYS A 1 489 ? 12.826 -11.676 -37.381 1.00 86.88 489 CYS A CA 1
ATOM 3859 C C . CYS A 1 489 ? 12.634 -10.766 -36.156 1.00 86.88 489 CYS A C 1
ATOM 3861 O O . CYS A 1 489 ? 11.997 -11.173 -35.184 1.00 86.88 489 CYS A O 1
ATOM 3863 N N . GLU A 1 490 ? 13.120 -9.524 -36.216 1.00 86.06 490 GLU A N 1
ATOM 3864 C CA . GLU A 1 490 ? 12.989 -8.550 -35.127 1.00 86.06 490 GLU A CA 1
ATOM 3865 C C . GLU A 1 490 ? 11.521 -8.154 -34.883 1.00 86.06 490 GLU A C 1
ATOM 3867 O O . GLU A 1 490 ? 11.055 -8.149 -33.744 1.00 86.06 490 GLU A O 1
ATOM 3872 N N . GLN A 1 491 ? 10.741 -7.902 -35.941 1.00 80.00 491 GLN A N 1
ATOM 3873 C CA . GLN A 1 491 ? 9.309 -7.599 -35.809 1.00 80.00 491 GLN A CA 1
ATOM 3874 C C . GLN A 1 491 ? 8.494 -8.792 -35.286 1.00 80.00 491 GLN A C 1
ATOM 3876 O O . GLN A 1 491 ? 7.557 -8.607 -34.499 1.00 80.00 491 GLN A O 1
ATOM 3881 N N . SER A 1 492 ? 8.851 -10.017 -35.683 1.00 77.25 492 SER A N 1
ATOM 3882 C CA . SER A 1 492 ? 8.239 -11.238 -35.151 1.00 77.25 492 SER A CA 1
ATOM 3883 C C . SER A 1 492 ? 8.510 -11.373 -33.652 1.00 77.25 492 SER A C 1
ATOM 3885 O O . SER A 1 492 ? 7.579 -11.618 -32.884 1.00 77.25 492 SER A O 1
ATOM 3887 N N . LYS A 1 493 ? 9.758 -11.147 -33.221 1.00 86.31 493 LYS A N 1
ATOM 3888 C CA . LYS A 1 493 ? 10.147 -11.172 -31.805 1.00 86.31 493 LYS A CA 1
ATOM 3889 C C . LYS A 1 493 ? 9.388 -10.122 -30.993 1.00 86.31 493 LYS A C 1
ATOM 3891 O O . LYS A 1 493 ? 8.792 -10.458 -29.976 1.00 86.31 493 LYS A O 1
ATOM 3896 N N . GLN A 1 494 ? 9.321 -8.881 -31.477 1.00 80.38 494 GLN A N 1
ATOM 3897 C CA . GLN A 1 494 ? 8.557 -7.816 -30.817 1.00 80.38 494 GLN A CA 1
ATOM 3898 C C . GLN A 1 494 ? 7.077 -8.189 -30.665 1.00 80.38 494 GLN A C 1
ATOM 3900 O O . GLN A 1 494 ? 6.479 -7.965 -29.613 1.00 80.38 494 GLN A O 1
ATOM 3905 N N . THR A 1 495 ? 6.475 -8.789 -31.696 1.00 75.81 495 THR A N 1
ATOM 3906 C CA . THR A 1 495 ? 5.071 -9.221 -31.649 1.00 75.81 495 THR A CA 1
ATOM 3907 C C . THR A 1 495 ? 4.842 -10.315 -30.602 1.00 75.81 495 THR A C 1
ATOM 3909 O O . THR A 1 495 ? 3.831 -10.267 -29.895 1.00 75.81 495 THR A O 1
ATOM 3912 N N . GLU A 1 496 ? 5.771 -11.265 -30.470 1.00 82.56 496 GLU A N 1
ATOM 3913 C CA . GLU A 1 496 ? 5.700 -12.312 -29.447 1.00 82.56 496 GLU A CA 1
ATOM 3914 C C . GLU A 1 496 ? 5.870 -11.730 -28.036 1.00 82.56 496 GLU A C 1
ATOM 3916 O O . GLU A 1 496 ? 5.045 -11.994 -27.165 1.00 82.56 496 GLU A O 1
ATOM 3921 N N . GLU A 1 497 ? 6.821 -10.814 -27.824 1.00 79.62 497 GLU A N 1
ATOM 3922 C CA . GLU A 1 497 ? 6.987 -10.122 -26.537 1.00 79.62 497 GLU A CA 1
ATOM 3923 C C . GLU A 1 497 ? 5.723 -9.345 -26.121 1.00 79.62 497 GLU A C 1
ATOM 3925 O O . GLU A 1 497 ? 5.332 -9.340 -24.950 1.00 79.62 497 GLU A O 1
ATOM 3930 N N . TYR A 1 498 ? 5.042 -8.683 -27.066 1.00 79.44 498 TYR A N 1
ATOM 3931 C CA . TYR A 1 498 ? 3.757 -8.027 -26.791 1.00 79.44 498 TYR A CA 1
ATOM 3932 C C . TYR A 1 498 ? 2.658 -9.032 -26.430 1.00 79.44 498 TYR A C 1
ATOM 3934 O O . TYR A 1 498 ? 1.835 -8.755 -25.552 1.00 79.44 498 TYR A O 1
ATOM 3942 N N . ARG A 1 499 ? 2.628 -10.192 -27.094 1.00 85.00 499 ARG A N 1
ATOM 3943 C CA . ARG A 1 499 ? 1.683 -11.274 -26.800 1.00 85.00 499 ARG A CA 1
ATOM 3944 C C . ARG A 1 499 ? 1.920 -11.839 -25.399 1.00 85.00 499 ARG A C 1
ATOM 3946 O O . ARG A 1 499 ? 0.954 -11.968 -24.649 1.00 85.00 499 ARG A O 1
ATOM 3953 N N . GLU A 1 500 ? 3.165 -12.111 -25.024 1.00 76.56 500 GLU A N 1
ATOM 3954 C CA . GLU A 1 500 ? 3.539 -12.586 -23.687 1.00 76.56 500 GLU A CA 1
ATOM 3955 C C . GLU A 1 500 ? 3.156 -11.577 -22.598 1.00 76.56 500 GLU A C 1
ATOM 3957 O O . GLU A 1 500 ? 2.472 -11.932 -21.634 1.00 76.56 500 GLU A O 1
ATOM 3962 N N . LYS A 1 501 ? 3.491 -10.291 -22.786 1.00 82.00 501 LYS A N 1
ATOM 3963 C CA . LYS A 1 501 ? 3.092 -9.205 -21.868 1.00 82.00 501 LYS A CA 1
ATOM 3964 C C . LYS A 1 501 ? 1.573 -9.119 -21.711 1.00 82.00 501 LYS A C 1
ATOM 3966 O O . LYS A 1 501 ? 1.074 -8.935 -20.598 1.00 82.00 501 LYS A O 1
ATOM 3971 N N . TYR A 1 502 ? 0.827 -9.278 -22.805 1.00 82.38 502 TYR A N 1
ATOM 3972 C CA . TYR A 1 502 ? -0.636 -9.292 -22.779 1.00 82.38 502 TYR A CA 1
ATOM 3973 C C . TYR A 1 502 ? -1.191 -10.503 -22.016 1.00 82.38 502 TYR A C 1
ATOM 3975 O O . TYR A 1 502 ? -2.092 -10.339 -21.194 1.00 82.38 502 TYR A O 1
ATOM 3983 N N . MET A 1 503 ? -0.640 -11.699 -22.239 1.00 75.56 503 MET A N 1
ATOM 3984 C CA . MET A 1 503 ? -1.051 -12.918 -21.534 1.00 75.56 503 MET A CA 1
ATOM 3985 C C . MET A 1 503 ? -0.755 -12.845 -20.032 1.00 75.56 503 MET A C 1
ATOM 3987 O O . MET A 1 503 ? -1.634 -13.152 -19.230 1.00 75.56 503 MET A O 1
ATOM 3991 N N . SER A 1 504 ? 0.427 -12.358 -19.649 1.00 67.56 504 SER A N 1
ATOM 3992 C CA . SER A 1 504 ? 0.792 -12.124 -18.246 1.00 67.56 504 SER A CA 1
ATOM 3993 C C . SER A 1 504 ? -0.144 -11.107 -17.575 1.00 67.56 504 SER A C 1
ATOM 3995 O O . SER A 1 504 ? -0.679 -11.351 -16.492 1.00 67.56 504 SER A O 1
ATOM 3997 N N . SER A 1 505 ? -0.459 -10.006 -18.268 1.00 72.62 505 SER A N 1
ATOM 3998 C CA . SER A 1 505 ? -1.418 -9.006 -17.775 1.00 72.62 505 SER A CA 1
ATOM 3999 C C . SER A 1 505 ? -2.827 -9.589 -17.592 1.00 72.62 505 SER A C 1
ATOM 4001 O O . SER A 1 505 ? -3.497 -9.293 -16.603 1.00 72.62 505 SER A O 1
ATOM 4003 N N . LEU A 1 506 ? -3.288 -10.437 -18.521 1.00 70.00 506 LEU A N 1
ATOM 4004 C CA . LEU A 1 506 ? -4.575 -11.130 -18.403 1.00 70.00 506 LEU A CA 1
ATOM 4005 C C . LEU A 1 506 ? -4.606 -12.094 -17.216 1.00 70.00 506 LEU A C 1
ATOM 4007 O O . LEU A 1 506 ? -5.596 -12.111 -16.484 1.00 70.00 506 LEU A O 1
ATOM 4011 N N . GLN A 1 507 ? -3.536 -12.862 -17.010 1.00 72.62 507 GLN A N 1
ATOM 4012 C CA . GLN A 1 507 ? -3.415 -13.748 -15.857 1.00 72.62 507 GLN A CA 1
ATOM 4013 C C . GLN A 1 507 ? -3.498 -12.952 -14.550 1.00 72.62 507 GLN A C 1
ATOM 4015 O O . GLN A 1 507 ? -4.285 -13.303 -13.671 1.00 72.62 507 GLN A O 1
ATOM 4020 N N . LYS A 1 508 ? -2.779 -11.825 -14.450 1.00 73.25 508 LYS A N 1
ATOM 4021 C CA . LYS A 1 508 ? -2.812 -10.973 -13.254 1.00 73.25 508 LYS A CA 1
ATOM 4022 C C . LYS A 1 508 ? -4.203 -10.400 -12.981 1.00 73.25 508 LYS A C 1
ATOM 4024 O O . LYS A 1 508 ? -4.634 -10.353 -11.832 1.00 73.25 508 LYS A O 1
ATOM 4029 N N . ILE A 1 509 ? -4.933 -10.001 -14.025 1.00 74.75 509 ILE A N 1
ATOM 4030 C CA . ILE A 1 509 ? -6.327 -9.552 -13.894 1.00 74.75 509 ILE A CA 1
ATOM 4031 C C . ILE A 1 509 ? -7.210 -10.668 -13.323 1.00 74.75 509 ILE A C 1
ATOM 4033 O O . ILE A 1 509 ? -8.054 -10.397 -12.471 1.00 74.75 509 ILE A O 1
ATOM 4037 N N . GLU A 1 510 ? -7.039 -11.911 -13.771 1.00 75.75 510 GLU A N 1
ATOM 4038 C CA . GLU A 1 510 ? -7.842 -13.036 -13.284 1.00 75.75 510 GLU A CA 1
ATOM 4039 C C . GLU A 1 510 ? -7.517 -13.395 -11.825 1.00 75.75 510 GLU A C 1
ATOM 4041 O O . GLU A 1 510 ? -8.424 -13.621 -11.022 1.00 75.75 510 GLU A O 1
ATOM 4046 N N . GLU A 1 511 ? -6.240 -13.339 -11.440 1.00 72.25 511 GLU A N 1
ATOM 4047 C CA . GLU A 1 511 ? -5.811 -13.484 -10.044 1.00 72.25 511 GLU A CA 1
ATOM 4048 C C . GLU A 1 511 ? -6.438 -12.407 -9.144 1.00 72.25 511 GLU A C 1
ATOM 4050 O O . GLU A 1 511 ? -6.991 -12.724 -8.088 1.00 72.25 511 GLU A O 1
ATOM 4055 N N . LEU A 1 512 ? -6.422 -11.143 -9.585 1.00 74.44 512 LEU A N 1
ATOM 4056 C CA . LEU A 1 512 ? -7.042 -10.032 -8.858 1.00 74.44 512 LEU A CA 1
ATOM 4057 C C . LEU A 1 512 ? -8.564 -10.193 -8.741 1.00 74.44 512 LEU A C 1
ATOM 4059 O O . LEU A 1 512 ? -9.120 -9.912 -7.681 1.00 74.44 512 LEU A O 1
ATOM 4063 N N . LYS A 1 513 ? -9.250 -10.695 -9.778 1.00 74.62 513 LYS A N 1
ATOM 4064 C CA . LYS A 1 513 ? -10.688 -11.008 -9.691 1.00 74.62 513 LYS A CA 1
ATOM 4065 C C . LYS A 1 513 ? -10.979 -12.087 -8.653 1.00 74.62 513 LYS A C 1
ATOM 4067 O O . LYS A 1 513 ? -11.932 -11.943 -7.893 1.00 74.62 513 LYS A O 1
ATOM 4072 N N . CYS A 1 514 ? -10.176 -13.148 -8.605 1.00 72.25 514 CYS A N 1
ATOM 4073 C CA . CYS A 1 514 ? -10.335 -14.218 -7.619 1.00 72.25 514 CYS A CA 1
ATOM 4074 C C . CYS A 1 514 ? -10.148 -13.689 -6.184 1.00 72.25 514 CYS A C 1
ATOM 4076 O O . CYS A 1 514 ? -10.935 -14.003 -5.288 1.00 72.25 514 CYS A O 1
ATOM 4078 N N . ILE A 1 515 ? -9.152 -12.820 -5.976 1.00 73.50 515 ILE A N 1
ATOM 4079 C CA . ILE A 1 515 ? -8.927 -12.139 -4.693 1.00 73.50 515 ILE A CA 1
ATOM 4080 C C . ILE A 1 515 ? -10.127 -11.258 -4.325 1.00 73.50 515 ILE A C 1
ATOM 4082 O O . ILE A 1 515 ? -10.625 -11.357 -3.203 1.00 73.50 515 ILE A O 1
ATOM 4086 N N . LEU A 1 516 ? -10.630 -10.454 -5.268 1.00 77.44 516 LEU A N 1
ATOM 4087 C CA . LEU A 1 516 ? -11.786 -9.583 -5.053 1.00 77.44 516 LEU A CA 1
ATOM 4088 C C . LEU A 1 516 ? -13.034 -10.387 -4.662 1.00 77.44 516 LEU A C 1
ATOM 4090 O O . LEU A 1 516 ? -13.682 -10.054 -3.675 1.00 77.44 516 LEU A O 1
ATOM 4094 N N . GLN A 1 517 ? -13.324 -11.486 -5.363 1.00 79.69 517 GLN A N 1
ATOM 4095 C CA . GLN A 1 517 ? -14.447 -12.373 -5.036 1.00 79.69 517 GLN A CA 1
ATOM 4096 C C . GLN A 1 517 ? -14.328 -12.957 -3.624 1.00 79.69 517 GLN A C 1
ATOM 4098 O O . GLN A 1 517 ? -15.316 -13.029 -2.893 1.00 79.69 517 GLN A O 1
ATOM 4103 N N . LYS A 1 518 ? -13.120 -13.352 -3.205 1.00 80.25 518 LYS A N 1
ATOM 4104 C CA . LYS A 1 518 ? -12.894 -13.834 -1.837 1.00 80.25 518 LYS A CA 1
ATOM 4105 C C . LYS A 1 518 ? -13.141 -12.729 -0.804 1.00 80.25 518 LYS A C 1
ATOM 4107 O O . LYS A 1 518 ? -13.836 -12.979 0.178 1.00 80.25 518 LYS A O 1
ATOM 4112 N N . MET A 1 519 ? -12.656 -11.512 -1.052 1.00 83.38 519 MET A N 1
ATOM 4113 C CA . MET A 1 519 ? -12.927 -10.359 -0.185 1.00 83.38 519 MET A CA 1
ATOM 4114 C C . MET A 1 519 ? -14.420 -10.008 -0.123 1.00 83.38 519 MET A C 1
ATOM 4116 O O . MET A 1 519 ? -14.918 -9.666 0.944 1.00 83.38 519 MET A O 1
ATOM 4120 N N . GLU A 1 520 ? -15.159 -10.115 -1.229 1.00 83.81 520 GLU A N 1
ATOM 4121 C CA . GLU A 1 520 ? -16.613 -9.898 -1.257 1.00 83.81 520 GLU A CA 1
ATOM 4122 C C . GLU A 1 520 ? -17.360 -10.918 -0.387 1.00 83.81 520 GLU A C 1
ATOM 4124 O O . GLU A 1 520 ? -18.256 -10.545 0.374 1.00 83.81 520 GLU A O 1
ATOM 4129 N N . VAL A 1 521 ? -16.967 -12.195 -0.446 1.00 87.19 521 VAL A N 1
ATOM 4130 C CA . VAL A 1 521 ? -17.535 -13.248 0.411 1.00 87.19 521 VAL A CA 1
ATOM 4131 C C . VAL A 1 521 ? -17.211 -12.997 1.886 1.00 87.19 521 VAL A C 1
ATOM 4133 O O . VAL A 1 521 ? -18.100 -13.114 2.731 1.00 87.19 521 VAL A O 1
ATOM 4136 N N . ASP A 1 522 ? -15.972 -12.615 2.206 1.00 85.19 522 ASP A N 1
ATOM 4137 C CA . ASP A 1 522 ? -15.563 -12.301 3.579 1.00 85.19 522 ASP A CA 1
ATOM 4138 C C . ASP A 1 522 ? -16.293 -11.061 4.122 1.00 85.19 522 ASP A C 1
ATOM 4140 O O . ASP A 1 522 ? -16.794 -11.092 5.248 1.00 85.19 522 ASP A O 1
ATOM 4144 N N . ASN A 1 523 ? -16.446 -10.008 3.313 1.00 86.44 523 ASN A N 1
ATOM 4145 C CA . ASN A 1 523 ? -17.216 -8.815 3.671 1.00 86.44 523 ASN A CA 1
ATOM 4146 C C . ASN A 1 523 ? -18.680 -9.155 3.952 1.00 86.44 523 ASN A C 1
ATOM 4148 O O . ASN A 1 523 ? -19.212 -8.729 4.975 1.00 86.44 523 ASN A O 1
ATOM 4152 N N . LYS A 1 524 ? -19.308 -9.978 3.104 1.00 93.00 524 LYS A N 1
ATOM 4153 C CA . LYS A 1 524 ? -20.681 -10.446 3.328 1.00 93.00 524 LYS A CA 1
ATOM 4154 C C . LYS A 1 524 ? -20.801 -11.243 4.629 1.00 93.00 524 LYS A C 1
ATOM 4156 O O . LYS A 1 524 ? -21.735 -11.041 5.396 1.00 93.00 524 LYS A O 1
ATOM 4161 N N . ARG A 1 525 ? -19.820 -12.100 4.932 1.00 90.69 525 ARG A N 1
ATOM 4162 C CA . ARG A 1 525 ? -19.779 -12.854 6.194 1.00 90.69 525 ARG A CA 1
ATOM 4163 C C . ARG A 1 525 ? -19.655 -11.936 7.414 1.00 90.69 525 ARG A C 1
ATOM 4165 O O . ARG A 1 525 ? -20.296 -12.188 8.432 1.00 90.69 525 ARG A O 1
ATOM 4172 N N . ILE A 1 526 ? -18.812 -10.906 7.335 1.00 87.50 526 ILE A N 1
ATOM 4173 C CA . ILE A 1 526 ? -18.641 -9.916 8.409 1.00 87.50 526 ILE A CA 1
ATOM 4174 C C . ILE A 1 526 ? -19.927 -9.106 8.589 1.00 87.50 526 ILE A C 1
ATOM 4176 O O . ILE A 1 526 ? -20.361 -8.905 9.722 1.00 87.50 526 ILE A O 1
ATOM 4180 N N . GLU A 1 527 ? -20.564 -8.689 7.495 1.00 90.50 527 GLU A N 1
ATOM 4181 C CA . GLU A 1 527 ? -21.853 -7.997 7.515 1.00 90.50 527 GLU A CA 1
ATOM 4182 C C . GLU A 1 527 ? -22.930 -8.848 8.205 1.00 90.50 527 GLU A C 1
ATOM 4184 O O . GLU A 1 527 ? -23.583 -8.377 9.138 1.00 90.50 527 GLU A O 1
ATOM 4189 N N . ASP A 1 528 ? -23.046 -10.128 7.840 1.00 94.06 528 ASP A N 1
ATOM 4190 C CA . ASP A 1 528 ? -23.961 -11.075 8.485 1.00 94.06 528 ASP A CA 1
ATOM 4191 C C . ASP A 1 528 ? -23.661 -11.220 9.990 1.00 94.06 528 ASP A C 1
ATOM 4193 O O . ASP A 1 528 ? -24.575 -11.225 10.818 1.00 94.06 528 ASP A O 1
ATOM 4197 N N . GLN A 1 529 ? -22.383 -11.280 10.381 1.00 95.56 529 GLN A N 1
ATOM 4198 C CA . GLN A 1 529 ? -21.978 -11.361 11.787 1.00 95.56 529 GLN A CA 1
ATOM 4199 C C . GLN A 1 529 ? -22.338 -10.093 12.575 1.00 95.56 529 GLN A C 1
ATOM 4201 O O . GLN A 1 529 ? -22.849 -10.197 13.694 1.00 95.56 529 GLN A O 1
ATOM 4206 N N . ILE A 1 530 ? -22.095 -8.909 12.006 1.00 91.19 530 ILE A N 1
ATOM 4207 C CA . ILE A 1 530 ? -22.462 -7.621 12.611 1.00 91.19 530 ILE A CA 1
ATOM 4208 C C . ILE A 1 530 ? -23.980 -7.548 12.783 1.00 91.19 530 ILE A C 1
ATOM 4210 O O . ILE A 1 530 ? -24.456 -7.214 13.868 1.00 91.19 530 ILE A O 1
ATOM 4214 N N . ASN A 1 531 ? -24.744 -7.926 11.757 1.00 94.25 531 ASN A N 1
ATOM 4215 C CA . ASN A 1 531 ? -26.204 -7.939 11.809 1.00 94.25 531 ASN A CA 1
ATOM 4216 C C . ASN A 1 531 ? -26.731 -8.883 12.902 1.00 94.25 531 ASN A C 1
ATOM 4218 O O . ASN A 1 531 ? -27.635 -8.510 13.655 1.00 94.25 531 ASN A O 1
ATOM 4222 N N . LEU A 1 532 ? -26.128 -10.066 13.060 1.00 95.00 532 LEU A N 1
ATOM 4223 C CA . LEU A 1 532 ? -26.465 -10.998 14.141 1.00 95.00 532 LEU A CA 1
ATOM 4224 C C . LEU A 1 532 ? -26.126 -10.447 15.534 1.00 95.00 532 LEU A C 1
ATOM 4226 O O . LEU A 1 532 ? -26.874 -10.688 16.481 1.00 95.00 532 LEU A O 1
ATOM 4230 N N . GLU A 1 533 ? -25.008 -9.735 15.692 1.00 96.44 533 GLU A N 1
ATOM 4231 C CA . GLU A 1 533 ? -24.641 -9.117 16.974 1.00 96.44 533 GLU A CA 1
ATOM 4232 C C . GLU A 1 533 ? -25.579 -7.956 17.322 1.00 96.44 533 GLU A C 1
ATOM 4234 O O . GLU A 1 533 ? -26.055 -7.867 18.452 1.00 96.44 533 GLU A O 1
ATOM 4239 N N . ILE A 1 534 ? -25.923 -7.118 16.339 1.00 95.31 534 ILE A N 1
ATOM 4240 C CA . ILE A 1 534 ? -26.919 -6.052 16.496 1.00 95.31 534 ILE A CA 1
ATOM 4241 C C . ILE A 1 534 ? -28.260 -6.644 16.932 1.00 95.31 534 ILE A C 1
ATOM 4243 O O . ILE A 1 534 ? -28.886 -6.109 17.848 1.00 95.31 534 ILE A O 1
ATOM 4247 N N . GLN A 1 535 ? -28.697 -7.749 16.320 1.00 95.94 535 GLN A N 1
ATOM 4248 C CA . GLN A 1 535 ? -29.941 -8.405 16.715 1.00 95.94 535 GLN A CA 1
ATOM 4249 C C . GLN A 1 535 ? -29.864 -8.944 18.149 1.00 95.94 535 GLN A C 1
ATOM 4251 O O . GLN A 1 535 ? -30.746 -8.651 18.950 1.00 95.94 535 GLN A O 1
ATOM 4256 N N . ARG A 1 536 ? -28.765 -9.610 18.527 1.00 95.44 536 ARG A N 1
ATOM 4257 C CA . ARG A 1 536 ? -28.554 -10.073 19.911 1.00 95.44 536 ARG A CA 1
ATOM 4258 C C . ARG A 1 536 ? -28.558 -8.931 20.929 1.00 95.44 536 ARG A C 1
ATOM 4260 O O . ARG A 1 536 ? -29.068 -9.100 22.035 1.00 95.44 536 ARG A O 1
ATOM 4267 N N . ILE A 1 537 ? -27.996 -7.774 20.581 1.00 96.38 537 ILE A N 1
ATOM 4268 C CA . ILE A 1 537 ? -28.040 -6.577 21.428 1.00 96.38 537 ILE A CA 1
ATOM 4269 C C . ILE A 1 537 ? -29.483 -6.076 21.558 1.00 96.38 537 ILE A C 1
ATOM 4271 O O . ILE A 1 537 ? -29.930 -5.833 22.678 1.00 96.38 537 ILE A O 1
ATOM 4275 N N . LYS A 1 538 ? -30.229 -5.966 20.450 1.00 96.31 538 LYS A N 1
ATOM 4276 C CA . LYS A 1 538 ? -31.648 -5.565 20.466 1.00 96.31 538 LYS A CA 1
ATOM 4277 C C . LYS A 1 538 ? -32.489 -6.479 21.352 1.00 96.31 538 LYS A C 1
ATOM 4279 O O . LYS A 1 538 ? -33.238 -5.965 22.178 1.00 96.31 538 LYS A O 1
ATOM 4284 N N . ASP A 1 539 ? -32.313 -7.791 21.234 1.00 95.38 539 ASP A N 1
ATOM 4285 C CA . ASP A 1 539 ? -33.066 -8.772 22.019 1.00 95.38 539 ASP A CA 1
ATOM 4286 C C . ASP A 1 539 ? -32.790 -8.602 23.523 1.00 95.38 539 ASP A C 1
ATOM 4288 O O . ASP A 1 539 ? -33.724 -8.533 24.318 1.00 95.38 539 ASP A O 1
ATOM 4292 N N . LYS A 1 540 ? -31.522 -8.409 23.921 1.00 96.06 540 LYS A N 1
ATOM 4293 C CA . LYS A 1 540 ? -31.150 -8.120 25.321 1.00 96.06 540 LYS A CA 1
ATOM 4294 C C . LYS A 1 540 ? -31.745 -6.810 25.835 1.00 96.06 540 LYS A C 1
ATOM 4296 O O . LYS A 1 540 ? -32.170 -6.731 26.987 1.00 96.06 540 LYS A O 1
ATOM 4301 N N . PHE A 1 541 ? -31.755 -5.764 25.008 1.00 95.31 541 PHE A N 1
ATOM 4302 C CA . PHE A 1 541 ? -32.395 -4.500 25.372 1.00 95.31 541 PHE A CA 1
ATOM 4303 C C . PHE A 1 541 ? -33.903 -4.675 25.550 1.00 95.31 541 PHE A C 1
ATOM 4305 O O . PHE A 1 541 ? -34.461 -4.135 26.501 1.00 95.31 541 PHE A O 1
ATOM 4312 N N . GLN A 1 542 ? -34.551 -5.443 24.675 1.00 96.12 542 GLN A N 1
ATOM 4313 C CA . GLN A 1 542 ? -35.980 -5.723 24.752 1.00 96.12 542 GLN A CA 1
ATOM 4314 C C . GLN A 1 542 ? -36.334 -6.564 25.987 1.00 96.12 542 GLN A C 1
ATOM 4316 O O . GLN A 1 542 ? -37.304 -6.238 26.668 1.00 96.12 542 GLN A O 1
ATOM 4321 N N . GLU A 1 543 ? -35.513 -7.560 26.335 1.00 94.06 543 GLU A N 1
ATOM 4322 C CA . GLU A 1 543 ? -35.629 -8.340 27.575 1.00 94.06 543 GLU A CA 1
ATOM 4323 C C . GLU A 1 543 ? -35.557 -7.428 28.809 1.00 94.06 543 GLU A C 1
ATOM 4325 O O . GLU A 1 543 ? -36.445 -7.458 29.658 1.00 94.06 543 GLU A O 1
ATOM 4330 N N . LYS A 1 544 ? -34.567 -6.525 28.879 1.00 95.25 544 LYS A N 1
ATOM 4331 C CA . LYS A 1 544 ? -34.451 -5.566 29.994 1.00 95.25 544 LYS A CA 1
ATOM 4332 C C . LYS A 1 544 ? -35.606 -4.572 30.045 1.00 95.25 544 LYS A C 1
ATOM 4334 O O . LYS A 1 544 ? -36.049 -4.198 31.128 1.00 95.25 544 LYS A O 1
ATOM 4339 N N . LEU A 1 545 ? -36.114 -4.153 28.889 1.00 93.56 545 LEU A N 1
ATOM 4340 C CA . LEU A 1 545 ? -37.293 -3.294 28.825 1.00 93.56 545 LEU A CA 1
ATOM 4341 C C . LEU A 1 545 ? -38.529 -4.010 29.390 1.00 93.56 545 LEU A C 1
ATOM 4343 O O . LEU A 1 545 ? -39.312 -3.404 30.119 1.00 93.56 545 LEU A O 1
ATOM 4347 N N . GLN A 1 546 ? -38.685 -5.299 29.075 1.00 93.25 546 GLN A N 1
ATOM 4348 C CA . GLN A 1 546 ? -39.759 -6.148 29.583 1.00 93.25 546 GLN A CA 1
ATOM 4349 C C . GLN A 1 546 ? -39.620 -6.395 31.092 1.00 93.25 546 GLN A C 1
ATOM 4351 O O . GLN A 1 546 ? -40.615 -6.293 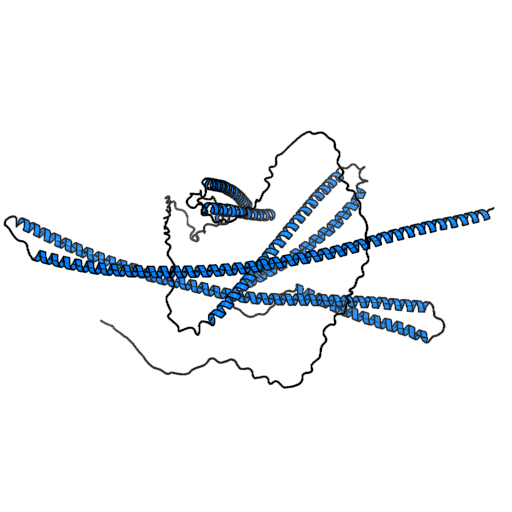31.814 1.00 93.25 546 GLN A O 1
ATOM 4356 N N . ASP A 1 547 ? -38.395 -6.608 31.586 1.00 90.19 547 ASP A N 1
ATOM 4357 C CA . ASP A 1 547 ? -38.096 -6.665 33.022 1.00 90.19 547 ASP A CA 1
ATOM 4358 C C . ASP A 1 547 ? -38.529 -5.376 33.731 1.00 90.19 547 ASP A C 1
ATOM 4360 O O . ASP A 1 547 ? -39.022 -5.424 34.849 1.00 90.19 547 ASP A O 1
ATOM 4364 N N . TRP A 1 548 ? -38.388 -4.202 33.113 1.00 90.69 548 TRP A N 1
ATOM 4365 C CA . TRP A 1 548 ? -38.787 -2.945 33.756 1.00 90.69 548 TRP A CA 1
ATOM 4366 C C . TRP A 1 548 ? -40.263 -2.589 33.599 1.00 90.69 548 TRP A C 1
ATOM 4368 O O . TRP A 1 548 ? -40.780 -1.777 34.369 1.00 90.69 548 TRP A O 1
ATOM 4378 N N . ALA A 1 549 ? -40.965 -3.214 32.655 1.00 91.31 549 ALA A N 1
ATOM 4379 C CA . ALA A 1 549 ? -42.351 -2.884 32.337 1.00 91.31 549 ALA A CA 1
ATOM 4380 C C . ALA A 1 549 ? -43.316 -3.066 33.526 1.00 91.31 549 ALA A C 1
ATOM 4382 O O . ALA A 1 549 ? -44.327 -2.370 33.599 1.00 91.31 549 ALA A O 1
ATOM 4383 N N . HIS A 1 550 ? -43.005 -3.954 34.479 1.00 89.06 550 HIS A N 1
ATOM 4384 C CA . HIS A 1 550 ? -43.872 -4.251 35.628 1.00 89.06 550 HIS A CA 1
ATOM 4385 C C . HIS A 1 550 ? -43.602 -3.390 36.879 1.00 89.06 550 HIS A C 1
ATOM 4387 O O . HIS A 1 550 ? -44.412 -3.401 37.809 1.00 89.06 550 HIS A O 1
ATOM 4393 N N . LEU A 1 551 ? -42.502 -2.621 36.929 1.00 89.88 551 LEU A N 1
ATOM 4394 C CA . LEU A 1 551 ? -42.176 -1.784 38.096 1.00 89.88 551 LEU A CA 1
ATOM 4395 C C . LEU A 1 551 ? -43.257 -0.741 38.432 1.00 89.88 551 LEU A C 1
ATOM 4397 O O . LEU A 1 551 ? -43.582 -0.614 39.614 1.00 89.88 551 LEU A O 1
ATOM 4401 N N . PRO A 1 552 ? -43.839 -0.009 37.458 1.00 92.75 552 PRO A N 1
ATOM 4402 C CA . PRO A 1 552 ? -44.897 0.957 37.747 1.00 92.75 552 PRO A CA 1
ATOM 4403 C C . PRO A 1 552 ? -46.104 0.313 38.435 1.00 92.75 552 PRO A C 1
ATOM 4405 O O . PRO A 1 552 ? -46.619 0.858 39.407 1.00 92.75 552 PRO A O 1
ATOM 4408 N N . GLN A 1 553 ? -46.496 -0.884 37.991 1.00 90.44 553 GLN A N 1
ATOM 4409 C CA . GLN A 1 553 ? -47.621 -1.617 38.567 1.00 90.44 553 GLN A CA 1
ATOM 4410 C C . GLN A 1 553 ? -47.313 -2.126 39.984 1.00 90.44 553 GLN A C 1
ATOM 4412 O O . GLN A 1 553 ? -48.167 -2.051 40.865 1.00 90.44 553 GLN A O 1
ATOM 4417 N N . MET A 1 554 ? -46.089 -2.603 40.248 1.00 89.69 554 MET A N 1
ATOM 4418 C CA . MET A 1 554 ? -45.679 -2.955 41.616 1.00 89.69 554 MET A CA 1
ATOM 4419 C C . MET A 1 554 ? -45.678 -1.742 42.546 1.00 89.69 554 MET A C 1
ATOM 4421 O O . MET A 1 554 ? -46.126 -1.850 43.685 1.00 89.69 554 MET A O 1
ATOM 4425 N N . LEU A 1 555 ? -45.201 -0.590 42.070 1.00 91.62 555 LEU A N 1
ATOM 4426 C CA . LEU A 1 555 ? -45.206 0.642 42.852 1.00 91.62 555 LEU A CA 1
ATOM 4427 C C . LEU A 1 555 ? -46.635 1.080 43.188 1.00 91.62 555 LEU A C 1
ATOM 4429 O O . LEU A 1 555 ? -46.903 1.442 44.331 1.00 91.62 555 LEU A O 1
ATOM 4433 N N . GLU A 1 556 ? -47.552 1.011 42.222 1.00 92.00 556 GLU A N 1
ATOM 4434 C CA . GLU A 1 556 ? -48.971 1.299 42.439 1.00 92.00 556 GLU A CA 1
ATOM 4435 C C . GLU A 1 556 ? -49.583 0.342 43.477 1.00 92.00 556 GLU A C 1
ATOM 4437 O O . GLU A 1 556 ? -50.234 0.788 44.422 1.00 92.00 556 GLU A O 1
ATOM 4442 N N . ASN A 1 557 ? -49.280 -0.959 43.393 1.00 92.00 557 ASN A N 1
ATOM 4443 C CA . ASN A 1 557 ? -49.725 -1.950 44.378 1.00 92.00 557 ASN A CA 1
ATOM 4444 C C . ASN A 1 557 ? -49.209 -1.649 45.798 1.00 92.00 557 ASN A C 1
ATOM 4446 O O . ASN A 1 557 ? -49.967 -1.749 46.765 1.00 92.00 557 ASN A O 1
ATOM 4450 N N . GLU A 1 558 ? -47.937 -1.269 45.947 1.00 91.06 558 GLU A N 1
ATOM 4451 C CA . GLU A 1 558 ? -47.366 -0.904 47.251 1.00 91.06 558 GLU A CA 1
ATOM 4452 C C . GLU A 1 558 ? -47.937 0.416 47.787 1.00 91.06 558 GLU A C 1
ATOM 4454 O O . GLU A 1 558 ? -48.213 0.529 48.983 1.00 91.06 558 GLU A O 1
ATOM 4459 N N . GLN A 1 559 ? -48.209 1.396 46.920 1.00 93.12 559 GLN A N 1
ATOM 4460 C CA . GLN A 1 559 ? -48.902 2.628 47.311 1.00 93.12 559 GLN A CA 1
ATOM 4461 C C . GLN A 1 559 ? -50.320 2.347 47.825 1.00 93.12 559 GLN A C 1
ATOM 4463 O O . GLN A 1 559 ? -50.733 2.929 48.832 1.00 93.12 559 GLN A O 1
ATOM 4468 N N . VAL A 1 560 ? -51.051 1.423 47.191 1.00 94.75 560 VAL A N 1
ATOM 4469 C CA . VAL A 1 560 ? -52.384 0.995 47.644 1.00 94.75 560 VAL A CA 1
ATOM 4470 C C . VAL A 1 560 ? -52.314 0.315 49.014 1.00 94.75 560 VAL A C 1
ATOM 4472 O O . VAL A 1 560 ? -53.079 0.677 49.912 1.00 94.75 560 VAL A O 1
ATOM 4475 N N . LYS A 1 561 ? -51.371 -0.616 49.220 1.00 94.69 561 LYS A N 1
ATOM 4476 C CA . LYS A 1 561 ? -51.166 -1.272 50.525 1.00 94.69 561 LYS A CA 1
ATOM 4477 C C . LYS A 1 561 ? -50.819 -0.270 51.621 1.00 94.69 561 LYS A C 1
ATOM 4479 O O . LYS A 1 561 ? -51.374 -0.341 52.717 1.00 94.69 561 LYS A O 1
ATOM 4484 N N . LEU A 1 562 ? -49.940 0.689 51.327 1.00 93.19 562 LEU A N 1
ATOM 4485 C CA . LEU A 1 562 ? -49.568 1.738 52.272 1.00 93.19 562 LEU A CA 1
ATOM 4486 C C . LEU A 1 562 ? -50.781 2.594 52.656 1.00 93.19 562 LEU A C 1
ATOM 4488 O O . LEU A 1 562 ? -51.008 2.842 53.838 1.00 93.19 562 LEU A O 1
ATOM 4492 N N . ALA A 1 563 ? -51.595 3.000 51.677 1.00 93.88 563 ALA A N 1
ATOM 4493 C CA . ALA A 1 563 ? -52.817 3.757 51.934 1.00 93.88 563 ALA A CA 1
ATOM 4494 C C . ALA A 1 563 ? -53.807 2.977 52.816 1.00 93.88 563 ALA A C 1
ATOM 4496 O O . ALA A 1 563 ? -54.465 3.568 53.673 1.00 93.88 563 ALA A O 1
ATOM 4497 N N . GLN A 1 564 ? -53.902 1.658 52.638 1.00 94.44 564 GLN A N 1
ATOM 4498 C CA . GLN A 1 564 ? -54.742 0.799 53.468 1.00 94.44 564 GLN A CA 1
ATOM 4499 C C . GLN A 1 564 ? -54.213 0.675 54.903 1.00 94.44 564 GLN A C 1
ATOM 4501 O O . GLN A 1 564 ? -54.972 0.879 55.847 1.00 94.44 564 GLN A O 1
ATOM 4506 N N . CYS A 1 565 ? -52.907 0.471 55.071 1.00 92.56 565 CYS A N 1
ATOM 4507 C CA . CYS A 1 565 ? -52.258 0.436 56.383 1.00 92.56 565 CYS A CA 1
ATOM 4508 C C . CYS A 1 565 ? -52.422 1.768 57.143 1.00 92.56 565 CYS A C 1
ATOM 4510 O O . CYS A 1 565 ? -52.714 1.782 58.338 1.00 92.56 565 CYS A O 1
ATOM 4512 N N . CYS A 1 566 ? -52.330 2.908 56.446 1.00 92.25 566 CYS A N 1
ATOM 4513 C CA . CYS A 1 566 ? -52.615 4.221 57.033 1.00 92.25 566 CYS A CA 1
ATOM 4514 C C . CYS A 1 566 ? -54.066 4.339 57.528 1.00 92.25 566 CYS A C 1
ATOM 4516 O O . CYS A 1 566 ? -54.284 4.830 58.634 1.00 92.25 566 CYS A O 1
ATOM 4518 N N . LYS A 1 567 ? -55.053 3.851 56.760 1.00 95.25 567 LYS A N 1
ATOM 4519 C CA . LYS A 1 567 ? -56.463 3.839 57.195 1.00 95.25 567 LYS A CA 1
ATOM 4520 C C . LYS A 1 567 ? -56.656 3.001 58.460 1.00 95.25 567 LYS A C 1
ATOM 4522 O O . LYS A 1 567 ? -57.275 3.469 59.412 1.00 95.25 567 LYS A O 1
ATOM 4527 N N . GLU A 1 568 ? -56.086 1.799 58.500 1.00 94.06 568 GLU A N 1
ATOM 4528 C CA . GLU A 1 568 ? -56.156 0.912 59.669 1.00 94.06 568 GLU A CA 1
ATOM 4529 C C . GLU A 1 568 ? -55.483 1.537 60.900 1.00 94.06 568 GLU A C 1
ATOM 4531 O O . GLU A 1 568 ? -56.017 1.481 62.012 1.00 94.06 568 GLU A O 1
ATOM 4536 N N . LYS A 1 569 ? -54.340 2.207 60.710 1.00 92.44 569 LYS A N 1
ATOM 4537 C CA . LYS A 1 569 ? -53.666 2.967 61.767 1.00 92.44 569 LYS A CA 1
ATOM 4538 C C . LYS A 1 569 ? -54.570 4.068 62.328 1.00 92.44 569 LYS A C 1
ATOM 4540 O O . LYS A 1 569 ? -54.709 4.169 63.548 1.00 92.44 569 LYS A O 1
ATOM 4545 N N . ASP A 1 570 ? -55.200 4.868 61.471 1.00 93.44 570 ASP A N 1
ATOM 4546 C CA . ASP A 1 570 ? -56.095 5.954 61.891 1.00 93.44 570 ASP A CA 1
ATOM 4547 C C . ASP A 1 570 ? -57.329 5.426 62.647 1.00 93.44 570 ASP A C 1
ATOM 4549 O O . ASP A 1 570 ? -57.784 6.032 63.630 1.00 93.44 570 ASP A O 1
ATOM 4553 N N . GLU A 1 571 ? -57.852 4.263 62.246 1.00 95.25 571 GLU A N 1
ATOM 4554 C CA . GLU A 1 571 ? -58.911 3.555 62.971 1.00 95.25 571 GLU A CA 1
ATOM 4555 C C . GLU A 1 571 ? -58.449 3.107 64.363 1.00 95.25 571 GLU A C 1
ATOM 4557 O O . GLU A 1 571 ? -59.164 3.315 65.349 1.00 95.25 571 GLU A O 1
ATOM 4562 N N . MET A 1 572 ? -57.249 2.530 64.475 1.00 90.56 572 MET A N 1
ATOM 4563 C CA . MET A 1 572 ? -56.683 2.089 65.752 1.00 90.56 572 MET A CA 1
ATOM 4564 C C . MET A 1 572 ? -56.343 3.263 66.671 1.00 90.56 572 MET A C 1
ATOM 4566 O O . MET A 1 572 ? -56.652 3.207 67.861 1.00 90.56 572 MET A O 1
ATOM 4570 N N . GLU A 1 573 ? -55.803 4.364 66.145 1.00 90.31 573 GLU A N 1
ATOM 4571 C CA . GLU A 1 573 ? -55.619 5.605 66.907 1.00 90.31 573 GLU A CA 1
ATOM 4572 C C . GLU A 1 573 ? -56.959 6.152 67.414 1.00 90.31 573 GLU A C 1
ATOM 4574 O O . GLU A 1 573 ? -57.065 6.635 68.544 1.00 90.31 573 GLU A O 1
ATOM 4579 N N . SER A 1 574 ? -58.012 6.061 66.602 1.00 93.62 574 SER A N 1
ATOM 4580 C CA . SER A 1 574 ? -59.354 6.486 66.996 1.00 93.62 574 SER A CA 1
ATOM 4581 C C . SER A 1 574 ? -59.938 5.595 68.095 1.00 93.62 574 SER A C 1
ATOM 4583 O O . SER A 1 574 ? -60.450 6.127 69.085 1.00 93.62 574 SER A O 1
ATOM 4585 N N . LYS A 1 575 ? -59.776 4.268 67.993 1.00 94.69 575 LYS A N 1
ATOM 4586 C CA . LYS A 1 575 ? -60.119 3.307 69.058 1.00 94.69 575 LYS A CA 1
ATOM 4587 C C . LYS A 1 575 ? -59.326 3.589 70.337 1.00 94.69 575 LYS A C 1
ATOM 4589 O O . LYS A 1 575 ? -59.916 3.705 71.408 1.00 94.69 575 LYS A O 1
ATOM 4594 N N . LEU A 1 576 ? -58.016 3.813 70.239 1.00 89.50 576 LEU A N 1
ATOM 4595 C CA . LEU A 1 576 ? -57.161 4.147 71.381 1.00 89.50 576 LEU A CA 1
ATOM 4596 C C . LEU A 1 576 ? -57.590 5.463 72.043 1.00 89.50 576 LEU A C 1
ATOM 4598 O O . LEU A 1 576 ? -57.649 5.546 73.268 1.00 89.50 576 LEU A O 1
ATOM 4602 N N . ARG A 1 577 ? -57.954 6.486 71.257 1.00 91.50 577 ARG A N 1
ATOM 4603 C CA . ARG A 1 577 ? -58.511 7.748 71.776 1.00 91.50 577 ARG A CA 1
ATOM 4604 C C . ARG A 1 577 ? -59.825 7.547 72.530 1.00 91.50 577 ARG A C 1
ATOM 4606 O O . ARG A 1 577 ? -60.103 8.327 73.443 1.00 91.50 577 ARG A O 1
ATOM 4613 N N . ILE A 1 578 ? -60.653 6.575 72.143 1.00 91.38 578 ILE A N 1
ATOM 4614 C CA . ILE A 1 578 ? -61.874 6.206 72.877 1.00 91.38 578 ILE A CA 1
ATOM 4615 C C . ILE A 1 578 ? -61.490 5.532 74.200 1.00 91.38 578 ILE A C 1
ATOM 4617 O O . ILE A 1 578 ? -61.855 6.047 75.254 1.00 91.38 578 ILE A O 1
ATOM 4621 N N . VAL A 1 579 ? -60.638 4.503 74.168 1.00 89.56 579 VAL A N 1
ATOM 4622 C CA . VAL A 1 579 ? -60.164 3.799 75.377 1.00 89.56 579 VAL A CA 1
ATOM 4623 C C . VAL A 1 579 ? -59.462 4.749 76.353 1.00 89.56 579 VAL A C 1
ATOM 4625 O O . VAL A 1 579 ? -59.680 4.687 77.556 1.00 89.56 579 VAL A O 1
ATOM 4628 N N . CYS A 1 580 ? -58.655 5.694 75.869 1.00 85.75 580 CYS A N 1
ATOM 4629 C CA . CYS A 1 580 ? -58.008 6.698 76.718 1.00 85.75 580 CYS A CA 1
ATOM 4630 C C . CYS A 1 580 ? -59.016 7.645 77.385 1.00 85.75 580 CYS A C 1
ATOM 4632 O O . CYS A 1 580 ? -58.775 8.103 78.503 1.00 85.75 580 CYS A O 1
ATOM 4634 N N . ARG A 1 581 ? -60.130 7.967 76.713 1.00 87.31 581 ARG A N 1
ATOM 4635 C CA . ARG A 1 581 ? -61.231 8.738 77.312 1.00 87.31 581 ARG A CA 1
ATOM 4636 C C . ARG A 1 581 ? -61.934 7.918 78.392 1.00 87.31 581 ARG A C 1
ATOM 4638 O O . ARG A 1 581 ? -62.114 8.435 79.491 1.00 87.31 581 ARG A O 1
ATOM 4645 N N . GLU A 1 582 ? -62.220 6.649 78.121 1.00 86.44 582 GLU A N 1
ATOM 4646 C CA . GLU A 1 582 ? -62.831 5.715 79.078 1.00 86.44 582 GLU A CA 1
ATOM 4647 C C . GLU A 1 582 ? -61.934 5.454 80.300 1.00 86.44 582 GLU A C 1
ATOM 4649 O O . GLU A 1 582 ? -62.389 5.499 81.441 1.00 86.44 582 GLU A O 1
ATOM 4654 N N . LEU A 1 583 ? -60.627 5.271 80.099 1.00 79.19 583 LEU A N 1
ATOM 4655 C CA . LEU A 1 583 ? -59.650 5.137 81.180 1.00 79.19 583 LEU A CA 1
ATOM 4656 C C . LEU A 1 583 ? -59.540 6.410 82.015 1.00 79.19 583 LEU A C 1
ATOM 4658 O O . LEU A 1 583 ? -59.368 6.322 83.226 1.00 79.19 583 LEU A O 1
ATOM 4662 N N . LYS A 1 584 ? -59.653 7.599 81.411 1.00 80.56 584 LYS A N 1
ATOM 4663 C CA . LYS A 1 584 ? -59.708 8.859 82.167 1.00 80.56 584 LYS A CA 1
ATOM 4664 C C . LYS A 1 584 ? -60.983 8.955 83.004 1.00 80.56 584 LYS A C 1
ATOM 4666 O O . LYS A 1 584 ? -60.890 9.365 84.159 1.00 80.56 584 LYS A O 1
ATOM 4671 N N . THR A 1 585 ? -62.135 8.535 82.476 1.00 75.50 585 THR A N 1
ATOM 4672 C CA . THR A 1 585 ? -63.381 8.471 83.257 1.00 75.50 585 THR A CA 1
ATOM 4673 C C . THR A 1 585 ? -63.293 7.441 84.381 1.00 75.50 585 THR A C 1
ATOM 4675 O O . THR A 1 585 ? -63.628 7.763 85.514 1.00 75.50 585 THR A O 1
ATOM 4678 N N . LEU A 1 586 ? -62.726 6.258 84.120 1.00 70.31 586 LEU A N 1
ATOM 4679 C CA . LEU A 1 586 ? -62.511 5.213 85.125 1.00 70.31 586 LEU A CA 1
ATOM 4680 C C . LEU A 1 586 ? -61.467 5.615 86.171 1.00 70.31 586 LEU A C 1
ATOM 4682 O O . LEU A 1 586 ? -61.634 5.302 87.340 1.00 70.31 586 LEU A O 1
ATOM 4686 N N . LYS A 1 587 ? -60.409 6.343 85.795 1.00 67.38 587 LYS A N 1
ATOM 4687 C CA . LYS A 1 587 ? -59.408 6.886 86.729 1.00 67.38 587 LYS A CA 1
ATOM 4688 C C . LYS A 1 587 ? -60.000 7.977 87.623 1.00 67.38 587 LYS A C 1
ATOM 4690 O O . LYS A 1 587 ? -59.643 8.042 88.794 1.00 67.38 587 LYS A O 1
ATOM 4695 N N . ALA A 1 588 ? -60.921 8.787 87.102 1.00 60.69 588 ALA A N 1
ATOM 4696 C CA . ALA A 1 588 ? -61.723 9.698 87.919 1.00 60.69 588 ALA A CA 1
ATOM 4697 C C . ALA A 1 588 ? -62.700 8.943 88.846 1.00 60.69 588 ALA A C 1
ATOM 4699 O O . ALA A 1 588 ? -63.042 9.444 89.909 1.00 60.69 588 ALA A O 1
ATOM 4700 N N . GLN A 1 589 ? -63.101 7.724 88.473 1.00 54.44 589 GLN A N 1
ATOM 4701 C CA . GLN A 1 589 ? -63.926 6.815 89.278 1.00 54.44 589 GLN A CA 1
ATOM 4702 C C . GLN A 1 589 ? -63.114 6.015 90.323 1.00 54.44 589 GLN A C 1
ATOM 4704 O O . GLN A 1 589 ? -63.652 5.671 91.368 1.00 54.44 589 GLN A O 1
ATOM 4709 N N . LYS A 1 590 ? -61.818 5.765 90.074 1.00 47.53 590 LYS A N 1
ATOM 4710 C CA . LYS A 1 590 ? -60.865 5.005 90.916 1.00 47.53 590 LYS A CA 1
ATOM 4711 C C . LYS A 1 590 ? -60.095 5.842 91.953 1.00 47.53 590 LYS A C 1
ATOM 4713 O O . LYS A 1 590 ? -59.182 5.325 92.587 1.00 47.53 590 LYS A O 1
ATOM 4718 N N . SER A 1 591 ? -60.424 7.122 92.162 1.00 46.09 591 SER A N 1
ATOM 4719 C CA . SER A 1 591 ? -59.871 7.902 93.291 1.00 46.09 591 SER A CA 1
ATOM 4720 C C . SER A 1 591 ? -60.495 7.542 94.648 1.00 46.09 591 SER A C 1
ATOM 4722 O O . SER A 1 591 ? -60.183 8.166 95.659 1.00 46.09 591 SER A O 1
ATOM 4724 N N . LEU A 1 592 ? -61.366 6.539 94.673 1.00 44.69 592 LEU A N 1
ATOM 4725 C CA . LEU A 1 592 ? -61.753 5.787 95.850 1.00 44.69 592 LEU A CA 1
ATOM 4726 C C . LEU A 1 592 ? -61.522 4.315 95.515 1.00 44.69 592 LEU A C 1
ATOM 4728 O O . LEU A 1 592 ? -61.977 3.830 94.483 1.00 44.69 592 LEU A O 1
ATOM 4732 N N . ASP A 1 593 ? -60.860 3.640 96.439 1.00 33.75 593 ASP A N 1
ATOM 4733 C CA . ASP A 1 593 ? -60.722 2.195 96.532 1.00 33.75 593 ASP A CA 1
ATOM 4734 C C . ASP A 1 593 ? -59.473 1.529 95.926 1.00 33.75 593 ASP A C 1
ATOM 4736 O O . ASP A 1 593 ? -58.769 2.019 95.046 1.00 33.75 593 ASP A O 1
ATOM 4740 N N . THR A 1 594 ? -59.167 0.425 96.580 1.00 39.81 594 THR A N 1
ATOM 4741 C CA . THR A 1 594 ? -57.878 -0.067 97.045 1.00 39.81 594 THR A CA 1
ATOM 4742 C C . THR A 1 594 ? -57.225 -1.084 96.102 1.00 39.81 594 THR A C 1
ATOM 4744 O O . THR A 1 594 ? -57.876 -1.649 95.236 1.00 39.81 594 THR A O 1
ATOM 4747 N N . GLY A 1 595 ? -55.921 -1.315 96.311 1.00 46.69 595 GLY A N 1
ATOM 4748 C CA . GLY A 1 595 ? -55.342 -2.660 96.444 1.00 46.69 595 GLY A CA 1
ATOM 4749 C C . GLY A 1 595 ? -55.272 -3.622 95.243 1.00 46.69 595 GLY A C 1
ATOM 4750 O O . GLY A 1 595 ? -56.254 -3.924 94.586 1.00 46.69 595 GLY A O 1
ATOM 4751 N N . GLU A 1 596 ? -54.092 -4.242 95.145 1.00 43.50 596 GLU A N 1
ATOM 4752 C CA . GLU A 1 596 ? -53.872 -5.671 94.857 1.00 43.50 596 GLU A CA 1
ATOM 4753 C C . GLU A 1 596 ? -53.610 -6.199 93.425 1.00 43.50 596 GLU A C 1
ATOM 4755 O O . GLU A 1 596 ? -54.420 -6.089 92.511 1.00 43.50 596 GLU A O 1
ATOM 4760 N N . LYS A 1 597 ? -52.491 -6.952 93.393 1.00 43.00 597 LYS A N 1
ATOM 4761 C CA . LYS A 1 597 ? -52.234 -8.283 92.803 1.00 43.00 597 LYS A CA 1
ATOM 4762 C C . LYS A 1 597 ? -51.693 -8.391 91.371 1.00 43.00 597 LYS A C 1
ATOM 4764 O O . LYS A 1 597 ? -52.289 -7.941 90.399 1.00 43.00 597 LYS A O 1
ATOM 4769 N N . ASP A 1 598 ? -50.538 -9.060 91.306 1.00 45.41 598 ASP A N 1
ATOM 4770 C CA . ASP A 1 598 ? -49.900 -9.607 90.113 1.00 45.41 598 ASP A CA 1
ATOM 4771 C C . ASP A 1 598 ? -50.827 -10.611 89.414 1.00 45.41 598 ASP A C 1
ATOM 4773 O O . ASP A 1 598 ? -51.426 -11.478 90.054 1.00 45.41 598 ASP A O 1
ATOM 4777 N N . ASP A 1 599 ? -50.937 -10.456 88.095 1.00 50.44 599 ASP A N 1
ATOM 4778 C CA . ASP A 1 599 ? -51.909 -11.113 87.221 1.00 50.44 599 ASP A CA 1
ATOM 4779 C C . ASP A 1 599 ? -51.172 -12.113 86.298 1.00 50.44 599 ASP A C 1
ATOM 4781 O O . ASP A 1 599 ? -50.368 -11.679 85.461 1.00 50.44 599 ASP A O 1
ATOM 4785 N N . PRO A 1 600 ? -51.369 -13.438 86.454 1.00 58.28 600 PRO A N 1
ATOM 4786 C CA . PRO A 1 600 ? -50.596 -14.481 85.763 1.00 58.28 600 PRO A CA 1
ATOM 4787 C C . PRO A 1 600 ? -50.746 -14.461 84.231 1.00 58.28 600 PRO A C 1
ATOM 4789 O O . PRO A 1 600 ? -49.848 -14.911 83.520 1.00 58.28 600 PRO A O 1
ATOM 4792 N N . ASP A 1 601 ? -51.809 -13.851 83.705 1.00 62.22 601 ASP A N 1
ATOM 4793 C CA . ASP A 1 601 ? -52.055 -13.723 82.263 1.00 62.22 601 ASP A CA 1
ATOM 4794 C C . ASP A 1 601 ? -51.046 -12.810 81.548 1.00 62.22 601 ASP A C 1
ATOM 4796 O O . ASP A 1 601 ? -50.813 -12.948 80.346 1.00 62.22 601 ASP A O 1
ATOM 4800 N N . LYS A 1 602 ? -50.415 -11.868 82.262 1.00 68.19 602 LYS A N 1
ATOM 4801 C CA . LYS A 1 602 ? -49.365 -11.009 81.682 1.00 68.19 602 LYS A CA 1
ATOM 4802 C C . LYS A 1 602 ? -48.037 -11.739 81.538 1.00 68.19 602 LYS A C 1
ATOM 4804 O O . LYS A 1 602 ? -47.308 -11.467 80.591 1.00 68.19 602 LYS A O 1
ATOM 4809 N N . LEU A 1 603 ? -47.738 -12.659 82.455 1.00 70.62 603 LEU A N 1
ATOM 4810 C CA . LEU A 1 603 ? -46.545 -13.496 82.379 1.00 70.62 603 LEU A CA 1
ATOM 4811 C C . LEU A 1 603 ? -46.643 -14.438 81.172 1.00 70.62 603 LEU A C 1
ATOM 4813 O O . LEU A 1 603 ? -45.713 -14.507 80.379 1.00 70.62 603 LEU A O 1
ATOM 4817 N N . HIS A 1 604 ? -47.810 -15.059 80.976 1.00 77.00 604 HIS A N 1
ATOM 4818 C CA . HIS A 1 604 ? -48.036 -15.994 79.874 1.00 77.00 604 HIS A CA 1
ATOM 4819 C C . HIS A 1 604 ? -47.950 -15.325 78.487 1.00 77.00 604 HIS A C 1
ATOM 4821 O O . HIS A 1 604 ? -47.422 -15.922 77.552 1.00 77.00 604 HIS A O 1
ATOM 4827 N N . ARG A 1 605 ? -48.405 -14.068 78.353 1.00 81.12 605 ARG A N 1
ATOM 4828 C CA . ARG A 1 605 ? -48.249 -13.279 77.112 1.00 81.12 605 ARG A CA 1
ATOM 4829 C C . ARG A 1 605 ? -46.793 -12.924 76.818 1.00 81.12 605 ARG A C 1
ATOM 4831 O O . ARG A 1 605 ? -46.374 -12.978 75.672 1.00 81.12 605 ARG A O 1
ATOM 4838 N N . LEU A 1 606 ? -46.017 -12.589 77.849 1.00 80.94 606 LEU A N 1
ATOM 4839 C CA . LEU A 1 606 ? -44.584 -12.326 77.693 1.00 80.94 606 LEU A CA 1
ATOM 4840 C C . LEU A 1 606 ? -43.808 -13.602 77.330 1.00 80.94 606 LEU A C 1
ATOM 4842 O O . LEU A 1 606 ? -42.835 -13.535 76.583 1.00 80.94 606 LEU A O 1
ATOM 4846 N N . GLU A 1 607 ? -44.233 -14.763 77.828 1.00 82.25 607 GLU A N 1
ATOM 4847 C CA . GLU A 1 607 ? -43.667 -16.060 77.436 1.00 82.25 607 GLU A CA 1
ATOM 4848 C C . GLU A 1 607 ? -43.970 -16.409 75.970 1.00 82.25 607 GLU A C 1
ATOM 4850 O O . GLU A 1 607 ? -43.089 -16.915 75.274 1.00 82.25 607 GLU A O 1
ATOM 4855 N N . GLU A 1 608 ? -45.171 -16.090 75.483 1.00 88.81 608 GLU A N 1
ATOM 4856 C CA . GLU A 1 608 ? -45.574 -16.270 74.082 1.00 88.81 608 GLU A CA 1
ATOM 4857 C C . GLU A 1 608 ? -44.806 -15.322 73.142 1.00 88.81 608 GLU A C 1
ATOM 4859 O O . GLU A 1 608 ? -44.217 -15.771 72.162 1.00 88.81 608 GLU A O 1
ATOM 4864 N N . GLU A 1 609 ? -44.671 -14.039 73.499 1.00 89.75 609 GLU A N 1
ATOM 4865 C CA . GLU A 1 609 ? -43.857 -13.073 72.743 1.00 89.75 609 GLU A CA 1
ATOM 4866 C C . GLU A 1 609 ? -42.372 -13.481 72.677 1.00 89.75 609 GLU A C 1
ATOM 4868 O O . GLU A 1 609 ? -41.720 -13.330 71.642 1.00 89.75 609 GLU A O 1
ATOM 4873 N N . LEU A 1 610 ? -41.816 -14.039 73.761 1.00 83.06 610 LEU A N 1
ATOM 4874 C CA . LEU A 1 610 ? -40.447 -14.571 73.766 1.00 83.06 610 LEU A CA 1
ATOM 4875 C C . LEU A 1 610 ? -40.292 -15.819 72.886 1.00 83.06 610 LEU A C 1
ATOM 4877 O O . LEU A 1 610 ? -39.212 -16.027 72.320 1.00 83.06 610 LEU A O 1
ATOM 4881 N N . ALA A 1 611 ? -41.332 -16.648 72.776 1.00 91.81 611 ALA A N 1
ATOM 4882 C CA . ALA A 1 611 ? -41.348 -17.785 71.861 1.00 91.81 611 ALA A CA 1
ATOM 4883 C C . ALA A 1 611 ? -41.379 -17.308 70.401 1.00 91.81 611 ALA A C 1
ATOM 4885 O O . ALA A 1 611 ? -40.541 -17.746 69.611 1.00 91.81 611 ALA A O 1
ATOM 4886 N N . ASP A 1 612 ? -42.235 -16.335 70.079 1.00 92.12 612 ASP A N 1
ATOM 4887 C CA . ASP A 1 612 ? -42.332 -15.740 68.744 1.00 92.12 612 ASP A CA 1
ATOM 4888 C C . ASP A 1 612 ? -41.014 -15.090 68.306 1.00 92.12 612 ASP A C 1
ATOM 4890 O O . ASP A 1 612 ? -40.530 -15.342 67.195 1.00 92.12 612 ASP A O 1
ATOM 4894 N N . LEU A 1 613 ? -40.379 -14.309 69.192 1.00 91.25 613 LEU A N 1
ATOM 4895 C CA . LEU A 1 613 ? -39.071 -13.702 68.924 1.00 91.25 613 LEU A CA 1
ATOM 4896 C C . LEU A 1 613 ? -37.980 -14.751 68.671 1.00 91.25 613 LEU A C 1
ATOM 4898 O O . LEU A 1 613 ? -37.105 -14.522 67.834 1.00 91.25 613 LEU A O 1
ATOM 4902 N N . ARG A 1 614 ? -38.018 -15.898 69.362 1.00 93.19 614 ARG A N 1
ATOM 4903 C CA . ARG A 1 614 ? -37.078 -17.004 69.114 1.00 93.19 614 ARG A CA 1
ATOM 4904 C C . ARG A 1 614 ? -37.261 -17.594 67.721 1.00 93.19 614 ARG A C 1
ATOM 4906 O O . ARG A 1 614 ? -36.282 -17.689 66.991 1.00 93.19 614 ARG A O 1
ATOM 4913 N N . THR A 1 615 ? -38.493 -17.882 67.308 1.00 93.75 615 THR A N 1
ATOM 4914 C CA . THR A 1 615 ? -38.772 -18.353 65.939 1.00 93.75 615 THR A CA 1
ATOM 4915 C C . THR A 1 615 ? -38.350 -17.348 64.868 1.00 93.75 615 THR A C 1
ATOM 4917 O O . THR A 1 615 ? -37.776 -17.738 63.853 1.00 93.75 615 THR A O 1
ATOM 4920 N N . GLN A 1 616 ? -38.572 -16.047 65.089 1.00 93.12 616 GLN A N 1
ATOM 4921 C CA . GLN A 1 616 ? -38.116 -15.009 64.156 1.00 93.12 616 GLN A CA 1
ATOM 4922 C C . GLN A 1 616 ? -36.585 -14.943 64.071 1.00 93.12 616 GLN A C 1
ATOM 4924 O O . GLN A 1 616 ? -36.035 -14.778 62.980 1.00 93.12 616 GLN A O 1
ATOM 4929 N N . TYR A 1 617 ? -35.890 -15.095 65.203 1.00 93.25 617 TYR A N 1
ATOM 4930 C CA . TYR A 1 617 ? -34.431 -15.165 65.244 1.00 93.25 617 TYR A CA 1
ATOM 4931 C C . TYR A 1 617 ? -33.895 -16.384 64.480 1.00 93.25 617 TYR A C 1
ATOM 4933 O O . TYR A 1 617 ? -32.970 -16.232 63.680 1.00 93.25 617 TYR A O 1
ATOM 4941 N N . ASP A 1 618 ? -34.505 -17.558 64.655 1.00 94.69 618 ASP A N 1
ATOM 4942 C CA . ASP A 1 618 ? -34.103 -18.789 63.965 1.00 94.69 618 ASP A CA 1
ATOM 4943 C C . ASP A 1 618 ? -34.301 -18.675 62.443 1.00 94.69 618 ASP A C 1
ATOM 4945 O O . ASP A 1 618 ? -33.384 -18.969 61.672 1.00 94.69 618 ASP A O 1
ATOM 4949 N N . MET A 1 619 ? -35.436 -18.128 61.989 1.00 94.06 619 MET A N 1
ATOM 4950 C CA . MET A 1 619 ? -35.677 -17.857 60.563 1.00 94.06 619 MET A CA 1
ATOM 4951 C C . MET A 1 619 ? -34.669 -16.860 59.968 1.00 94.06 619 MET A C 1
ATOM 4953 O O . MET A 1 619 ? -34.198 -17.032 58.838 1.00 94.06 619 MET A O 1
ATOM 4957 N N . LEU A 1 620 ? -34.318 -15.804 60.711 1.00 93.12 620 LEU A N 1
ATOM 4958 C CA . LEU A 1 620 ? -33.297 -14.841 60.287 1.00 93.12 620 LEU A CA 1
ATOM 4959 C C . LEU A 1 620 ? -31.910 -15.487 60.205 1.00 93.12 620 LEU A C 1
ATOM 4961 O O . LEU A 1 620 ? -31.143 -15.181 59.287 1.00 93.12 620 LEU A O 1
ATOM 4965 N N . LEU A 1 621 ? -31.590 -16.391 61.132 1.00 94.88 621 LEU A N 1
ATOM 4966 C CA . LEU A 1 621 ? -30.330 -17.124 61.147 1.00 94.88 621 LEU A CA 1
ATOM 4967 C C . LEU A 1 621 ? -30.212 -18.068 59.941 1.00 94.88 621 LEU A C 1
ATOM 4969 O O . LEU A 1 621 ? -29.172 -18.083 59.280 1.00 94.88 621 LEU A O 1
ATOM 4973 N N . GLU A 1 622 ? -31.280 -18.786 59.590 1.00 94.94 622 GLU A N 1
ATOM 4974 C CA . GLU A 1 622 ? -31.335 -19.609 58.374 1.00 94.94 622 GLU A CA 1
ATOM 4975 C C . GLU A 1 622 ? -31.189 -18.767 57.100 1.00 94.94 622 GLU A C 1
ATOM 4977 O O . GLU A 1 622 ? -30.420 -19.117 56.199 1.00 94.94 622 GLU A O 1
ATOM 4982 N N . CYS A 1 623 ? -31.870 -17.618 57.035 1.00 94.25 623 CYS A N 1
ATOM 4983 C CA . CYS A 1 623 ? -31.758 -16.693 55.909 1.00 94.25 623 CYS A CA 1
ATOM 4984 C C . CYS A 1 623 ? -30.317 -16.179 55.743 1.00 94.25 623 CYS A C 1
ATOM 4986 O O . CYS A 1 623 ? -29.773 -16.195 54.635 1.00 94.25 623 CYS A O 1
ATOM 4988 N N . LYS A 1 624 ? -29.661 -15.800 56.849 1.00 94.44 624 LYS A N 1
ATOM 4989 C CA . LYS A 1 624 ? -28.245 -15.411 56.865 1.00 94.44 624 LYS A CA 1
ATOM 4990 C C . LYS A 1 624 ? -27.350 -16.539 56.347 1.00 94.44 624 LYS A C 1
ATOM 4992 O O . LYS A 1 624 ? -26.516 -16.283 55.482 1.00 94.44 624 LYS A O 1
ATOM 4997 N N . ASN A 1 625 ? -27.521 -17.765 56.842 1.00 94.19 625 ASN A N 1
ATOM 4998 C CA . ASN A 1 625 ? -26.703 -18.907 56.422 1.00 94.19 625 ASN A CA 1
ATOM 4999 C C . ASN A 1 625 ? -26.847 -19.166 54.915 1.00 94.19 625 ASN A C 1
ATOM 5001 O O . ASN A 1 625 ? -25.845 -19.292 54.212 1.00 94.19 625 ASN A O 1
ATOM 5005 N N . ARG A 1 626 ? -28.076 -19.109 54.388 1.00 96.00 626 ARG A N 1
ATOM 5006 C CA . ARG A 1 626 ? -28.348 -19.262 52.952 1.00 96.00 626 ARG A CA 1
ATOM 5007 C C . ARG A 1 626 ? -27.729 -18.147 52.103 1.00 96.00 626 ARG A C 1
ATOM 5009 O O . ARG A 1 626 ? -27.309 -18.391 50.973 1.00 96.00 626 ARG A O 1
ATOM 5016 N N . LEU A 1 627 ? -27.677 -16.916 52.614 1.00 91.94 627 LEU A N 1
ATOM 5017 C CA . LEU A 1 627 ? -26.987 -15.809 51.944 1.00 91.94 627 LEU A CA 1
ATOM 5018 C C . LEU A 1 627 ? -25.465 -15.992 51.957 1.00 91.94 627 LEU A C 1
ATOM 5020 O O . LEU A 1 627 ? -24.830 -15.743 50.934 1.00 91.94 627 LEU A O 1
ATOM 5024 N N . CYS A 1 628 ? -24.885 -16.471 53.061 1.00 95.00 628 CYS A N 1
ATOM 5025 C CA . CYS A 1 628 ? -23.458 -16.794 53.137 1.00 95.00 628 CYS A CA 1
ATOM 5026 C C . CYS A 1 628 ? -23.066 -17.902 52.147 1.00 95.00 628 CYS A C 1
ATOM 5028 O O . CYS A 1 628 ? -22.057 -17.771 51.460 1.00 95.00 628 CYS A O 1
ATOM 5030 N N . GLU A 1 629 ? -23.882 -18.949 52.007 1.00 96.00 629 GLU A N 1
ATOM 5031 C CA . GLU A 1 629 ? -23.654 -20.011 51.017 1.00 96.00 629 GLU A CA 1
ATOM 5032 C C . GLU A 1 629 ? -23.684 -19.478 49.580 1.00 96.00 629 GLU A C 1
ATOM 5034 O O . GLU A 1 629 ? -22.785 -19.771 48.792 1.00 96.00 629 GLU A O 1
ATOM 5039 N N . LYS A 1 630 ? -24.678 -18.642 49.245 1.00 94.69 630 LYS A N 1
ATOM 5040 C CA . LYS A 1 630 ? -24.756 -17.994 47.927 1.00 94.69 630 LYS A CA 1
ATOM 5041 C C . LYS A 1 630 ? -23.562 -17.082 47.665 1.00 94.69 630 LYS A C 1
ATOM 5043 O O . LYS A 1 630 ? -23.044 -17.067 46.553 1.00 94.69 630 LYS A O 1
ATOM 5048 N N . TYR A 1 631 ? -23.125 -16.332 48.673 1.00 92.94 631 TYR A N 1
ATOM 5049 C CA . TYR A 1 631 ? -21.949 -15.475 48.570 1.00 92.94 631 TYR A CA 1
ATOM 5050 C C . TYR A 1 631 ? -20.686 -16.293 48.265 1.00 92.94 631 TYR A C 1
ATOM 5052 O O . TYR A 1 631 ? -19.963 -15.972 47.324 1.00 92.94 631 TYR A O 1
ATOM 5060 N N . GLU A 1 632 ? -20.456 -17.390 48.990 1.00 95.62 632 GLU A N 1
ATOM 5061 C CA . GLU A 1 632 ? -19.316 -18.281 48.739 1.00 95.62 632 GLU A CA 1
ATOM 5062 C C . GLU A 1 632 ? -19.407 -18.987 47.379 1.00 95.62 632 GLU A C 1
ATOM 5064 O O . GLU A 1 632 ? -18.386 -19.201 46.725 1.00 95.62 632 GLU A O 1
ATOM 5069 N N . GLN A 1 633 ? -20.612 -19.319 46.908 1.00 95.81 633 GLN A N 1
ATOM 5070 C CA . GLN A 1 633 ? -20.805 -19.872 45.568 1.00 95.81 633 GLN A CA 1
ATOM 5071 C C . GLN A 1 633 ? -20.417 -18.865 44.475 1.00 95.81 633 GLN A C 1
ATOM 5073 O O . GLN A 1 633 ? -19.594 -19.185 43.619 1.00 95.81 633 GLN A O 1
ATOM 5078 N N . VAL A 1 634 ? -20.950 -17.641 44.532 1.00 92.31 634 VAL A N 1
ATOM 5079 C CA . VAL A 1 634 ? -20.639 -16.586 43.550 1.00 92.31 634 VAL A CA 1
ATOM 5080 C C . VAL A 1 634 ? -19.151 -16.233 43.578 1.00 92.31 634 VAL A C 1
ATOM 5082 O O . VAL A 1 634 ? -18.545 -16.003 42.533 1.00 92.31 634 VAL A O 1
ATOM 5085 N N . LYS A 1 635 ? -18.531 -16.239 44.761 1.00 94.25 635 LYS A N 1
ATOM 5086 C CA . LYS A 1 635 ? -17.088 -16.028 44.910 1.00 94.25 635 LYS A CA 1
ATOM 5087 C C . LYS A 1 635 ? -16.274 -17.101 44.176 1.00 94.25 635 LYS A C 1
ATOM 5089 O O . LYS A 1 635 ? -15.371 -16.754 43.421 1.00 94.25 635 LYS A O 1
ATOM 5094 N N . LYS A 1 636 ? -16.634 -18.383 44.315 1.00 96.88 636 LYS A N 1
ATOM 5095 C CA . LYS A 1 636 ? -15.987 -19.483 43.573 1.00 96.88 636 LYS A CA 1
ATOM 5096 C C . LYS A 1 636 ? -16.176 -19.351 42.062 1.00 96.88 636 LYS A C 1
ATOM 5098 O O . LYS A 1 636 ? -15.230 -19.571 41.314 1.00 96.88 636 LYS A O 1
ATOM 5103 N N . GLU A 1 637 ? -17.373 -18.983 41.610 1.00 94.62 637 GLU A N 1
ATOM 5104 C CA . GLU A 1 637 ? -17.652 -18.751 40.186 1.00 94.62 637 GLU A CA 1
ATOM 5105 C C . GLU A 1 637 ? -16.801 -17.597 39.627 1.00 94.62 637 GLU A C 1
ATOM 5107 O O . GLU A 1 637 ? -16.226 -17.719 38.544 1.00 94.62 637 GLU A O 1
ATOM 5112 N N . LEU A 1 638 ? -16.632 -16.511 40.390 1.00 94.56 638 LEU A N 1
ATOM 5113 C CA . LEU A 1 638 ? -15.749 -15.401 40.028 1.00 94.56 638 LEU A CA 1
ATOM 5114 C C . LEU A 1 638 ? -14.280 -15.836 39.922 1.00 94.56 638 LEU A C 1
ATOM 5116 O O . LEU A 1 638 ? -13.593 -15.438 38.980 1.00 94.56 638 LEU A O 1
ATOM 5120 N N . ASP A 1 639 ? -13.796 -16.654 40.857 1.00 92.62 639 ASP A N 1
ATOM 5121 C CA . ASP A 1 639 ? -12.417 -17.155 40.840 1.00 92.62 639 ASP A CA 1
ATOM 5122 C C . ASP A 1 639 ? -12.161 -18.077 39.635 1.00 92.62 639 ASP A C 1
ATOM 5124 O O . ASP A 1 639 ? -11.120 -17.966 38.980 1.00 92.62 639 ASP A O 1
ATOM 5128 N N . VAL A 1 640 ? -13.137 -18.916 39.265 1.00 94.31 640 VAL A N 1
ATOM 5129 C CA . VAL A 1 640 ? -13.081 -19.728 38.036 1.00 94.31 640 VAL A CA 1
ATOM 5130 C C . VAL A 1 640 ? -13.014 -18.834 36.798 1.00 94.31 640 VAL A C 1
ATOM 5132 O O . VAL A 1 640 ? -12.127 -19.020 35.965 1.00 94.31 640 VAL A O 1
ATOM 5135 N N . LEU A 1 641 ? -13.876 -17.815 36.695 1.00 90.56 641 LEU A N 1
ATOM 5136 C CA . LEU A 1 641 ? -13.865 -16.878 35.565 1.00 90.56 641 LEU A CA 1
ATOM 5137 C C . LEU A 1 641 ? -12.546 -16.100 35.462 1.00 90.56 641 LEU A C 1
ATOM 5139 O O . LEU A 1 641 ? -12.027 -15.903 34.362 1.00 90.56 641 LEU A O 1
ATOM 5143 N N . ARG A 1 642 ? -11.960 -15.687 36.593 1.00 90.81 642 ARG A N 1
ATOM 5144 C CA . ARG A 1 642 ? -10.632 -15.051 36.627 1.00 90.81 642 ARG A CA 1
ATOM 5145 C C . ARG A 1 642 ? -9.547 -15.997 36.123 1.00 90.81 642 ARG A C 1
ATOM 5147 O O . ARG A 1 642 ? -8.716 -15.588 35.312 1.00 90.81 642 ARG A O 1
ATOM 5154 N N . GLN A 1 643 ? -9.576 -17.260 36.545 1.00 93.75 643 GLN A N 1
ATOM 5155 C CA . GLN A 1 643 ? -8.615 -18.264 36.094 1.00 93.75 643 GLN A CA 1
ATOM 5156 C C . GLN A 1 643 ? -8.767 -18.577 34.596 1.00 93.75 643 GLN A C 1
ATOM 5158 O O . GLN A 1 643 ? -7.770 -18.737 33.889 1.00 93.75 643 GLN A O 1
ATOM 5163 N N . GLU A 1 644 ? -9.998 -18.658 34.089 1.00 89.44 644 GLU A N 1
ATOM 5164 C CA . GLU A 1 644 ? -10.275 -18.854 32.663 1.00 89.44 644 GLU A CA 1
ATOM 5165 C C . GLU A 1 644 ? -9.833 -17.650 31.825 1.00 89.44 644 GLU A C 1
ATOM 5167 O O . GLU A 1 644 ? -9.163 -17.833 30.807 1.00 89.44 644 GLU A O 1
ATOM 5172 N N . SER A 1 645 ? -10.116 -16.429 32.287 1.00 84.44 645 SER A N 1
ATOM 5173 C CA . SER A 1 645 ? -9.650 -15.190 31.655 1.00 84.44 645 SER A CA 1
ATOM 5174 C C . SER A 1 645 ? -8.121 -15.140 31.574 1.00 84.44 645 SER A C 1
ATOM 5176 O O . SER A 1 645 ? -7.566 -14.947 30.490 1.00 84.44 645 SER A O 1
ATOM 5178 N N . ALA A 1 646 ? -7.420 -15.440 32.675 1.00 83.19 646 ALA A N 1
ATOM 5179 C CA . ALA A 1 646 ? -5.958 -15.506 32.698 1.00 83.19 646 ALA A CA 1
ATOM 5180 C C . ALA A 1 646 ? -5.406 -16.532 31.689 1.00 83.19 646 ALA A C 1
ATOM 5182 O O . ALA A 1 646 ? -4.486 -16.227 30.930 1.00 83.19 646 ALA A O 1
ATOM 5183 N N . LYS A 1 647 ? -6.015 -17.724 31.596 1.00 89.44 647 LYS A N 1
ATOM 5184 C CA . LYS A 1 647 ? -5.635 -18.750 30.604 1.00 89.44 647 LYS A CA 1
ATOM 5185 C C . LYS A 1 647 ? -5.841 -18.276 29.162 1.00 89.44 647 LYS A C 1
ATOM 5187 O O . LYS A 1 647 ? -5.023 -18.591 28.296 1.00 89.44 647 LYS A O 1
ATOM 5192 N N . ILE A 1 648 ? -6.924 -17.548 28.880 1.00 84.19 648 ILE A N 1
ATOM 5193 C CA . ILE A 1 648 ? -7.185 -16.979 27.548 1.00 84.19 648 ILE A CA 1
ATOM 5194 C C . ILE A 1 648 ? -6.121 -15.931 27.205 1.00 84.19 648 ILE A C 1
ATOM 5196 O O . ILE A 1 648 ? -5.565 -15.984 26.106 1.00 84.19 648 ILE A O 1
ATOM 5200 N N . ILE A 1 649 ? -5.794 -15.041 28.148 1.00 82.44 649 ILE A N 1
ATOM 5201 C CA . ILE A 1 649 ? -4.767 -14.004 27.981 1.00 82.44 649 ILE A CA 1
ATOM 5202 C C . ILE A 1 649 ? -3.394 -14.634 27.708 1.00 82.44 649 ILE A C 1
ATOM 5204 O O . ILE A 1 649 ? -2.755 -14.260 26.726 1.00 82.44 649 ILE A O 1
ATOM 5208 N N . CYS A 1 650 ? -2.967 -15.639 28.484 1.00 83.12 650 CYS A N 1
ATOM 5209 C CA . CYS A 1 650 ? -1.698 -16.344 28.248 1.00 83.12 650 CYS A CA 1
ATOM 5210 C C . CYS A 1 650 ? -1.628 -16.954 26.839 1.00 83.12 650 CYS A C 1
ATOM 5212 O O . CYS A 1 650 ? -0.672 -16.708 26.110 1.00 83.12 650 CYS A O 1
ATOM 5214 N N . ARG A 1 651 ? -2.677 -17.663 26.399 1.00 80.94 651 ARG A N 1
ATOM 5215 C CA . ARG A 1 651 ? -2.724 -18.271 25.054 1.00 80.94 651 ARG A CA 1
ATOM 5216 C C . ARG A 1 651 ? -2.758 -17.253 23.918 1.00 80.94 651 ARG A C 1
ATOM 5218 O O . ARG A 1 651 ? -2.383 -17.584 22.793 1.00 80.94 651 ARG A O 1
ATOM 5225 N N . LEU A 1 652 ? -3.322 -16.068 24.151 1.00 80.88 652 LEU A N 1
ATOM 5226 C CA . LEU A 1 652 ? -3.303 -14.978 23.176 1.00 80.88 652 LEU A CA 1
ATOM 5227 C C . LEU A 1 652 ? -1.912 -14.345 23.108 1.00 80.88 652 LEU A C 1
ATOM 5229 O O . LEU A 1 652 ? -1.417 -14.129 22.006 1.00 80.88 652 LEU A O 1
ATOM 5233 N N . LYS A 1 653 ? -1.260 -14.137 24.259 1.00 87.56 653 LYS A N 1
ATOM 5234 C CA . LYS A 1 653 ? 0.118 -13.641 24.343 1.00 87.56 653 LYS A CA 1
ATOM 5235 C C . LYS A 1 653 ? 1.105 -14.586 23.649 1.00 87.56 653 LYS A C 1
ATOM 5237 O O . LYS A 1 653 ? 1.872 -14.127 22.813 1.00 87.56 653 LYS A O 1
ATOM 5242 N N . GLU A 1 654 ? 1.031 -15.891 23.910 1.00 81.94 654 GLU A N 1
ATOM 5243 C CA . GLU A 1 654 ? 1.874 -16.906 23.252 1.00 81.94 654 GLU A CA 1
ATOM 5244 C C . GLU A 1 654 ? 1.687 -16.915 21.727 1.00 81.94 654 GLU A C 1
ATOM 5246 O O . GLU A 1 654 ? 2.660 -16.960 20.976 1.00 81.94 654 GLU A O 1
ATOM 5251 N N . ARG A 1 655 ? 0.439 -16.813 21.243 1.00 77.75 655 ARG A N 1
ATOM 5252 C CA . ARG A 1 655 ? 0.155 -16.715 19.801 1.00 77.75 655 ARG A CA 1
ATOM 5253 C C . ARG A 1 655 ? 0.704 -15.429 19.190 1.00 77.75 655 ARG A C 1
ATOM 5255 O O . ARG A 1 655 ? 1.275 -15.480 18.106 1.00 77.75 655 ARG A O 1
ATOM 5262 N N . ALA A 1 656 ? 0.557 -14.297 19.875 1.00 67.81 656 ALA A N 1
ATOM 5263 C CA . ALA A 1 656 ? 1.109 -13.026 19.419 1.00 67.81 656 ALA A CA 1
ATOM 5264 C C . ALA A 1 656 ? 2.645 -13.078 19.335 1.00 67.81 656 ALA A C 1
ATOM 5266 O O . ALA A 1 656 ? 3.204 -12.686 18.316 1.00 67.81 656 ALA A O 1
ATOM 5267 N N . GLN A 1 657 ? 3.311 -13.644 20.346 1.00 83.81 657 GLN A N 1
ATOM 5268 C CA . GLN A 1 657 ? 4.767 -13.827 20.364 1.00 83.81 657 GLN A CA 1
ATOM 5269 C C . GLN A 1 657 ? 5.247 -14.788 19.267 1.00 83.81 657 GLN A C 1
ATOM 5271 O O . GLN A 1 657 ? 6.225 -14.498 18.586 1.00 83.81 657 GLN A O 1
ATOM 5276 N N . SER A 1 658 ? 4.538 -15.898 19.035 1.00 82.25 658 SER A N 1
ATOM 5277 C CA . SER A 1 658 ? 4.851 -16.825 17.938 1.00 82.25 658 SER A CA 1
ATOM 5278 C C . SER A 1 658 ? 4.723 -16.160 16.564 1.00 82.25 658 SER A C 1
ATOM 5280 O O . SER A 1 658 ? 5.554 -16.400 15.687 1.00 82.25 658 SER A O 1
ATOM 5282 N N . ASN A 1 659 ? 3.699 -15.324 16.364 1.00 71.12 659 ASN A N 1
ATOM 5283 C CA . ASN A 1 659 ? 3.524 -14.579 15.119 1.00 71.12 659 ASN A CA 1
ATOM 5284 C C . ASN A 1 659 ? 4.627 -13.530 14.945 1.00 71.12 659 ASN A C 1
ATOM 5286 O O . ASN A 1 659 ? 5.201 -13.435 13.866 1.00 71.12 659 ASN A O 1
ATOM 5290 N N . GLN A 1 660 ? 4.964 -12.795 16.009 1.00 78.94 660 GLN A N 1
ATOM 5291 C CA . GLN A 1 660 ? 6.052 -11.820 15.997 1.00 78.94 660 GLN A CA 1
ATOM 5292 C C . GLN A 1 660 ? 7.392 -12.476 15.640 1.00 78.94 660 GLN A C 1
ATOM 5294 O O . GLN A 1 660 ? 8.093 -11.971 14.773 1.00 78.94 660 GLN A O 1
ATOM 5299 N N . ALA A 1 661 ? 7.718 -13.628 16.235 1.00 81.50 661 ALA A N 1
ATOM 5300 C CA . ALA A 1 661 ? 8.941 -14.365 15.917 1.00 81.50 661 ALA A CA 1
ATOM 5301 C C . ALA A 1 661 ? 8.977 -14.857 14.457 1.00 81.50 661 ALA A C 1
ATOM 5303 O O . ALA A 1 661 ? 10.030 -14.848 13.827 1.00 81.50 661 ALA A O 1
ATOM 5304 N N . THR A 1 662 ? 7.829 -15.264 13.906 1.00 81.31 662 THR A N 1
ATOM 5305 C CA . THR A 1 662 ? 7.732 -15.710 12.505 1.00 81.31 662 THR A CA 1
ATOM 5306 C C . THR A 1 662 ? 7.917 -14.544 11.533 1.00 81.31 662 THR A C 1
ATOM 5308 O O . THR A 1 662 ? 8.651 -14.678 10.559 1.00 81.31 662 THR A O 1
ATOM 5311 N N . LEU A 1 663 ? 7.289 -13.397 11.814 1.00 78.75 663 LEU A N 1
ATOM 5312 C CA . LEU A 1 663 ? 7.438 -12.183 11.009 1.00 78.75 663 LEU A CA 1
ATOM 5313 C C . LEU A 1 663 ? 8.862 -11.632 11.082 1.00 78.75 663 LEU A C 1
ATOM 5315 O O . LEU A 1 663 ? 9.411 -11.268 10.051 1.00 78.75 663 LEU A O 1
ATOM 5319 N N . GLN A 1 664 ? 9.478 -11.630 12.268 1.00 85.19 664 GLN A N 1
ATOM 5320 C CA . GLN A 1 664 ? 10.869 -11.208 12.420 1.00 85.19 664 GLN A CA 1
ATOM 5321 C C . GLN A 1 664 ? 11.803 -12.093 11.596 1.00 85.19 664 GLN A C 1
ATOM 5323 O O . GLN A 1 664 ? 12.598 -11.573 10.830 1.00 85.19 664 GLN A O 1
ATOM 5328 N N . LYS A 1 665 ? 11.636 -13.420 11.658 1.00 87.00 665 LYS A N 1
ATOM 5329 C CA . LYS A 1 665 ? 12.413 -14.335 10.818 1.00 87.00 665 LYS A CA 1
ATOM 5330 C C . LYS A 1 665 ? 12.248 -14.029 9.323 1.00 87.00 665 LYS A C 1
ATOM 5332 O O . LYS A 1 665 ? 13.220 -14.073 8.584 1.00 87.00 665 LYS A O 1
ATOM 5337 N N . HIS A 1 666 ? 11.030 -13.719 8.876 1.00 88.50 666 HIS A N 1
ATOM 5338 C CA . HIS A 1 666 ? 10.799 -13.365 7.476 1.00 88.50 666 HIS A CA 1
ATOM 5339 C C . HIS A 1 666 ? 11.488 -12.050 7.081 1.00 88.50 666 HIS A C 1
ATOM 5341 O O . HIS A 1 666 ? 12.019 -11.959 5.978 1.00 88.50 666 HIS A O 1
ATOM 5347 N N . ILE A 1 667 ? 11.510 -11.057 7.978 1.00 75.56 667 ILE A N 1
ATOM 5348 C CA . ILE A 1 667 ? 12.277 -9.818 7.791 1.00 75.56 667 ILE A CA 1
ATOM 5349 C C . ILE A 1 667 ? 13.768 -10.144 7.673 1.00 75.56 667 ILE A C 1
ATOM 5351 O O . ILE A 1 667 ? 14.387 -9.717 6.705 1.00 75.56 667 ILE A O 1
ATOM 5355 N N . ASP A 1 668 ? 14.313 -10.954 8.584 1.00 82.94 668 ASP A N 1
ATOM 5356 C CA . ASP A 1 668 ? 15.728 -11.345 8.573 1.00 82.94 668 ASP A CA 1
ATOM 5357 C C . ASP A 1 668 ? 16.106 -12.069 7.257 1.00 82.94 668 ASP A C 1
ATOM 5359 O O . ASP A 1 668 ? 17.153 -11.795 6.668 1.00 82.94 668 ASP A O 1
ATOM 5363 N N . ASP A 1 669 ? 15.231 -12.952 6.754 1.00 83.88 669 ASP A N 1
ATOM 5364 C CA . ASP A 1 669 ? 15.413 -13.653 5.474 1.00 83.88 669 ASP A CA 1
ATOM 5365 C C . ASP A 1 669 ? 15.400 -12.664 4.281 1.00 83.88 669 ASP A C 1
ATOM 5367 O O . ASP A 1 669 ? 16.260 -12.729 3.402 1.00 83.88 669 ASP A O 1
ATOM 5371 N N . LEU A 1 670 ? 14.472 -11.697 4.258 1.00 83.12 670 LEU A N 1
ATOM 5372 C CA . LEU A 1 670 ? 14.405 -10.669 3.205 1.00 83.12 670 LEU A CA 1
ATOM 5373 C C . LEU A 1 670 ? 15.600 -9.705 3.246 1.00 83.12 670 LEU A C 1
ATOM 5375 O O . LEU A 1 670 ? 16.093 -9.280 2.199 1.00 83.12 670 LEU A O 1
ATOM 5379 N N . GLU A 1 671 ? 16.076 -9.351 4.438 1.00 83.94 671 GLU A N 1
ATOM 5380 C CA . GLU A 1 671 ? 17.282 -8.542 4.618 1.00 83.94 671 GLU A CA 1
ATOM 5381 C C . GLU A 1 671 ? 18.524 -9.275 4.098 1.00 83.94 671 GLU A C 1
ATOM 5383 O O . GLU A 1 671 ? 19.369 -8.659 3.437 1.00 83.94 671 GLU A O 1
ATOM 5388 N N . HIS A 1 672 ? 18.606 -10.590 4.325 1.00 91.69 672 HIS A N 1
ATOM 5389 C CA . HIS A 1 672 ? 19.657 -11.441 3.774 1.00 91.69 672 HIS A CA 1
ATOM 5390 C C . HIS A 1 672 ? 19.633 -11.463 2.237 1.00 91.69 672 HIS A C 1
ATOM 5392 O O . HIS A 1 672 ? 20.654 -11.170 1.607 1.00 91.69 672 HIS A O 1
ATOM 5398 N N . ASP A 1 673 ? 18.471 -11.719 1.629 1.00 84.69 673 ASP A N 1
ATOM 5399 C CA . ASP A 1 673 ? 18.301 -11.742 0.168 1.00 84.69 673 ASP A CA 1
ATOM 5400 C C . ASP A 1 673 ? 18.635 -10.382 -0.465 1.00 84.69 673 ASP A C 1
ATOM 5402 O O . ASP A 1 673 ? 19.288 -10.296 -1.512 1.00 84.69 673 ASP A O 1
ATOM 5406 N N . LEU A 1 674 ? 18.235 -9.288 0.186 1.00 83.44 674 LEU A N 1
ATOM 5407 C CA . LEU A 1 674 ? 18.531 -7.930 -0.257 1.00 83.44 674 LEU A CA 1
ATOM 5408 C C . LEU A 1 674 ? 20.034 -7.627 -0.181 1.00 83.44 674 LEU A C 1
ATOM 5410 O O . LEU A 1 674 ? 20.593 -7.044 -1.118 1.00 83.44 674 LEU A O 1
ATOM 5414 N N . ALA A 1 675 ? 20.710 -8.039 0.894 1.00 81.69 675 ALA A N 1
ATOM 5415 C CA . ALA A 1 675 ? 22.162 -7.928 1.010 1.00 81.69 675 ALA A CA 1
ATOM 5416 C C . ALA A 1 675 ? 22.879 -8.747 -0.081 1.00 81.69 675 ALA A C 1
ATOM 5418 O O . ALA A 1 675 ? 23.807 -8.241 -0.720 1.00 81.69 675 ALA A O 1
ATOM 5419 N N . GLN A 1 676 ? 22.404 -9.962 -0.367 1.00 89.88 676 GLN A N 1
ATOM 5420 C CA . GLN A 1 676 ? 22.934 -10.817 -1.430 1.00 89.88 676 GLN A CA 1
ATOM 5421 C C . GLN A 1 676 ? 22.736 -10.203 -2.827 1.00 89.88 676 GLN A C 1
ATOM 5423 O O . GLN A 1 676 ? 23.663 -10.197 -3.645 1.00 89.88 676 GLN A O 1
ATOM 5428 N N . CYS A 1 677 ? 21.562 -9.630 -3.103 1.00 80.75 677 CYS A N 1
ATOM 5429 C CA . CYS A 1 677 ? 21.282 -8.936 -4.360 1.00 80.75 677 CYS A CA 1
ATOM 5430 C C . CYS A 1 677 ? 22.195 -7.718 -4.544 1.00 80.75 677 CYS A C 1
ATOM 5432 O O . CYS A 1 677 ? 22.746 -7.514 -5.628 1.00 80.75 677 CYS A O 1
ATOM 5434 N N . ARG A 1 678 ? 22.409 -6.931 -3.479 1.00 84.31 678 ARG A N 1
ATOM 5435 C CA . ARG A 1 678 ? 23.344 -5.795 -3.491 1.00 84.31 678 ARG A CA 1
ATOM 5436 C C . ARG A 1 678 ? 24.778 -6.238 -3.775 1.00 84.31 678 ARG A C 1
ATOM 5438 O O . ARG A 1 678 ? 25.435 -5.622 -4.610 1.00 84.31 678 ARG A O 1
ATOM 5445 N N . ALA A 1 679 ? 25.247 -7.312 -3.139 1.00 86.25 679 ALA A N 1
ATOM 5446 C CA . ALA A 1 679 ? 26.581 -7.858 -3.386 1.00 86.25 679 ALA A CA 1
ATOM 5447 C C . ALA A 1 679 ? 26.746 -8.328 -4.843 1.00 86.25 679 ALA A C 1
ATOM 5449 O O . ALA A 1 679 ? 27.716 -7.965 -5.506 1.00 86.25 679 ALA A O 1
ATOM 5450 N N . THR A 1 680 ? 25.758 -9.051 -5.376 1.00 89.31 680 THR A N 1
ATOM 5451 C CA . THR A 1 680 ? 25.764 -9.541 -6.767 1.00 89.31 680 THR A CA 1
ATOM 5452 C C . THR A 1 680 ? 25.763 -8.390 -7.776 1.00 89.31 680 THR A C 1
ATOM 5454 O O . THR A 1 680 ? 26.524 -8.402 -8.744 1.00 89.31 680 THR A O 1
ATOM 5457 N N . ALA A 1 681 ? 24.951 -7.356 -7.536 1.00 84.12 681 ALA A N 1
ATOM 5458 C CA . ALA A 1 681 ? 24.937 -6.158 -8.368 1.00 84.12 681 ALA A CA 1
ATOM 5459 C C . ALA A 1 681 ? 26.284 -5.419 -8.324 1.00 84.12 681 ALA A C 1
ATOM 5461 O O . ALA A 1 681 ? 26.772 -4.990 -9.367 1.00 84.12 681 ALA A O 1
ATOM 5462 N N . SER A 1 682 ? 26.905 -5.314 -7.144 1.00 94.44 682 SER A N 1
ATOM 5463 C CA . SER A 1 682 ? 28.224 -4.694 -6.985 1.00 94.44 682 SER A CA 1
ATOM 5464 C C . SER A 1 682 ? 29.313 -5.439 -7.761 1.00 94.44 682 SER A C 1
ATOM 5466 O O . SER A 1 682 ? 30.136 -4.788 -8.399 1.00 94.44 682 SER A O 1
ATOM 5468 N N . LEU A 1 683 ? 29.305 -6.777 -7.745 1.00 90.88 683 LEU A N 1
ATOM 5469 C CA . LEU A 1 683 ? 30.239 -7.589 -8.534 1.00 90.88 683 LEU A CA 1
ATOM 5470 C C . LEU A 1 683 ? 30.024 -7.379 -10.039 1.00 90.88 683 LEU A C 1
ATOM 5472 O O . LEU A 1 683 ? 30.968 -7.076 -10.755 1.00 90.88 683 LEU A O 1
ATOM 5476 N N . SER A 1 684 ? 28.772 -7.408 -10.510 1.00 93.00 684 SER A N 1
ATOM 5477 C CA . SER A 1 684 ? 28.471 -7.170 -11.930 1.00 93.00 684 SER A CA 1
ATOM 5478 C C . SER A 1 684 ? 28.865 -5.765 -12.407 1.00 93.00 684 SER A C 1
ATOM 5480 O O . SER A 1 684 ? 29.229 -5.584 -13.571 1.00 93.00 684 SER A O 1
ATOM 5482 N N . ILE A 1 685 ? 28.780 -4.753 -11.535 1.00 89.62 685 ILE A N 1
ATOM 5483 C CA . ILE A 1 685 ? 29.272 -3.403 -11.837 1.00 89.62 685 ILE A CA 1
ATOM 5484 C C . ILE A 1 685 ? 30.800 -3.408 -11.938 1.00 89.62 685 ILE A C 1
ATOM 5486 O O . ILE A 1 685 ? 31.317 -2.881 -12.920 1.00 89.62 685 ILE A O 1
ATOM 5490 N N . ALA A 1 686 ? 31.501 -4.040 -10.993 1.00 94.25 686 ALA A N 1
ATOM 5491 C CA . ALA A 1 686 ? 32.959 -4.151 -11.025 1.00 94.25 686 ALA A CA 1
ATOM 5492 C C . ALA A 1 686 ? 33.456 -4.841 -12.312 1.00 94.25 686 ALA A C 1
ATOM 5494 O O . ALA A 1 686 ? 34.334 -4.302 -12.985 1.00 94.25 686 ALA A O 1
ATOM 5495 N N . ASP A 1 687 ? 32.821 -5.944 -12.725 1.00 95.50 687 ASP A N 1
ATOM 5496 C CA . ASP A 1 687 ? 33.153 -6.649 -13.973 1.00 95.50 687 ASP A CA 1
ATOM 5497 C C . ASP A 1 687 ? 32.962 -5.746 -15.208 1.00 95.50 687 ASP A C 1
ATOM 5499 O O . ASP A 1 687 ? 33.779 -5.720 -16.131 1.00 95.50 687 ASP A O 1
ATOM 5503 N N . ARG A 1 688 ? 31.878 -4.955 -15.240 1.00 95.00 688 ARG A N 1
ATOM 5504 C CA . ARG A 1 688 ? 31.631 -3.990 -16.328 1.00 95.00 688 ARG A CA 1
ATOM 5505 C C . ARG A 1 688 ? 32.680 -2.883 -16.355 1.00 95.00 688 ARG A C 1
ATOM 5507 O O . ARG A 1 688 ? 33.097 -2.479 -17.439 1.00 95.00 688 ARG A O 1
ATOM 5514 N N . GLU A 1 689 ? 33.082 -2.375 -15.195 1.00 97.12 689 GLU A N 1
ATOM 5515 C CA . GLU A 1 689 ? 34.119 -1.349 -15.083 1.00 97.12 689 GLU A CA 1
ATOM 5516 C C . GLU A 1 689 ? 35.486 -1.869 -15.547 1.00 97.12 689 GLU A C 1
ATOM 5518 O O . GLU A 1 689 ? 36.205 -1.142 -16.238 1.00 97.12 689 GLU A O 1
ATOM 5523 N N . GLU A 1 690 ? 35.816 -3.130 -15.259 1.00 97.50 690 GLU A N 1
ATOM 5524 C CA . GLU A 1 690 ? 37.029 -3.788 -15.755 1.00 97.50 690 GLU A CA 1
ATOM 5525 C C . GLU A 1 690 ? 37.036 -3.882 -17.288 1.00 97.50 690 GLU A C 1
ATOM 5527 O O . GLU A 1 690 ? 37.977 -3.417 -17.935 1.00 97.50 690 GLU A O 1
ATOM 5532 N N . VAL A 1 691 ? 35.936 -4.344 -17.894 1.00 97.12 691 VAL A N 1
ATOM 5533 C CA . VAL A 1 691 ? 35.796 -4.396 -19.362 1.00 97.12 691 VAL A CA 1
ATOM 5534 C C . VAL A 1 691 ? 35.906 -3.004 -19.997 1.00 97.12 691 VAL A C 1
ATOM 5536 O O . VAL A 1 691 ? 36.547 -2.834 -21.039 1.00 97.12 691 VAL A O 1
ATOM 5539 N N . ILE A 1 692 ? 35.303 -1.979 -19.383 1.00 94.00 692 ILE A N 1
ATOM 5540 C CA . ILE A 1 692 ? 35.407 -0.594 -19.866 1.00 94.00 692 ILE A CA 1
ATOM 5541 C C . ILE A 1 692 ? 36.861 -0.117 -19.817 1.00 94.00 692 ILE A C 1
ATOM 5543 O O . ILE A 1 692 ? 37.331 0.503 -20.776 1.00 94.00 692 ILE A O 1
ATOM 5547 N N . LYS A 1 693 ? 37.580 -0.409 -18.729 1.00 97.69 693 LYS A N 1
ATOM 5548 C CA . LYS A 1 693 ? 38.989 -0.041 -18.562 1.00 97.69 693 LYS A CA 1
ATOM 5549 C C . LYS A 1 693 ? 39.872 -0.699 -19.625 1.00 97.69 693 LYS A C 1
ATOM 5551 O O . LYS A 1 693 ? 40.707 -0.016 -20.226 1.00 97.69 693 LYS A O 1
ATOM 5556 N N . ASP A 1 694 ? 39.644 -1.974 -19.923 1.00 97.38 694 ASP A N 1
ATOM 5557 C CA . ASP A 1 694 ? 40.363 -2.696 -20.977 1.00 97.38 694 ASP A CA 1
ATOM 5558 C C . ASP A 1 694 ? 40.085 -2.117 -22.364 1.00 97.38 694 ASP A C 1
ATOM 5560 O O . ASP A 1 694 ? 41.012 -1.856 -23.138 1.00 97.38 694 ASP A O 1
ATOM 5564 N N . MET A 1 695 ? 38.820 -1.827 -22.672 1.00 97.56 695 MET A N 1
ATOM 5565 C CA . MET A 1 695 ? 38.442 -1.207 -23.941 1.00 97.56 695 MET A CA 1
ATOM 5566 C C . MET A 1 695 ? 39.063 0.191 -24.100 1.00 97.56 695 MET A C 1
ATOM 5568 O O . MET A 1 695 ? 39.553 0.537 -25.177 1.00 97.56 695 MET A O 1
ATOM 5572 N N . GLN A 1 696 ? 39.097 0.995 -23.033 1.00 97.00 696 GLN A N 1
ATOM 5573 C CA . GLN A 1 696 ? 39.770 2.299 -23.030 1.00 97.00 696 GLN A CA 1
ATOM 5574 C C . GLN A 1 696 ? 41.282 2.164 -23.251 1.00 97.00 696 GLN A C 1
ATOM 5576 O O . GLN A 1 696 ? 41.864 2.943 -24.008 1.00 97.00 696 GLN A O 1
ATOM 5581 N N . SER A 1 697 ? 41.919 1.160 -22.642 1.00 97.50 697 SER A N 1
ATOM 5582 C CA . SER A 1 697 ? 43.333 0.847 -22.873 1.00 97.50 697 SER A CA 1
ATOM 5583 C C . SER A 1 697 ? 43.600 0.503 -24.344 1.00 97.50 697 SER A C 1
ATOM 5585 O O . SER A 1 697 ? 44.485 1.092 -24.971 1.00 97.50 697 SER A O 1
ATOM 5587 N N . GLN A 1 698 ? 42.775 -0.362 -24.945 1.00 98.06 698 GLN A N 1
ATOM 5588 C CA . GLN A 1 698 ? 42.876 -0.710 -26.367 1.00 98.06 698 GLN A CA 1
ATOM 5589 C C . GLN A 1 698 ? 42.668 0.506 -27.281 1.00 98.06 698 GLN A C 1
ATOM 5591 O O . GLN A 1 698 ? 43.436 0.700 -28.225 1.00 98.06 698 GLN A O 1
ATOM 5596 N N . LEU A 1 699 ? 41.682 1.361 -26.985 1.00 97.19 699 LEU A N 1
ATOM 5597 C CA . LEU A 1 699 ? 41.456 2.615 -27.712 1.00 97.19 699 LEU A CA 1
ATOM 5598 C C . LEU A 1 699 ? 42.671 3.545 -27.641 1.00 97.19 699 LEU A C 1
ATOM 5600 O O . LEU A 1 699 ? 43.056 4.115 -28.662 1.00 97.19 699 LEU A O 1
ATOM 5604 N N . ASN A 1 700 ? 43.312 3.660 -26.475 1.00 97.69 700 ASN A N 1
ATOM 5605 C CA . ASN A 1 700 ? 44.528 4.458 -26.313 1.00 97.69 700 ASN A CA 1
ATOM 5606 C C . ASN A 1 700 ? 45.688 3.906 -27.155 1.00 97.69 700 ASN A C 1
ATOM 5608 O O . ASN A 1 700 ? 46.378 4.673 -27.827 1.00 97.69 700 ASN A O 1
ATOM 5612 N N . VAL A 1 701 ? 45.879 2.582 -27.188 1.00 97.94 701 VAL A N 1
ATOM 5613 C CA . VAL A 1 701 ? 46.888 1.942 -28.053 1.00 97.94 701 VAL A CA 1
ATOM 5614 C C . VAL A 1 701 ? 46.595 2.217 -29.531 1.00 97.94 701 VAL A C 1
ATOM 5616 O O . VAL A 1 701 ? 47.502 2.577 -30.288 1.00 97.94 701 VAL A O 1
ATOM 5619 N N . LEU A 1 702 ? 45.330 2.103 -29.947 1.00 97.56 702 LEU A N 1
ATOM 5620 C CA . LEU A 1 702 ? 44.913 2.379 -31.322 1.00 97.56 702 LEU A CA 1
ATOM 5621 C C . LEU A 1 702 ? 45.151 3.848 -31.702 1.00 97.56 702 LEU A C 1
ATOM 5623 O O . LEU A 1 702 ? 45.655 4.125 -32.790 1.00 97.56 702 LEU A O 1
ATOM 5627 N N . ALA A 1 703 ? 44.842 4.781 -30.797 1.00 97.75 703 ALA A N 1
ATOM 5628 C CA . ALA A 1 703 ? 45.071 6.210 -30.986 1.00 97.75 703 ALA A CA 1
ATOM 5629 C C . ALA A 1 703 ? 46.566 6.527 -31.164 1.00 97.75 703 ALA A C 1
ATOM 5631 O O . ALA A 1 703 ? 46.940 7.223 -32.108 1.00 97.75 703 ALA A O 1
ATOM 5632 N N . LEU A 1 704 ? 47.437 5.945 -30.331 1.00 97.75 704 LEU A N 1
ATOM 5633 C CA . LEU A 1 704 ? 48.892 6.098 -30.460 1.00 97.75 704 LEU A CA 1
ATOM 5634 C C . LEU A 1 704 ? 49.427 5.514 -31.778 1.00 97.75 704 LEU A C 1
ATOM 5636 O O . LEU A 1 704 ? 50.285 6.117 -32.431 1.00 97.75 704 LEU A O 1
ATOM 5640 N N . SER A 1 705 ? 48.910 4.354 -32.192 1.00 97.88 705 SER A N 1
ATOM 5641 C CA . SER A 1 705 ? 49.241 3.738 -33.483 1.00 97.88 705 SER A CA 1
ATOM 5642 C C . SER A 1 705 ? 48.824 4.632 -34.656 1.00 97.88 705 SER A C 1
ATOM 5644 O O . SER A 1 705 ? 49.611 4.874 -35.577 1.00 97.88 705 SER A O 1
ATOM 5646 N N . PHE A 1 706 ? 47.619 5.202 -34.591 1.00 97.75 706 PHE A N 1
ATOM 5647 C CA . PHE A 1 706 ? 47.102 6.117 -35.602 1.00 97.75 706 PHE A CA 1
ATOM 5648 C C . PHE A 1 706 ? 47.933 7.402 -35.698 1.00 97.75 706 PHE A C 1
ATOM 5650 O O . PHE A 1 706 ? 48.301 7.807 -36.802 1.00 97.75 706 PHE A O 1
ATOM 5657 N N . ASP A 1 707 ? 48.321 7.994 -34.567 1.00 97.94 707 ASP A N 1
ATOM 5658 C CA . ASP A 1 707 ? 49.223 9.149 -34.527 1.00 97.94 707 ASP A CA 1
ATOM 5659 C C . ASP A 1 707 ? 50.585 8.840 -35.165 1.00 97.94 707 ASP A C 1
ATOM 5661 O O . ASP A 1 707 ? 51.144 9.661 -35.902 1.00 97.94 707 ASP A O 1
ATOM 5665 N N . SER A 1 708 ? 51.129 7.644 -34.917 1.00 97.62 708 SER A N 1
ATOM 5666 C CA . SER A 1 708 ? 52.368 7.179 -35.549 1.00 97.62 708 SER A CA 1
ATOM 5667 C C . SER A 1 708 ? 52.215 7.070 -37.071 1.00 97.62 708 SER A C 1
ATOM 5669 O O . SER A 1 708 ? 53.027 7.623 -37.821 1.00 97.62 708 SER A O 1
ATOM 5671 N N . ALA A 1 709 ? 51.129 6.454 -37.545 1.00 97.69 709 ALA A N 1
ATOM 5672 C CA . ALA A 1 709 ? 50.820 6.353 -38.970 1.00 97.69 709 ALA A CA 1
ATOM 5673 C C . ALA A 1 709 ? 50.632 7.738 -39.620 1.00 97.69 709 ALA A C 1
ATOM 5675 O O . ALA A 1 709 ? 51.168 7.999 -40.701 1.00 97.69 709 ALA A O 1
ATOM 5676 N N . GLN A 1 710 ? 49.946 8.671 -38.951 1.00 97.75 710 GLN A N 1
ATOM 5677 C CA . GLN A 1 710 ? 49.796 10.046 -39.431 1.00 97.75 710 GLN A CA 1
ATOM 5678 C C . GLN A 1 710 ? 51.143 10.771 -39.560 1.00 97.75 710 GLN A C 1
ATOM 5680 O O . GLN A 1 710 ? 51.382 11.448 -40.567 1.00 97.75 710 GLN A O 1
ATOM 5685 N N . LYS A 1 711 ? 52.050 10.611 -38.584 1.00 97.88 711 LYS A N 1
ATOM 5686 C CA . LYS A 1 711 ? 53.414 11.168 -38.646 1.00 97.88 711 LYS A CA 1
ATOM 5687 C C . LYS A 1 711 ? 54.204 10.600 -39.829 1.00 97.88 711 LYS A C 1
ATOM 5689 O O . LYS A 1 711 ? 54.860 11.366 -40.536 1.00 97.88 711 LYS A O 1
ATOM 5694 N N . GLN A 1 712 ? 54.097 9.297 -40.095 1.00 97.81 712 GLN A N 1
ATOM 5695 C CA . GLN A 1 712 ? 54.733 8.663 -41.257 1.00 97.81 712 GLN A CA 1
ATOM 5696 C C . GLN A 1 712 ? 54.181 9.202 -42.582 1.00 97.81 712 GLN A C 1
ATOM 5698 O O . GLN A 1 712 ? 54.955 9.588 -43.459 1.00 97.81 712 GLN A O 1
ATOM 5703 N N . ILE A 1 713 ? 52.853 9.303 -42.719 1.00 97.00 713 ILE A N 1
ATOM 5704 C CA . ILE A 1 713 ? 52.209 9.882 -43.908 1.00 97.00 713 ILE A CA 1
ATOM 5705 C C . ILE A 1 713 ? 52.693 11.317 -44.136 1.00 97.00 713 ILE A C 1
ATOM 5707 O O . ILE A 1 713 ? 52.975 11.698 -45.272 1.00 97.00 713 ILE A O 1
ATOM 5711 N N . LYS A 1 714 ? 52.807 12.119 -43.071 1.00 97.56 714 LYS A N 1
ATOM 5712 C CA . LYS A 1 714 ? 53.321 13.490 -43.160 1.00 97.56 714 LYS A CA 1
ATOM 5713 C C . LYS A 1 714 ? 54.771 13.520 -43.650 1.00 97.56 714 LYS A C 1
ATOM 5715 O O . LYS A 1 714 ? 55.057 14.236 -44.603 1.00 97.56 714 LYS A O 1
ATOM 5720 N N . SER A 1 715 ? 55.648 12.690 -43.084 1.00 97.69 715 SER A N 1
ATOM 5721 C CA . SER A 1 715 ? 57.043 12.571 -43.537 1.00 97.69 715 SER A CA 1
ATOM 5722 C C . SER A 1 715 ? 57.144 12.163 -45.013 1.00 97.69 715 SER A C 1
ATOM 5724 O O . SER A 1 715 ? 57.889 12.779 -45.774 1.00 97.69 715 SER A O 1
ATOM 5726 N N . LEU A 1 716 ? 56.343 11.188 -45.458 1.00 97.12 716 LEU A N 1
ATOM 5727 C CA . LEU A 1 716 ? 56.290 10.788 -46.867 1.00 97.12 716 LEU A CA 1
ATOM 5728 C C . LEU A 1 716 ? 55.802 11.925 -47.772 1.00 97.12 716 LEU A C 1
ATOM 5730 O O . LEU A 1 716 ? 56.378 12.147 -48.837 1.00 97.12 716 LEU A O 1
ATOM 5734 N N . LYS A 1 717 ? 54.776 12.677 -47.354 1.00 95.81 717 LYS A N 1
ATOM 5735 C CA . LYS A 1 717 ? 54.310 13.869 -48.081 1.00 95.81 717 LYS A CA 1
ATOM 5736 C C . LYS A 1 717 ? 55.415 14.919 -48.201 1.00 95.81 717 LYS A C 1
ATOM 5738 O O . LYS A 1 717 ? 55.606 15.457 -49.293 1.00 95.81 717 LYS A O 1
ATOM 5743 N N . ASP A 1 718 ? 56.165 15.166 -47.131 1.00 96.06 718 ASP A N 1
ATOM 5744 C CA . ASP A 1 718 ? 57.284 16.112 -47.130 1.00 96.06 718 ASP A CA 1
ATOM 5745 C C . ASP A 1 718 ? 58.404 15.652 -48.083 1.00 96.06 718 ASP A C 1
ATOM 5747 O O . ASP A 1 718 ? 58.897 16.447 -48.889 1.00 96.06 718 ASP A O 1
ATOM 5751 N N . HIS A 1 719 ? 58.738 14.354 -48.095 1.00 95.81 719 HIS A N 1
ATOM 5752 C CA . HIS A 1 719 ? 59.681 13.768 -49.057 1.00 95.81 719 HIS A CA 1
ATOM 5753 C C . HIS A 1 719 ? 59.202 13.905 -50.510 1.00 95.81 719 HIS A C 1
ATOM 5755 O O . HIS A 1 719 ? 59.980 14.303 -51.380 1.00 95.81 719 HIS A O 1
ATOM 5761 N N . ILE A 1 720 ? 57.922 13.628 -50.792 1.00 94.50 720 ILE A N 1
ATOM 5762 C CA . ILE A 1 720 ? 57.335 13.806 -52.131 1.00 94.50 720 ILE A CA 1
ATOM 5763 C C . ILE A 1 720 ? 57.424 15.274 -52.560 1.00 94.50 720 ILE A C 1
ATOM 5765 O O . ILE A 1 720 ? 57.796 15.554 -53.702 1.00 94.50 720 ILE A O 1
ATOM 5769 N N . CYS A 1 721 ? 57.134 16.217 -51.660 1.00 93.00 721 CYS A N 1
ATOM 5770 C CA . CYS A 1 721 ? 57.258 17.648 -51.937 1.00 93.00 721 CYS A CA 1
ATOM 5771 C C . CYS A 1 721 ? 58.706 18.040 -52.253 1.00 93.00 721 CYS A C 1
ATOM 5773 O O . CYS A 1 721 ? 58.943 18.771 -53.218 1.00 93.00 721 CYS A O 1
ATOM 5775 N N . TYR A 1 722 ? 59.674 17.531 -51.486 1.00 93.38 722 TYR A N 1
ATOM 5776 C CA . TYR A 1 722 ? 61.097 17.772 -51.718 1.00 93.38 722 TYR A CA 1
ATOM 5777 C C . TYR A 1 722 ? 61.553 17.240 -53.083 1.00 93.38 722 TYR A C 1
ATOM 5779 O O . TYR A 1 722 ? 62.125 17.987 -53.877 1.00 93.38 722 TYR A O 1
ATOM 5787 N N . LEU A 1 723 ? 61.223 15.985 -53.409 1.00 91.75 723 LEU A N 1
ATOM 5788 C CA . LEU A 1 723 ? 61.553 15.375 -54.702 1.00 91.75 723 LEU A CA 1
ATOM 5789 C C . LEU A 1 723 ? 60.866 16.087 -55.873 1.00 91.75 723 LEU A C 1
ATOM 5791 O O . LEU A 1 723 ? 61.475 16.271 -56.926 1.00 91.75 723 LEU A O 1
ATOM 5795 N N . SER A 1 724 ? 59.616 16.518 -55.699 1.00 88.44 724 SER A N 1
ATOM 5796 C CA . SER A 1 724 ? 58.868 17.247 -56.731 1.00 88.44 724 SER A CA 1
ATOM 5797 C C . SER A 1 724 ? 59.477 18.625 -57.001 1.00 88.44 724 SER A C 1
ATOM 5799 O O . SER A 1 724 ? 59.624 19.012 -58.160 1.00 88.44 724 SER A O 1
ATOM 5801 N N . ARG A 1 725 ? 59.917 19.340 -55.954 1.00 86.75 725 ARG A N 1
ATOM 5802 C CA . ARG A 1 725 ? 60.675 20.597 -56.094 1.00 86.75 725 ARG A CA 1
ATOM 5803 C C . ARG A 1 725 ? 62.052 20.372 -56.719 1.00 86.75 725 ARG A C 1
ATOM 5805 O O . ARG A 1 725 ? 62.452 21.147 -57.579 1.00 86.75 725 ARG A O 1
ATOM 5812 N N . GLY A 1 726 ? 62.750 19.298 -56.346 1.00 80.19 726 GLY A N 1
ATOM 5813 C CA . GLY A 1 726 ? 64.029 18.914 -56.950 1.00 80.19 726 GLY A CA 1
ATOM 5814 C C . GLY A 1 726 ? 63.908 18.631 -58.450 1.00 80.19 726 GLY A C 1
ATOM 5815 O O . GLY A 1 726 ? 64.695 19.148 -59.241 1.00 80.19 726 GLY A O 1
ATOM 5816 N N . LYS A 1 727 ? 62.868 17.893 -58.863 1.00 77.88 727 LYS A N 1
ATOM 5817 C CA . LYS A 1 727 ? 62.552 17.659 -60.280 1.00 77.88 727 LYS A CA 1
ATOM 5818 C C . LYS A 1 727 ? 62.223 18.962 -61.008 1.00 77.88 727 LYS A C 1
ATOM 5820 O O . LYS A 1 727 ? 62.795 19.207 -62.066 1.00 77.88 727 LYS A O 1
ATOM 5825 N N . ALA A 1 728 ? 61.381 19.821 -60.434 1.00 73.69 728 ALA A N 1
ATOM 5826 C CA . ALA A 1 728 ? 61.066 21.125 -61.019 1.00 73.69 728 ALA A CA 1
ATOM 5827 C C . ALA A 1 728 ? 62.328 21.984 -61.220 1.00 73.69 728 ALA A C 1
ATOM 5829 O O . ALA A 1 728 ? 62.540 22.518 -62.304 1.00 73.69 728 ALA A O 1
ATOM 5830 N N . ASN A 1 729 ? 63.220 22.031 -60.227 1.00 75.25 729 ASN A N 1
ATOM 5831 C CA . ASN A 1 729 ? 64.489 22.752 -60.334 1.00 75.25 729 ASN A CA 1
ATOM 5832 C C . ASN A 1 729 ? 65.418 22.144 -61.394 1.00 75.25 729 ASN A C 1
ATOM 5834 O O . ASN A 1 729 ? 66.041 22.883 -62.149 1.00 75.25 729 ASN A O 1
ATOM 5838 N N . SER A 1 730 ? 65.486 20.812 -61.503 1.00 75.44 730 SER A N 1
ATOM 5839 C CA . SER A 1 730 ? 66.290 20.152 -62.543 1.00 75.44 730 SER A CA 1
ATOM 5840 C C . SER A 1 730 ? 65.787 20.461 -63.959 1.00 75.44 730 SER A C 1
ATOM 5842 O O . SER A 1 730 ? 66.590 20.658 -64.867 1.00 75.44 730 SER A O 1
ATOM 5844 N N . VAL A 1 731 ? 64.466 20.586 -64.135 1.00 72.06 731 VAL A N 1
ATOM 5845 C CA . VAL A 1 731 ? 63.845 20.982 -65.406 1.00 72.06 731 VAL A CA 1
ATOM 5846 C C . VAL A 1 731 ? 64.144 22.449 -65.720 1.00 72.06 731 VAL A C 1
ATOM 5848 O O . VAL A 1 731 ? 64.475 22.767 -66.858 1.00 72.06 731 VAL A O 1
ATOM 5851 N N . VAL A 1 732 ? 64.097 23.338 -64.723 1.00 71.69 732 VAL A N 1
ATOM 5852 C CA . VAL A 1 732 ? 64.456 24.758 -64.896 1.00 71.69 732 VAL A CA 1
ATOM 5853 C C . VAL A 1 732 ? 65.925 24.916 -65.306 1.00 71.69 732 VAL A C 1
ATOM 5855 O O . VAL A 1 732 ? 66.213 25.649 -66.248 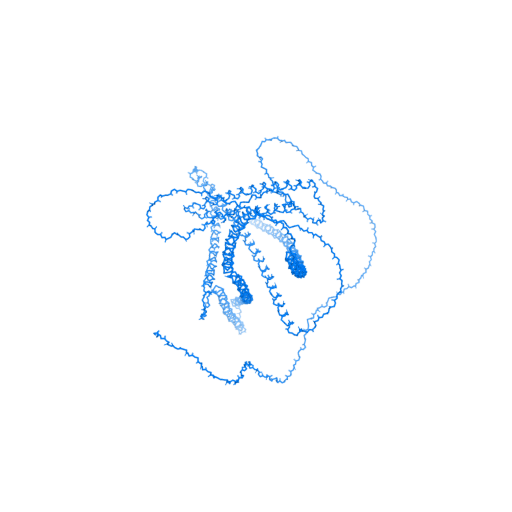1.00 71.69 732 VAL A O 1
ATOM 5858 N N . ILE A 1 733 ? 66.843 24.181 -64.669 1.00 71.81 733 ILE A N 1
ATOM 5859 C CA . ILE A 1 733 ? 68.271 24.189 -65.029 1.00 71.81 733 ILE A CA 1
ATOM 5860 C C . ILE A 1 733 ? 68.482 23.644 -66.450 1.00 71.81 733 ILE A C 1
ATOM 5862 O O . ILE A 1 733 ? 69.248 24.216 -67.223 1.00 71.81 733 ILE A O 1
ATOM 5866 N N . ALA A 1 734 ? 67.783 22.569 -66.827 1.00 69.06 734 ALA A N 1
ATOM 5867 C CA . ALA A 1 734 ? 67.854 22.019 -68.181 1.00 69.06 734 ALA A CA 1
ATOM 5868 C C . ALA A 1 734 ? 67.350 23.010 -69.248 1.00 69.06 734 ALA A C 1
ATOM 5870 O O . ALA A 1 734 ? 67.946 23.104 -70.320 1.00 69.06 734 ALA A O 1
ATOM 5871 N N . LEU A 1 735 ? 66.299 23.780 -68.947 1.00 68.25 735 LEU A N 1
ATOM 5872 C CA . LEU A 1 735 ? 65.775 24.822 -69.836 1.00 68.25 735 LEU A CA 1
ATOM 5873 C C . LEU A 1 735 ? 66.710 26.038 -69.937 1.00 68.25 735 LEU A C 1
ATOM 5875 O O . LEU A 1 735 ? 66.872 26.580 -71.027 1.00 68.25 735 LEU A O 1
ATOM 5879 N N . GLN A 1 736 ? 67.371 26.442 -68.846 1.00 66.62 736 GLN A N 1
ATOM 5880 C CA . GLN A 1 736 ? 68.385 27.507 -68.883 1.00 66.62 736 GLN A CA 1
ATOM 5881 C C . GLN A 1 736 ? 69.627 27.109 -69.692 1.00 66.62 736 GLN A C 1
ATOM 5883 O O . GLN A 1 736 ? 70.156 27.933 -70.431 1.00 66.62 736 GLN A O 1
ATOM 5888 N N . ASN A 1 737 ? 70.052 25.844 -69.625 1.00 65.31 737 ASN A N 1
ATOM 5889 C CA . ASN A 1 737 ? 71.188 25.342 -70.404 1.00 65.31 737 ASN A CA 1
ATOM 5890 C C . ASN A 1 737 ? 70.894 25.180 -71.910 1.00 65.31 737 ASN A C 1
ATOM 5892 O O . ASN A 1 737 ? 71.830 25.006 -72.677 1.00 65.31 737 ASN A O 1
ATOM 5896 N N . GLN A 1 738 ? 69.628 25.232 -72.345 1.00 63.19 738 GLN A N 1
ATOM 5897 C CA . GLN A 1 738 ? 69.255 25.286 -73.769 1.00 63.19 738 GLN A CA 1
ATOM 5898 C C . GLN A 1 738 ? 69.198 26.717 -74.335 1.00 63.19 738 GLN A C 1
ATOM 5900 O O . GLN A 1 738 ? 69.043 26.881 -75.543 1.00 63.19 738 GLN A O 1
ATOM 5905 N N . GLN A 1 739 ? 69.284 27.748 -73.486 1.00 53.59 739 GLN A N 1
ATOM 5906 C CA . GLN A 1 739 ? 69.265 29.163 -73.888 1.00 53.59 739 GLN A CA 1
ATOM 5907 C C . GLN A 1 739 ? 70.663 29.804 -73.981 1.00 53.59 739 GLN A C 1
ATOM 5909 O O . GLN A 1 739 ? 70.760 30.989 -74.302 1.00 53.59 739 GLN A O 1
ATOM 5914 N N . VAL A 1 740 ? 71.721 29.032 -73.721 1.00 46.81 740 VAL A N 1
ATOM 5915 C CA . VAL A 1 740 ? 73.136 29.383 -73.944 1.00 46.81 740 VAL A CA 1
ATOM 5916 C C . VAL A 1 740 ? 73.631 28.601 -75.148 1.00 46.81 740 VAL A C 1
ATOM 5918 O O . VAL A 1 740 ? 74.333 29.210 -75.985 1.00 46.81 740 VAL A O 1
#

Radius of gyration: 53.97 Å; chains: 1; bounding box: 158×109×178 Å

InterPro domains:
  IPR026099 Outer dense fiber protein 2/Protein BCAP [PTHR23162] (273-731)

Organism: Hermetia illucens (NCBI:txid343691)

Secondary structure (DSSP, 8-state):
---------------------PPPPPPPPPP-PPPP---------PPPPPP-----------------------PPPP---------------------------------PPPPHHHHHHHHHHHHHHHHHHHHHHHHHHHHHHHHHHHHT-SSPPHHHHHHHHHHHHHHHHHHHHHHHHHHHHHHHHHH-SSS-PPPP--PPPHHHHH------S---S----------------------------------------------SSSHHHHHHHHHHHHHHHHHHHHHHHHHHHHHHHHHHHHHHHHHHHHHHHHHHHHHHHHHHHHHHHHHHHHH--TTSHHHHTTTHHHHHHHHHHHHHHHHHHHHHHHHHHHHHHHHHHHHHHHHHHHHHTTS------------HHHHHHHHHHHHHHHHHHHHHHHHHHHHHHHHHHHHHHHHHHH--S---HHHHHHHHHHHHHHHHHHHHHHHHHHHHHHHHHHHHHHHHHHHHHHHHHHHHHHHHHHHHHHHHHHHHHHHHHHHHHHHHHHHHHHHHHTHHHHHHHHHHHHHHHHHHHHHHHHHHHHHHHHHHHHHHH-SS-------HHHHHHHHHHHHHHHHHHHHHHHHHHHHHHHHHHHHHHHHHHHHHHHHHHHHHHHHHHHHHHHHHHHHHHHHHHHHHHHHHHHHHHHHHHHHHHHHHHHHHHHHHHHHHHHHHHHHHHHHHHHHHHHHHHHHHHHHHTT--

Sequence (740 aa):
MADEPPTEEPAAEADAEQAEEAPAEPPVEPPTEEPPGEEPTPEEPAPEEPPVEEPADEPAEGPAEAGTEEEAPSPIETPPVDEKSPVEGVEEGEEEGFISEYVEEEQTEIDEVPSPEEEKRLSQIYAQLTLKIISQNKVLNELKEKVKQKCMKYPRTACEEREICNLKICMEQENLKLQCLVKNAMTIQSKDPDRKWPPIPVETTFDEDCMPLRVNYNAMTTCFGPLKGDGGQKLTRKWEDVRCTSTETTSQSTTDDSCMKMSKSAHGKQKKRGGQFSKELSRSYSMQEKLVADNADLEGDRYKLQEELLSRDRMIECLQQKVCLMHAELTKLCRQTHGGNKKDRKGYLDEIPKLQSRLKDQDSTTKLLANAMDRIQSALDCLKLEVDAVKKYKDRSSQPAEKDTKSGKSRSGKNELQNLKQKYCELLEDYASKERELSELKEKVDAFIEGRQLNSSKADAGQEAEVRLLRQKLKETREEQEEFKVIICEQSKQTEEYREKYMSSLQKIEELKCILQKMEVDNKRIEDQINLEIQRIKDKFQEKLQDWAHLPQMLENEQVKLAQCCKEKDEMESKLRIVCRELKTLKAQKSLDTGEKDDPDKLHRLEEELADLRTQYDMLLECKNRLCEKYEQVKKELDVLRQESAKIICRLKERAQSNQATLQKHIDDLEHDLAQCRATASLSIADREEVIKDMQSQLNVLALSFDSAQKQIKSLKDHICYLSRGKANSVVIALQNQQV

Foldseek 3Di:
DDDDDDDDDDDDDDDDDDDDDDDDDDDDDDDDDDDDDDDDDDDDDDDDDDDDDDDDDDDDDDDDDDDDDDDDDDDDDDDDDDDDDDDDDDDDDDDPDDDPDPDDPPDDDDPDDDDPVVVVVLVVVLVVLLVVLVVLVVVLVVLLVVLVVLVPDPPDDPVSVVVSVVSVVVSVVSLVVSVVSVVVSVVSCVVPVPDDDDDRDHDDDPCVVPPPPPDPPPPDDDDDDDDDDDDDDDDDDDDDDDDDDDDDDDDDDDDDDDDDDDDDDDDDPPVVVVVVVVVVVVVVVVLVVVVVVVVVVVVVVVVVVVVVVVVVVVVVVVVVVVVVVVVVVVVVVVVCVVDDDPPPVPVVVVCVVVVVVVVVVVVVVVVVVVVVVVVVVVVVVVVVVVVVVVVVVVVVPPDDDDDDDDDDDPDPVVVVLVVLVVVLVVLVVVLVVLVVVLVVLVVVLVVLVVVCVVDPDDDDPVSVVVSVVSVVVSVVSVVVSVVSVVVSVVSVVVSVVSVVVVVVVVVVVVVVVVSVVVVVVVVVVVVVVVVVVVVVVVVVVVVVVVVCPCVVVVVVVVVVVVVVVVVVVVVVVVVVVVVVVVVVVVVVVVPDDDDDDDDVVVVVVVVVVVVVVVVVVVVVVVVVVVVVVVVVVVVVVVVVVVVVVVVVVVVVVVVVVVVVVVVVVVVVVVVVVVVVVVVVVVVVVVVVVVVVVVVVVVVVVVVVVVVVVVVVVVVVVVVVVVVVVVVVVVVVVVVVVVVD